Protein AF-A0A7W0VCZ0-F1 (afdb_monomer_lite)

Radius of gyration: 26.05 Å; chains: 1; bounding box: 57×49×72 Å

Structure (mmCIF, N/CA/C/O backbone):
data_AF-A0A7W0VCZ0-F1
#
_entry.id   AF-A0A7W0VCZ0-F1
#
loop_
_atom_site.group_PDB
_atom_site.id
_atom_site.type_symbol
_atom_site.label_atom_id
_atom_site.label_alt_id
_atom_site.label_comp_id
_atom_site.label_asym_id
_atom_site.label_entity_id
_atom_site.label_seq_id
_atom_site.pdbx_PDB_ins_code
_atom_site.Cartn_x
_atom_site.Cartn_y
_atom_site.Cartn_z
_atom_site.occupancy
_atom_site.B_iso_or_equiv
_atom_site.auth_seq_id
_atom_site.auth_comp_id
_atom_site.auth_asym_id
_atom_site.auth_atom_id
_atom_site.pdbx_PDB_model_num
ATOM 1 N N . MET A 1 1 ? 32.766 -11.875 -14.164 1.00 33.97 1 MET A N 1
ATOM 2 C CA . MET A 1 1 ? 32.339 -10.467 -14.269 1.00 33.97 1 MET A CA 1
ATOM 3 C C . MET A 1 1 ? 31.827 -10.267 -15.685 1.00 33.97 1 MET A C 1
ATOM 5 O O . MET A 1 1 ? 32.635 -10.123 -16.588 1.00 33.97 1 MET A O 1
ATOM 9 N N . SER A 1 2 ? 30.520 -10.418 -15.907 1.00 32.97 2 SER A N 1
ATOM 10 C CA . SER A 1 2 ? 29.923 -10.068 -17.200 1.00 32.97 2 SER A CA 1
ATOM 11 C C . SER A 1 2 ? 29.759 -8.557 -17.182 1.00 32.97 2 SER A C 1
ATOM 13 O O . SER A 1 2 ? 29.004 -8.060 -16.350 1.00 32.97 2 SER A O 1
ATOM 15 N N . SER A 1 3 ? 30.517 -7.832 -18.004 1.00 41.56 3 SER A N 1
ATOM 16 C CA . SER A 1 3 ? 30.314 -6.395 -18.190 1.00 41.56 3 SER A CA 1
ATOM 17 C C . SER A 1 3 ? 28.862 -6.176 -18.603 1.00 41.56 3 SER A C 1
ATOM 19 O O . SER A 1 3 ? 28.383 -6.859 -19.513 1.00 41.56 3 SER A O 1
ATOM 21 N N . ALA A 1 4 ? 28.158 -5.273 -17.918 1.00 55.84 4 ALA A N 1
ATOM 22 C CA . ALA A 1 4 ? 26.864 -4.803 -18.390 1.00 55.84 4 ALA A CA 1
ATOM 23 C C . ALA A 1 4 ? 27.007 -4.355 -19.859 1.00 55.84 4 ALA A C 1
ATOM 25 O O . ALA A 1 4 ? 28.085 -3.877 -20.239 1.00 55.84 4 ALA A O 1
ATOM 26 N N . PRO A 1 5 ? 25.989 -4.569 -20.711 1.00 61.94 5 PRO A N 1
ATOM 27 C CA . PRO A 1 5 ? 26.039 -4.071 -22.078 1.00 61.94 5 PRO A CA 1
ATOM 28 C C . PRO A 1 5 ? 26.345 -2.564 -22.067 1.00 61.94 5 PRO A C 1
ATOM 30 O O . PRO A 1 5 ? 25.886 -1.861 -21.164 1.00 61.94 5 PRO A O 1
ATOM 33 N N . PRO A 1 6 ? 27.146 -2.068 -23.027 1.00 77.06 6 PRO A N 1
ATOM 34 C CA . PRO A 1 6 ? 27.487 -0.654 -23.079 1.00 77.06 6 PRO A CA 1
ATOM 35 C C . PRO A 1 6 ? 26.214 0.184 -23.207 1.00 77.06 6 PRO A C 1
ATOM 37 O O . PRO A 1 6 ? 25.311 -0.166 -23.970 1.00 77.06 6 PRO A O 1
ATOM 40 N N . VAL A 1 7 ? 26.159 1.289 -22.463 1.00 85.31 7 VAL A N 1
ATOM 41 C CA . VAL A 1 7 ? 25.041 2.234 -22.512 1.00 85.31 7 VAL A CA 1
ATOM 42 C C . VAL A 1 7 ? 24.868 2.744 -23.953 1.00 85.31 7 VAL A C 1
ATOM 44 O O . VAL A 1 7 ? 25.859 3.160 -24.564 1.00 85.31 7 VAL A O 1
ATOM 47 N N . PRO A 1 8 ? 23.646 2.717 -24.520 1.00 90.19 8 PRO A N 1
ATOM 48 C CA . PRO A 1 8 ? 23.392 3.232 -25.859 1.00 90.19 8 PRO A CA 1
ATOM 49 C C . PRO A 1 8 ? 23.846 4.694 -26.027 1.00 90.19 8 PRO A C 1
ATOM 51 O O . PRO A 1 8 ? 23.664 5.507 -25.115 1.00 90.19 8 PRO A O 1
ATOM 54 N N . PRO A 1 9 ? 24.384 5.075 -27.204 1.00 93.50 9 PRO A N 1
ATOM 55 C CA . PRO A 1 9 ? 24.824 6.450 -27.460 1.00 93.50 9 PRO A CA 1
ATOM 56 C C . PRO A 1 9 ? 23.656 7.441 -27.473 1.00 93.50 9 PRO A C 1
ATOM 58 O O . PRO A 1 9 ? 23.850 8.636 -27.270 1.00 93.50 9 PRO A O 1
ATOM 61 N N . ARG A 1 10 ? 22.439 6.944 -27.720 1.00 96.75 10 ARG A N 1
ATOM 62 C CA . ARG A 1 10 ? 21.210 7.718 -27.612 1.00 96.75 10 ARG A CA 1
ATOM 63 C C . ARG A 1 10 ? 20.212 6.989 -26.744 1.00 96.75 10 ARG A C 1
ATOM 65 O O . ARG A 1 10 ? 19.988 5.797 -26.937 1.00 96.75 10 ARG A O 1
ATOM 72 N N . LEU A 1 11 ? 19.578 7.734 -25.855 1.00 97.50 11 LEU A N 1
ATOM 73 C CA . LEU A 1 11 ? 18.571 7.227 -24.938 1.00 97.50 11 LEU A CA 1
ATOM 74 C C . LEU A 1 11 ? 17.344 8.125 -24.956 1.00 97.50 11 LEU A C 1
ATOM 76 O O . LEU A 1 11 ? 17.429 9.330 -25.200 1.00 97.50 11 LEU A O 1
ATOM 80 N N . ARG A 1 12 ? 16.196 7.523 -24.672 1.00 97.19 12 ARG A N 1
ATOM 81 C CA . ARG A 1 12 ? 14.958 8.230 -24.357 1.00 97.19 12 ARG A CA 1
ATOM 82 C C . ARG A 1 12 ? 14.402 7.730 -23.035 1.00 97.19 12 ARG A C 1
ATOM 84 O O . ARG A 1 12 ? 14.657 6.588 -22.657 1.00 97.19 12 ARG A O 1
ATOM 91 N N . ARG A 1 13 ? 13.581 8.530 -22.370 1.00 96.81 13 ARG A N 1
ATOM 92 C CA . ARG A 1 13 ? 12.791 8.060 -21.243 1.00 96.81 13 ARG A CA 1
ATOM 93 C C . ARG A 1 13 ? 11.741 7.067 -21.726 1.00 96.81 13 ARG A C 1
ATOM 95 O O . ARG A 1 13 ? 11.175 7.198 -22.820 1.00 96.81 13 ARG A O 1
ATOM 102 N N . SER A 1 14 ? 11.475 6.064 -20.901 1.00 96.75 14 SER A N 1
ATOM 103 C CA . SER A 1 14 ? 10.362 5.146 -21.112 1.00 96.75 14 SER A CA 1
ATOM 104 C C . SER A 1 14 ? 9.048 5.926 -21.182 1.00 96.75 14 SER A C 1
ATOM 106 O O . SER A 1 14 ? 8.840 6.947 -20.513 1.00 96.75 14 SER A O 1
ATOM 108 N N . ARG A 1 15 ? 8.139 5.453 -22.037 1.00 95.00 15 ARG A N 1
ATOM 109 C CA . ARG A 1 15 ? 6.805 6.062 -22.187 1.00 95.00 15 ARG A CA 1
ATOM 110 C C . ARG A 1 15 ? 5.833 5.610 -21.093 1.00 95.00 15 ARG A C 1
ATOM 112 O O . ARG A 1 15 ? 4.692 6.059 -21.073 1.00 95.00 15 ARG A O 1
ATOM 119 N N . TYR A 1 16 ? 6.275 4.699 -20.229 1.00 96.69 16 TYR A N 1
ATOM 120 C CA . TYR A 1 16 ? 5.478 4.033 -19.204 1.00 96.69 16 TYR A CA 1
ATOM 121 C C . TYR A 1 16 ? 5.981 4.383 -17.805 1.00 96.69 16 TYR A C 1
ATOM 123 O O . TYR A 1 16 ? 6.080 3.516 -16.939 1.00 96.69 16 TYR A O 1
ATOM 131 N N . ILE A 1 17 ? 6.358 5.641 -17.613 1.00 95.56 17 ILE A N 1
ATOM 132 C CA . ILE A 1 17 ? 6.769 6.189 -16.328 1.00 95.56 17 ILE A CA 1
ATOM 133 C C . ILE A 1 17 ? 5.676 7.128 -15.839 1.00 95.56 17 ILE A C 1
ATOM 135 O O . ILE A 1 17 ? 5.224 8.002 -16.581 1.00 95.56 17 ILE A O 1
ATOM 139 N N . SER A 1 18 ? 5.312 6.968 -14.573 1.00 94.88 18 SER A N 1
ATOM 140 C CA . SER A 1 18 ? 4.413 7.860 -13.856 1.00 94.88 18 SER A CA 1
ATOM 141 C C . SER A 1 18 ? 5.095 8.407 -12.603 1.00 94.88 18 SER A C 1
ATOM 143 O O . SER A 1 18 ? 5.820 7.691 -11.909 1.00 94.88 18 SER A O 1
ATOM 145 N N . TRP A 1 19 ? 4.840 9.683 -12.317 1.00 93.88 19 TRP A N 1
ATOM 146 C CA . TRP A 1 19 ? 5.459 10.438 -11.230 1.00 93.88 19 TRP A CA 1
ATOM 147 C C . TRP A 1 19 ? 4.493 10.696 -10.081 1.00 93.88 19 TRP A C 1
ATOM 149 O O . TRP A 1 19 ? 3.327 11.054 -10.287 1.00 93.88 19 TRP A O 1
ATOM 159 N N . PHE A 1 20 ? 5.003 10.555 -8.864 1.00 91.31 20 PHE A N 1
ATOM 160 C CA . PHE A 1 20 ? 4.235 10.678 -7.634 1.00 91.31 20 PHE A CA 1
ATOM 161 C C . PHE A 1 20 ? 5.041 11.395 -6.562 1.00 91.31 20 PHE A C 1
ATOM 163 O O . PHE A 1 20 ? 6.268 11.423 -6.613 1.00 91.31 20 PHE A O 1
ATOM 170 N N . GLY A 1 21 ? 4.347 11.995 -5.602 1.00 85.75 21 GLY A N 1
ATOM 171 C CA . GLY A 1 21 ? 4.975 12.748 -4.525 1.00 85.75 21 GLY A CA 1
ATOM 172 C C . GLY A 1 21 ? 4.299 12.448 -3.204 1.00 85.75 21 GLY A C 1
ATOM 173 O O . GLY A 1 21 ? 3.071 12.438 -3.121 1.00 85.75 21 GLY A O 1
ATOM 174 N N . HIS A 1 22 ? 5.097 12.203 -2.176 1.00 77.94 22 HIS A N 1
ATOM 175 C CA . HIS A 1 22 ? 4.595 11.931 -0.840 1.00 77.94 22 HIS A CA 1
ATOM 176 C C . HIS A 1 22 ? 5.639 12.338 0.187 1.00 77.94 22 HIS A C 1
ATOM 178 O O . HIS A 1 22 ? 6.802 11.972 0.049 1.00 77.94 22 HIS A O 1
ATOM 184 N N . MET A 1 23 ? 5.206 13.110 1.188 1.00 69.44 23 MET A N 1
ATOM 185 C CA . MET A 1 23 ? 6.022 13.508 2.336 1.00 69.44 23 MET A CA 1
ATOM 186 C C . MET A 1 23 ? 7.444 13.965 1.935 1.00 69.44 23 MET A C 1
ATOM 188 O O . MET A 1 23 ? 8.445 13.388 2.304 1.00 69.44 23 MET A O 1
ATOM 192 N N . GLY A 1 24 ? 7.570 14.971 1.081 1.00 67.94 24 GLY A N 1
ATOM 193 C CA . GLY A 1 24 ? 8.846 15.565 0.679 1.00 67.94 24 GLY A CA 1
ATOM 194 C C . GLY A 1 24 ? 9.697 14.724 -0.280 1.00 67.94 24 GLY A C 1
ATOM 195 O O . GLY A 1 24 ? 10.680 15.247 -0.798 1.00 67.94 24 GLY A O 1
ATOM 196 N N . ALA A 1 25 ? 9.319 13.482 -0.582 1.00 74.88 25 ALA A N 1
ATOM 197 C CA . ALA A 1 25 ? 9.988 12.633 -1.563 1.00 74.88 25 ALA A CA 1
ATOM 198 C C . ALA A 1 25 ? 9.207 12.561 -2.884 1.00 74.88 25 ALA A C 1
ATOM 200 O O . ALA A 1 25 ? 7.991 12.793 -2.936 1.00 74.88 25 ALA A O 1
ATOM 201 N N . VAL A 1 26 ? 9.921 12.229 -3.964 1.00 87.75 26 VAL A N 1
ATOM 202 C CA . VAL A 1 26 ? 9.325 11.931 -5.269 1.00 87.75 26 VAL A CA 1
ATOM 203 C C . VAL A 1 26 ? 9.590 10.481 -5.648 1.00 87.75 26 VAL A C 1
ATOM 205 O O . VAL A 1 26 ? 10.651 9.920 -5.378 1.00 87.75 26 VAL A O 1
ATOM 208 N N . TYR A 1 27 ? 8.595 9.871 -6.276 1.00 92.19 27 TYR A N 1
ATOM 209 C CA . TYR A 1 27 ? 8.589 8.460 -6.615 1.00 92.19 27 TYR A CA 1
ATOM 210 C C . TYR A 1 27 ? 8.321 8.286 -8.104 1.00 92.19 27 TYR A C 1
ATOM 212 O O . TYR A 1 27 ? 7.368 8.847 -8.654 1.00 92.19 27 TYR A O 1
ATOM 220 N N . LEU A 1 28 ? 9.152 7.467 -8.739 1.00 94.94 28 LEU A N 1
ATOM 221 C CA . LEU A 1 28 ? 8.916 6.934 -10.071 1.00 94.94 28 LEU A CA 1
ATOM 222 C C . LEU A 1 28 ? 8.221 5.584 -9.945 1.00 94.94 28 LEU A C 1
ATOM 224 O O . LEU A 1 28 ? 8.696 4.699 -9.227 1.00 94.94 28 LEU A O 1
ATOM 228 N N . PHE A 1 29 ? 7.148 5.405 -10.709 1.00 96.06 29 PHE A N 1
ATOM 229 C CA . PHE A 1 29 ? 6.547 4.100 -10.941 1.00 96.06 29 PHE A CA 1
ATOM 230 C C . PHE A 1 29 ? 6.623 3.736 -12.420 1.00 96.06 29 PHE A C 1
ATOM 232 O O . PHE A 1 29 ? 6.195 4.511 -13.276 1.00 96.06 29 PHE A O 1
ATOM 239 N N . HIS A 1 30 ? 7.146 2.549 -12.724 1.00 97.31 30 HIS A N 1
ATOM 240 C CA . HIS A 1 30 ? 7.192 2.051 -14.094 1.00 97.31 30 HIS A CA 1
ATOM 241 C C . HIS A 1 30 ? 5.951 1.198 -14.399 1.00 97.31 30 HIS A C 1
ATOM 243 O O . HIS A 1 30 ? 5.866 0.041 -13.999 1.00 97.31 30 HIS A O 1
ATOM 249 N N . ASP A 1 31 ? 5.023 1.723 -15.196 1.00 97.06 31 ASP A N 1
ATOM 250 C CA . ASP A 1 31 ? 3.702 1.150 -15.501 1.00 97.06 31 ASP A CA 1
ATOM 251 C C . ASP A 1 31 ? 3.719 -0.150 -16.340 1.00 97.06 31 ASP A C 1
ATOM 253 O O . ASP A 1 31 ? 2.661 -0.717 -16.613 1.00 97.06 31 ASP A O 1
ATOM 257 N N . LEU A 1 32 ? 4.896 -0.647 -16.746 1.00 96.75 32 LEU A N 1
ATOM 258 C CA . LEU A 1 32 ? 5.047 -1.960 -17.394 1.00 96.75 32 LEU A CA 1
ATOM 259 C C . LEU A 1 32 ? 5.639 -3.023 -16.475 1.00 96.75 32 LEU A C 1
ATOM 261 O O . LEU A 1 32 ? 5.245 -4.183 -16.568 1.00 96.75 32 LEU A O 1
ATOM 265 N N . TYR A 1 33 ? 6.579 -2.641 -15.607 1.00 96.94 33 TYR A N 1
ATOM 266 C CA . TYR A 1 33 ? 7.310 -3.581 -14.754 1.00 96.94 33 TYR A CA 1
ATOM 267 C C . TYR A 1 33 ? 6.857 -3.545 -13.290 1.00 96.94 33 TYR A C 1
ATOM 269 O O . TYR A 1 33 ? 7.037 -4.514 -12.558 1.00 96.94 33 TYR A O 1
ATOM 277 N N . GLY A 1 34 ? 6.242 -2.450 -12.847 1.00 95.56 34 GLY A N 1
ATOM 278 C CA . GLY A 1 34 ? 5.860 -2.233 -11.455 1.00 95.56 34 GLY A CA 1
ATOM 279 C C . GLY A 1 34 ? 7.039 -1.845 -10.565 1.00 95.56 34 GLY A C 1
ATOM 280 O O . GLY A 1 34 ? 6.958 -2.004 -9.346 1.00 95.56 34 GLY A O 1
ATOM 281 N N . TYR A 1 35 ? 8.142 -1.375 -11.162 1.00 95.50 35 TYR A N 1
ATOM 282 C CA . TYR A 1 35 ? 9.261 -0.808 -10.417 1.00 95.50 35 TYR A CA 1
ATOM 283 C C . TYR A 1 35 ? 8.802 0.442 -9.684 1.00 95.50 35 TYR A C 1
ATOM 285 O O . TYR A 1 35 ? 8.147 1.298 -10.274 1.00 95.50 35 TYR A O 1
ATOM 293 N N . LEU A 1 36 ? 9.177 0.528 -8.413 1.00 93.25 36 LEU A N 1
ATOM 294 C CA . LEU A 1 36 ? 8.941 1.675 -7.553 1.00 93.25 36 LEU A CA 1
ATOM 295 C C . LEU A 1 36 ? 10.296 2.165 -7.061 1.00 93.25 36 LEU A C 1
ATOM 297 O O . LEU A 1 36 ? 11.018 1.407 -6.409 1.00 93.25 36 LEU A O 1
ATOM 301 N N . MET A 1 37 ? 10.636 3.404 -7.398 1.00 90.75 37 MET A N 1
ATOM 302 C CA . MET A 1 37 ? 11.923 4.006 -7.064 1.00 90.75 37 MET A CA 1
ATOM 303 C C . MET A 1 37 ? 11.679 5.355 -6.401 1.00 90.75 37 MET A C 1
ATOM 305 O O . MET A 1 37 ? 11.089 6.245 -7.010 1.00 90.75 37 MET A O 1
ATOM 309 N N . GLU A 1 38 ? 12.132 5.497 -5.160 1.00 88.62 38 GLU A N 1
ATOM 310 C CA . GLU A 1 38 ? 12.288 6.807 -4.534 1.00 88.62 38 GLU A CA 1
ATOM 311 C C . GLU A 1 38 ? 13.504 7.500 -5.145 1.00 88.62 38 GLU A C 1
ATOM 313 O O . GLU A 1 38 ? 14.542 6.867 -5.358 1.00 88.62 38 GLU A O 1
ATOM 318 N N . MET A 1 39 ? 13.381 8.787 -5.449 1.00 84.44 39 MET A N 1
ATOM 319 C CA . MET A 1 39 ? 14.494 9.586 -5.945 1.00 84.44 39 MET A CA 1
ATOM 320 C C . MET A 1 39 ? 14.341 11.052 -5.562 1.00 84.44 39 MET A C 1
ATOM 322 O O . MET A 1 39 ? 13.317 11.480 -5.032 1.00 84.44 39 MET A O 1
ATOM 326 N N . SER A 1 40 ? 15.379 11.832 -5.832 1.00 82.81 40 SER A N 1
ATOM 327 C CA . SER A 1 40 ? 15.370 13.275 -5.639 1.00 82.81 40 SER A CA 1
ATOM 328 C C . SER A 1 40 ? 14.816 14.013 -6.874 1.00 82.81 40 SER A C 1
ATOM 330 O O . SER A 1 40 ? 14.889 13.494 -7.994 1.00 82.81 40 SER A O 1
ATOM 332 N N . PRO A 1 41 ? 14.255 15.231 -6.708 1.00 84.38 41 PRO A N 1
ATOM 333 C CA . PRO A 1 41 ? 13.668 15.991 -7.818 1.00 84.38 41 PRO A CA 1
ATOM 334 C C . PRO A 1 41 ? 14.627 16.292 -8.982 1.00 84.38 41 PRO A C 1
ATOM 336 O O . PRO A 1 41 ? 14.201 16.319 -10.132 1.00 84.38 41 PRO A O 1
ATOM 339 N N . ASP A 1 42 ? 15.917 16.471 -8.706 1.00 86.00 42 ASP A N 1
ATOM 340 C CA . ASP A 1 42 ? 16.973 16.703 -9.701 1.00 86.00 42 ASP A CA 1
ATOM 341 C C . ASP A 1 42 ? 17.243 15.472 -10.589 1.00 86.00 42 ASP A C 1
ATOM 343 O O . ASP A 1 42 ? 17.467 15.614 -11.793 1.00 86.00 42 ASP A O 1
ATOM 347 N N . ILE A 1 43 ? 17.138 14.254 -10.044 1.00 89.81 43 ILE A N 1
ATOM 348 C CA . ILE A 1 43 ? 17.184 13.014 -10.838 1.00 89.81 43 ILE A CA 1
ATOM 349 C C . ILE A 1 43 ? 15.939 12.904 -11.727 1.00 89.81 43 ILE A C 1
ATOM 351 O O . ILE A 1 43 ? 16.047 12.504 -12.888 1.00 89.81 43 ILE A O 1
ATOM 355 N N . ALA A 1 44 ? 14.764 13.293 -11.221 1.00 92.06 44 ALA A N 1
ATOM 356 C CA . ALA A 1 44 ? 13.542 13.320 -12.024 1.00 92.06 44 ALA A CA 1
ATOM 357 C C . ALA A 1 44 ? 13.650 14.308 -13.200 1.00 92.06 44 ALA A C 1
ATOM 359 O O . ALA A 1 44 ? 13.282 13.970 -14.325 1.00 92.06 44 ALA A O 1
ATOM 360 N N . GLU A 1 45 ? 14.226 15.492 -12.973 1.00 91.88 45 GLU A N 1
ATOM 361 C CA . GLU A 1 45 ? 14.536 16.453 -14.039 1.00 91.88 45 GLU A CA 1
ATOM 362 C C . GLU A 1 45 ? 15.511 15.876 -15.072 1.00 91.88 45 GLU A C 1
ATOM 364 O O . GLU A 1 45 ? 15.294 16.045 -16.272 1.00 91.88 45 GLU A O 1
ATOM 369 N N . MET A 1 46 ? 16.549 15.156 -14.631 1.00 94.44 46 MET A N 1
ATOM 370 C CA . MET A 1 46 ? 17.470 14.473 -15.543 1.00 94.44 46 MET A CA 1
ATOM 371 C C . MET A 1 46 ? 16.753 13.438 -16.413 1.00 94.44 46 MET A C 1
ATOM 373 O O . MET A 1 46 ? 16.981 13.402 -17.620 1.00 94.44 46 MET A O 1
ATOM 377 N N . ILE A 1 47 ? 15.864 12.623 -15.840 1.00 95.81 47 ILE A N 1
ATOM 378 C CA . ILE A 1 47 ? 15.077 11.642 -16.603 1.00 95.81 47 ILE A CA 1
ATOM 379 C C . ILE A 1 47 ? 14.208 12.338 -17.659 1.00 95.81 47 ILE A C 1
ATOM 381 O O . ILE A 1 47 ? 14.145 11.872 -18.796 1.00 95.81 47 ILE A O 1
ATOM 385 N N . GLU A 1 48 ? 13.578 13.469 -17.330 1.00 94.56 48 GLU A N 1
ATOM 386 C CA . GLU A 1 48 ? 12.788 14.236 -18.303 1.00 94.56 48 GLU A CA 1
ATOM 387 C C . GLU A 1 48 ? 13.644 14.878 -19.407 1.00 94.56 48 GLU A C 1
ATOM 389 O O . GLU A 1 48 ? 13.170 15.033 -20.536 1.00 94.56 48 GLU A O 1
ATOM 394 N N . ALA A 1 49 ? 14.916 15.194 -19.136 1.00 95.19 49 ALA A N 1
ATOM 395 C CA . ALA A 1 49 ? 15.839 15.692 -20.158 1.00 95.19 49 ALA A CA 1
ATOM 396 C C . ALA A 1 49 ? 16.120 14.653 -21.257 1.00 95.19 49 ALA A C 1
ATOM 398 O O . ALA A 1 49 ? 16.326 15.025 -22.416 1.00 95.19 49 ALA A O 1
ATOM 399 N N . PHE A 1 50 ? 16.021 13.355 -20.945 1.00 95.62 50 PHE A N 1
ATOM 400 C CA . PHE A 1 50 ? 16.072 12.268 -21.926 1.00 95.62 50 PHE A CA 1
ATOM 401 C C . PHE A 1 50 ? 14.779 12.147 -22.751 1.00 95.62 50 PHE A C 1
ATOM 403 O O . PHE A 1 50 ? 14.302 11.047 -22.966 1.00 95.62 50 PHE A O 1
ATOM 410 N N . SER A 1 51 ? 14.202 13.251 -23.227 1.00 86.88 51 SER A N 1
ATOM 411 C CA . SER A 1 51 ? 12.904 13.331 -23.928 1.00 86.88 51 SER A CA 1
ATOM 412 C C . SER A 1 51 ? 12.620 12.227 -24.979 1.00 86.88 51 SER A C 1
ATOM 414 O O . SER A 1 51 ? 12.171 11.141 -24.621 1.00 86.88 51 SER A O 1
ATOM 416 N N . ASP A 1 52 ? 12.826 12.476 -26.278 1.00 83.69 52 ASP A N 1
ATOM 417 C CA . ASP A 1 52 ? 12.611 11.485 -27.350 1.00 83.69 52 ASP A CA 1
ATOM 418 C C . ASP A 1 52 ? 13.903 11.233 -28.135 1.00 83.69 52 ASP A C 1
ATOM 420 O O . ASP A 1 52 ? 14.076 11.624 -29.288 1.00 83.69 52 ASP A O 1
ATOM 424 N N . GLY A 1 53 ? 14.854 10.598 -27.451 1.00 86.25 53 GLY A N 1
ATOM 425 C CA . GLY A 1 53 ? 16.089 10.100 -28.041 1.00 86.25 53 GLY A CA 1
ATOM 426 C C . GLY A 1 53 ? 17.145 11.181 -28.150 1.00 86.25 53 GLY A C 1
ATOM 427 O O . GLY A 1 53 ? 17.398 11.667 -29.248 1.00 86.25 53 GLY A O 1
ATOM 428 N N . VAL A 1 54 ? 17.784 11.523 -27.034 1.00 94.56 54 VAL A N 1
ATOM 429 C CA . VAL A 1 54 ? 18.869 12.515 -26.937 1.00 94.56 54 VAL A CA 1
ATOM 430 C C . VAL A 1 54 ? 20.238 11.843 -26.941 1.00 94.56 54 VAL A C 1
ATOM 432 O O . VAL A 1 54 ? 20.329 10.626 -26.788 1.00 94.56 54 VAL A O 1
ATOM 435 N N . ASP A 1 55 ? 21.300 12.621 -27.141 1.00 96.56 55 ASP A N 1
ATOM 436 C CA . ASP A 1 55 ? 22.661 12.115 -26.974 1.00 96.56 55 ASP A CA 1
ATOM 437 C C . ASP A 1 55 ? 22.969 11.892 -25.486 1.00 96.56 55 ASP A C 1
ATOM 439 O O . ASP A 1 55 ? 22.787 12.781 -24.644 1.00 96.56 55 ASP A O 1
ATOM 443 N N . THR A 1 56 ? 23.398 10.675 -25.158 1.00 95.88 56 THR A N 1
ATOM 444 C CA . THR A 1 56 ? 23.659 10.274 -23.776 1.00 95.88 56 THR A CA 1
ATOM 445 C C . THR A 1 56 ? 24.847 11.031 -23.191 1.00 95.88 56 THR A C 1
ATOM 447 O O . THR A 1 56 ? 24.771 11.491 -22.053 1.00 95.88 56 THR A O 1
ATOM 450 N N . ALA A 1 57 ? 25.928 11.201 -23.958 1.00 95.44 57 ALA A N 1
ATOM 451 C CA . ALA A 1 57 ? 27.144 11.840 -23.467 1.00 95.44 57 ALA A CA 1
ATOM 452 C C . ALA A 1 57 ? 26.935 13.344 -23.243 1.00 95.44 57 ALA A C 1
ATOM 454 O O . ALA A 1 57 ? 27.364 13.871 -22.218 1.00 95.44 57 ALA A O 1
ATOM 455 N N . GLU A 1 58 ? 26.222 14.020 -24.150 1.00 95.56 58 GLU A N 1
ATOM 456 C CA . GLU A 1 58 ? 25.867 15.437 -23.985 1.00 95.56 58 GLU A CA 1
ATOM 457 C C . GLU A 1 58 ? 24.990 15.667 -22.746 1.00 95.56 58 GLU A C 1
ATOM 459 O O . GLU A 1 58 ? 25.207 16.620 -21.995 1.00 95.56 58 GLU A O 1
ATOM 464 N N . THR A 1 59 ? 24.028 14.774 -22.496 1.00 95.00 59 THR A N 1
ATOM 465 C CA . THR A 1 59 ? 23.131 14.878 -21.336 1.00 95.00 59 THR A CA 1
ATOM 466 C C . THR A 1 59 ? 23.885 14.628 -20.027 1.00 95.00 59 THR A C 1
ATOM 468 O O . THR A 1 59 ? 23.749 15.407 -19.084 1.00 95.00 59 THR A O 1
ATOM 471 N N . VAL A 1 60 ? 24.735 13.594 -19.974 1.00 94.75 60 VAL A N 1
ATOM 472 C CA . VAL A 1 60 ? 25.601 13.306 -18.814 1.00 94.75 60 VAL A CA 1
ATOM 473 C C . VAL A 1 60 ? 26.509 14.495 -18.502 1.00 94.75 60 VAL A C 1
ATOM 475 O O . VAL A 1 60 ? 26.609 14.903 -17.345 1.00 94.75 60 VAL A O 1
ATOM 478 N N . GLU A 1 61 ? 27.118 15.100 -19.524 1.00 95.69 61 GLU A N 1
ATOM 479 C CA . GLU A 1 61 ? 27.964 16.279 -19.340 1.00 95.69 61 GLU A CA 1
ATOM 480 C C . GLU A 1 61 ? 27.163 17.486 -18.833 1.00 95.69 61 GLU A C 1
ATOM 482 O O . GLU A 1 61 ? 27.607 18.182 -17.922 1.00 95.69 61 GLU A O 1
ATOM 487 N N . TYR A 1 62 ? 25.948 17.706 -19.346 1.00 94.12 62 TYR A N 1
ATOM 488 C CA . TYR A 1 62 ? 25.079 18.791 -18.885 1.00 94.12 62 TYR A CA 1
ATOM 489 C C . TYR A 1 62 ? 24.697 18.675 -17.400 1.00 94.12 62 TYR A C 1
ATOM 491 O O . TYR A 1 62 ? 24.520 19.707 -16.741 1.00 94.12 62 TYR A O 1
ATOM 499 N N . TYR A 1 63 ? 24.554 17.456 -16.870 1.00 93.88 63 TYR A N 1
ATOM 500 C CA . TYR A 1 63 ? 24.222 17.202 -15.460 1.00 93.88 63 TYR A CA 1
ATOM 501 C C . TYR A 1 63 ? 25.444 17.056 -14.545 1.00 93.88 63 TYR A C 1
ATOM 503 O O . TYR A 1 63 ? 25.283 16.934 -13.326 1.00 93.88 63 TYR A O 1
ATOM 511 N N . ARG A 1 64 ? 26.668 17.132 -15.082 1.00 92.19 64 ARG A N 1
ATOM 512 C CA . ARG A 1 64 ? 27.894 17.090 -14.278 1.00 92.19 64 ARG A CA 1
ATOM 513 C C . ARG A 1 64 ? 27.895 18.235 -13.256 1.00 92.19 64 ARG A C 1
ATOM 515 O O . ARG A 1 64 ? 27.761 19.403 -13.611 1.00 92.19 64 ARG A O 1
ATOM 522 N N . GLY A 1 65 ? 28.021 17.890 -11.973 1.00 86.75 65 GLY A N 1
ATOM 523 C CA . GLY A 1 65 ? 28.002 18.850 -10.861 1.00 86.75 65 GLY A CA 1
ATOM 524 C C . GLY A 1 65 ? 26.622 19.426 -10.508 1.00 86.75 65 GLY A C 1
ATOM 525 O O . GLY A 1 65 ? 26.547 20.311 -9.660 1.00 86.75 65 GLY A O 1
ATOM 526 N N . LYS A 1 66 ? 25.531 18.951 -11.131 1.00 86.25 66 LYS A N 1
ATOM 527 C CA . LYS A 1 66 ? 24.147 19.350 -10.792 1.00 86.25 66 LYS A CA 1
ATOM 528 C C . LYS A 1 66 ? 23.442 18.385 -9.840 1.00 86.25 66 LYS A C 1
ATOM 530 O O . LYS A 1 66 ? 22.438 18.764 -9.253 1.00 86.25 66 LYS A O 1
ATOM 535 N N . LEU A 1 67 ? 23.982 17.178 -9.672 1.00 84.50 67 LEU A N 1
ATOM 536 C CA . LEU A 1 67 ? 23.456 16.116 -8.805 1.00 84.50 67 LEU A CA 1
ATOM 537 C C . LEU A 1 67 ? 24.294 15.973 -7.518 1.00 84.50 67 LEU A C 1
ATOM 539 O O . LEU A 1 67 ? 24.562 14.869 -7.044 1.00 84.50 67 LEU A O 1
ATOM 543 N N . GLY A 1 68 ? 24.782 17.098 -6.982 1.00 79.75 68 GLY A N 1
ATOM 544 C CA . GLY A 1 68 ? 25.757 17.105 -5.887 1.00 79.75 68 GLY A CA 1
ATOM 545 C C . GLY A 1 68 ? 27.082 16.452 -6.297 1.00 79.75 68 GLY A C 1
ATOM 546 O O . GLY A 1 68 ? 27.599 16.729 -7.380 1.00 79.75 68 GLY A O 1
ATOM 547 N N . ASP A 1 69 ? 27.608 15.576 -5.438 1.00 79.75 69 ASP A N 1
ATOM 548 C CA . ASP A 1 69 ? 28.875 14.856 -5.656 1.00 79.75 69 ASP A CA 1
ATOM 549 C C . ASP A 1 69 ? 28.716 13.559 -6.475 1.00 79.75 69 ASP A C 1
ATOM 551 O O . ASP A 1 69 ? 29.695 12.854 -6.726 1.00 79.75 69 ASP A O 1
ATOM 555 N N . ALA A 1 70 ? 27.490 13.207 -6.872 1.00 81.44 70 ALA A N 1
ATOM 556 C CA . ALA A 1 70 ? 27.216 11.963 -7.578 1.00 81.44 70 ALA A CA 1
ATOM 557 C C . ALA A 1 70 ? 27.510 12.072 -9.086 1.00 81.44 70 ALA A C 1
ATOM 559 O O . ALA A 1 70 ? 27.269 13.104 -9.716 1.00 81.44 70 ALA A O 1
ATOM 560 N N . ASP A 1 71 ? 28.014 10.984 -9.674 1.00 88.31 71 ASP A N 1
ATOM 561 C CA . ASP A 1 71 ? 28.332 10.898 -11.102 1.00 88.31 71 ASP A CA 1
ATOM 562 C C . ASP A 1 71 ? 27.062 10.608 -11.932 1.00 88.31 71 ASP A C 1
ATOM 564 O O . ASP A 1 71 ? 26.480 9.525 -11.787 1.00 88.31 71 ASP A O 1
ATOM 568 N N . PRO A 1 72 ? 26.629 11.516 -12.834 1.00 91.62 72 PRO A N 1
ATOM 569 C CA . PRO A 1 72 ? 25.456 11.300 -13.685 1.00 91.62 72 PRO A CA 1
ATOM 570 C C . PRO A 1 72 ? 25.526 10.014 -14.518 1.00 91.62 72 PRO A C 1
ATOM 572 O O . PRO A 1 72 ? 24.492 9.396 -14.775 1.00 91.62 72 PRO A O 1
ATOM 575 N N . GLN A 1 73 ? 26.729 9.571 -14.900 1.00 92.62 73 GLN A N 1
ATOM 576 C CA . GLN A 1 73 ? 26.912 8.344 -15.677 1.00 92.62 73 GLN A CA 1
ATOM 577 C C . GLN A 1 73 ? 26.416 7.104 -14.916 1.00 92.62 73 GLN A C 1
ATOM 579 O O . GLN A 1 73 ? 25.751 6.245 -15.497 1.00 92.62 73 GLN A O 1
ATOM 584 N N . GLN A 1 74 ? 26.673 7.031 -13.607 1.00 90.19 74 GLN A N 1
ATOM 585 C CA . GLN A 1 74 ? 26.228 5.912 -12.771 1.00 90.19 74 GLN A CA 1
ATOM 586 C C . GLN A 1 74 ? 24.701 5.859 -12.675 1.00 90.19 74 GLN A C 1
ATOM 588 O O . GLN A 1 74 ? 24.112 4.778 -12.729 1.00 90.19 74 GLN A O 1
ATOM 593 N N . PHE A 1 75 ? 24.040 7.018 -12.589 1.00 90.94 75 PHE A N 1
ATOM 594 C CA . PHE A 1 75 ? 22.580 7.065 -12.622 1.00 90.94 75 PHE A CA 1
ATOM 595 C C . PHE A 1 75 ? 22.041 6.570 -13.959 1.00 90.94 75 PHE A C 1
ATOM 597 O O . PHE A 1 75 ? 21.141 5.737 -13.962 1.00 90.94 75 PHE A O 1
ATOM 604 N N . VAL A 1 76 ? 22.600 7.015 -15.088 1.00 94.44 76 VAL A N 1
ATOM 605 C CA . VAL A 1 76 ? 22.169 6.545 -16.415 1.00 94.44 76 VAL A CA 1
ATOM 606 C C . VAL A 1 76 ? 22.270 5.021 -16.523 1.00 94.44 76 VAL A C 1
ATOM 608 O O . VAL A 1 76 ? 21.320 4.383 -16.971 1.00 94.44 76 VAL A O 1
ATOM 611 N N . GLU A 1 77 ? 23.363 4.416 -16.056 1.00 91.56 77 GLU A N 1
ATOM 612 C CA . GLU A 1 77 ? 23.535 2.955 -16.053 1.00 91.56 77 GLU A CA 1
ATOM 613 C C . GLU A 1 77 ? 22.456 2.237 -15.231 1.00 91.56 77 GLU A C 1
ATOM 615 O O . GLU A 1 77 ? 21.862 1.258 -15.695 1.00 91.56 77 GLU A O 1
ATOM 620 N N . VAL A 1 78 ? 22.149 2.745 -14.034 1.00 91.44 78 VAL A N 1
ATOM 621 C CA . VAL A 1 78 ? 21.083 2.199 -13.182 1.00 91.44 78 VAL A CA 1
ATOM 622 C C . VAL A 1 78 ? 19.713 2.357 -13.841 1.00 91.44 78 VAL A C 1
ATOM 624 O O . VAL A 1 78 ? 18.918 1.414 -13.826 1.00 91.44 78 VAL A O 1
ATOM 627 N N . LEU A 1 79 ? 19.430 3.519 -14.433 1.00 95.06 79 LEU A N 1
ATOM 628 C CA . LEU A 1 79 ? 18.154 3.819 -15.082 1.00 95.06 79 LEU A CA 1
ATOM 629 C C . LEU A 1 79 ? 17.936 2.955 -16.331 1.00 95.06 79 LEU A C 1
ATOM 631 O O . LEU A 1 79 ? 16.822 2.477 -16.543 1.00 95.06 79 LEU A O 1
ATOM 635 N N . VAL A 1 80 ? 18.986 2.680 -17.109 1.00 95.12 80 VAL A N 1
ATOM 636 C CA . VAL A 1 80 ? 18.943 1.707 -18.215 1.00 95.12 80 VAL A CA 1
ATOM 637 C C . VAL A 1 80 ? 18.695 0.295 -17.686 1.00 95.12 80 VAL A C 1
ATOM 639 O O . VAL A 1 80 ? 17.829 -0.413 -18.195 1.00 95.12 80 VAL A O 1
ATOM 642 N N . GLY A 1 81 ? 19.380 -0.106 -16.610 1.00 91.38 81 GLY A N 1
ATOM 643 C CA . GLY A 1 81 ? 19.170 -1.410 -15.969 1.00 91.38 81 GLY A CA 1
ATOM 644 C C . GLY A 1 81 ? 17.739 -1.643 -15.460 1.00 91.38 81 GLY A C 1
ATOM 645 O O . GLY A 1 81 ? 17.316 -2.791 -15.333 1.00 91.38 81 GLY A O 1
ATOM 646 N N . HIS A 1 82 ? 16.985 -0.568 -15.212 1.00 93.12 82 HIS A N 1
ATOM 647 C CA . HIS A 1 82 ? 15.581 -0.596 -14.789 1.00 93.12 82 HIS A CA 1
ATOM 648 C C . HIS A 1 82 ? 14.601 -0.173 -15.897 1.00 93.12 82 HIS A C 1
ATOM 650 O O . HIS A 1 82 ? 13.445 0.123 -15.599 1.00 93.12 82 HIS A O 1
ATOM 656 N N . ALA A 1 83 ? 15.038 -0.136 -17.161 1.00 95.00 83 ALA A N 1
ATOM 657 C CA . ALA A 1 83 ? 14.227 0.269 -18.315 1.00 95.00 83 ALA A CA 1
ATOM 658 C C . ALA A 1 83 ? 13.556 1.656 -18.172 1.00 95.00 83 ALA A C 1
ATOM 660 O O . ALA A 1 83 ? 12.577 1.961 -18.847 1.00 95.00 83 ALA A O 1
ATOM 661 N N . VAL A 1 84 ? 14.084 2.519 -17.299 1.00 96.56 84 VAL A N 1
ATOM 662 C CA . VAL A 1 84 ? 13.632 3.910 -17.151 1.00 96.56 84 VAL A CA 1
ATOM 663 C C . VAL A 1 84 ? 14.135 4.742 -18.327 1.00 96.56 84 VAL A C 1
ATOM 665 O O . VAL A 1 84 ? 13.400 5.566 -18.871 1.00 96.56 84 VAL A O 1
ATOM 668 N N . LEU A 1 85 ? 15.374 4.485 -18.749 1.00 97.12 85 LEU A N 1
ATOM 669 C CA . LEU A 1 85 ? 15.936 4.976 -20.000 1.00 97.12 85 LEU A CA 1
ATOM 670 C C . LEU A 1 85 ? 16.104 3.796 -20.957 1.00 97.12 85 LEU A C 1
ATOM 672 O O . LEU A 1 85 ? 16.619 2.751 -20.568 1.00 97.12 85 LEU A O 1
ATOM 676 N N . VAL A 1 86 ? 15.670 3.966 -22.200 1.00 96.12 86 VAL A N 1
ATOM 677 C CA . VAL A 1 86 ? 15.625 2.907 -23.218 1.00 96.12 86 VAL A CA 1
ATOM 678 C C . VAL A 1 86 ? 16.214 3.397 -24.535 1.00 96.12 86 VAL A C 1
ATOM 680 O O . VAL A 1 86 ? 16.254 4.606 -24.799 1.00 96.12 86 VAL A O 1
ATOM 683 N N . ASP A 1 87 ? 16.659 2.468 -25.384 1.00 94.81 87 ASP A N 1
ATOM 684 C CA . ASP A 1 87 ? 17.049 2.823 -26.752 1.00 94.81 87 ASP A CA 1
ATOM 685 C C . ASP A 1 87 ? 15.804 3.354 -27.496 1.00 94.81 87 ASP A C 1
ATOM 687 O O . ASP A 1 87 ? 14.724 2.756 -27.411 1.00 94.81 87 ASP A O 1
ATOM 691 N N . PRO A 1 88 ? 15.895 4.468 -28.246 1.00 94.62 88 PRO A N 1
ATOM 692 C CA . PRO A 1 88 ? 14.768 4.991 -29.012 1.00 94.62 88 PRO A CA 1
ATOM 693 C C . PRO A 1 88 ? 14.090 3.973 -29.940 1.00 94.62 88 PRO A C 1
ATOM 695 O O . PRO A 1 88 ? 12.893 4.097 -30.201 1.00 94.62 88 PRO A O 1
ATOM 698 N N . LYS A 1 89 ? 14.829 2.964 -30.414 1.00 92.00 89 LYS A N 1
ATOM 699 C CA . LYS A 1 89 ? 14.348 1.897 -31.304 1.00 92.00 89 LYS A CA 1
ATOM 700 C C . LYS A 1 89 ? 13.793 0.679 -30.565 1.00 92.00 89 LYS A C 1
ATOM 702 O O . LYS A 1 89 ? 13.312 -0.243 -31.220 1.00 92.00 89 LYS A O 1
ATOM 707 N N . GLU A 1 90 ? 13.892 0.642 -29.241 1.00 92.25 90 GLU A N 1
ATOM 708 C CA . GLU A 1 90 ? 13.462 -0.494 -28.435 1.00 92.25 90 GLU A CA 1
ATOM 709 C C . GLU A 1 90 ? 11.935 -0.625 -28.401 1.00 92.25 90 GLU A C 1
ATOM 711 O O . GLU A 1 90 ? 11.208 0.349 -28.165 1.00 92.25 90 GLU A O 1
ATOM 716 N N . ASP A 1 91 ? 11.457 -1.857 -28.601 1.00 94.75 91 ASP A N 1
ATOM 717 C CA . ASP A 1 91 ? 10.088 -2.245 -28.277 1.00 94.75 91 ASP A CA 1
ATOM 718 C C . ASP A 1 91 ? 10.011 -2.631 -26.795 1.00 94.75 91 ASP A C 1
ATOM 720 O O . ASP A 1 91 ? 10.305 -3.761 -26.401 1.00 94.75 91 ASP A O 1
ATOM 724 N N . GLU A 1 92 ? 9.593 -1.670 -25.973 1.00 94.62 92 GLU A N 1
ATOM 725 C CA . GLU A 1 92 ? 9.467 -1.820 -24.519 1.00 94.62 92 GLU A CA 1
ATOM 726 C C . GLU A 1 92 ? 8.506 -2.958 -24.111 1.00 94.62 92 GLU A C 1
ATOM 728 O O . GLU A 1 92 ? 8.602 -3.473 -22.997 1.00 94.62 92 GLU A O 1
ATOM 733 N N . ILE A 1 93 ? 7.584 -3.374 -24.992 1.00 96.12 93 ILE A N 1
ATOM 734 C CA . ILE A 1 93 ? 6.666 -4.491 -24.728 1.00 96.12 93 ILE A CA 1
ATOM 735 C C . ILE A 1 93 ? 7.365 -5.836 -24.916 1.00 96.12 93 ILE A C 1
ATOM 737 O O . ILE A 1 93 ? 7.072 -6.781 -24.178 1.00 96.12 93 ILE A O 1
ATOM 741 N N . GLU A 1 94 ? 8.304 -5.940 -25.858 1.00 94.94 94 GLU A N 1
ATOM 742 C CA . GLU A 1 94 ? 9.004 -7.203 -26.099 1.00 94.94 94 GLU A CA 1
ATOM 743 C C . GLU A 1 94 ? 9.913 -7.583 -24.916 1.00 94.94 94 GLU A C 1
ATOM 745 O O . GLU A 1 94 ? 10.070 -8.764 -24.600 1.00 94.94 94 GLU A O 1
ATOM 750 N N . GLY A 1 95 ? 10.424 -6.593 -24.176 1.00 92.12 95 GLY A N 1
ATOM 751 C CA . GLY A 1 95 ? 11.205 -6.820 -22.955 1.00 92.12 95 GLY A CA 1
ATOM 752 C C . GLY A 1 95 ? 10.442 -7.572 -21.855 1.00 92.12 95 GLY A C 1
ATOM 753 O O . GLY A 1 95 ? 11.041 -8.340 -21.096 1.00 92.12 95 GLY A O 1
ATOM 754 N N . LEU A 1 96 ? 9.111 -7.437 -21.798 1.00 95.50 96 LEU A N 1
ATOM 755 C CA . LEU A 1 96 ? 8.284 -8.018 -20.731 1.00 95.50 96 LEU A CA 1
ATOM 756 C C . LEU A 1 96 ? 8.335 -9.543 -20.709 1.00 95.50 96 LEU A C 1
ATOM 758 O O . LEU A 1 96 ? 8.229 -10.158 -19.651 1.00 95.50 96 LEU A O 1
ATOM 762 N N . TRP A 1 97 ? 8.521 -10.181 -21.860 1.00 96.81 97 TRP A N 1
ATOM 763 C CA . TRP A 1 97 ? 8.390 -11.631 -21.977 1.00 96.81 97 TRP A CA 1
ATOM 764 C C . TRP A 1 97 ? 9.435 -12.418 -21.182 1.00 96.81 97 TRP A C 1
ATOM 766 O O . TRP A 1 97 ? 9.188 -13.567 -20.808 1.00 96.81 97 TRP A O 1
ATOM 776 N N . ALA A 1 98 ? 10.568 -11.790 -20.865 1.00 95.62 98 ALA A N 1
ATOM 777 C CA . ALA A 1 98 ? 11.608 -12.367 -20.022 1.00 95.62 98 ALA A CA 1
ATOM 778 C C . ALA A 1 98 ? 11.242 -12.409 -18.523 1.00 95.62 98 ALA A C 1
ATOM 780 O O . ALA A 1 98 ? 11.937 -13.079 -17.754 1.00 95.62 98 ALA A O 1
ATOM 781 N N . PHE A 1 99 ? 10.175 -11.722 -18.109 1.00 97.69 99 PHE A N 1
ATOM 782 C CA . PHE A 1 99 ? 9.825 -11.516 -16.709 1.00 97.69 99 PHE A CA 1
ATOM 783 C C . PHE A 1 99 ? 8.762 -12.484 -16.197 1.00 97.69 99 PHE A C 1
ATOM 785 O O . PHE A 1 99 ? 7.951 -13.029 -16.945 1.00 97.69 99 PHE A O 1
ATOM 792 N N . VAL A 1 100 ? 8.765 -12.657 -14.880 1.00 98.25 100 VAL A N 1
ATOM 793 C CA . VAL A 1 100 ? 7.790 -13.408 -14.097 1.00 98.25 100 VAL A CA 1
ATOM 794 C C . VAL A 1 100 ? 6.752 -12.437 -13.519 1.00 98.25 100 VAL A C 1
ATOM 796 O O . VAL A 1 100 ? 7.139 -11.511 -12.801 1.00 98.25 100 VAL A O 1
ATOM 799 N N . PRO A 1 101 ? 5.451 -12.630 -13.790 1.00 98.00 101 PRO A N 1
ATOM 800 C CA . PRO A 1 101 ? 4.379 -11.849 -13.195 1.00 98.00 101 PRO A CA 1
ATOM 801 C C . PRO A 1 101 ? 4.100 -12.322 -11.761 1.00 98.00 101 PRO A C 1
ATOM 803 O O . PRO A 1 101 ? 3.827 -13.495 -11.516 1.00 98.00 101 PRO A O 1
ATOM 806 N N . ILE A 1 102 ? 4.163 -11.398 -10.808 1.00 97.00 102 ILE A N 1
ATOM 807 C CA . ILE A 1 102 ? 3.970 -11.620 -9.373 1.00 97.00 102 ILE A CA 1
ATOM 808 C C . ILE A 1 102 ? 2.765 -10.799 -8.922 1.00 97.00 102 ILE A C 1
ATOM 810 O O . ILE A 1 102 ? 2.715 -9.590 -9.151 1.00 97.00 102 ILE A O 1
ATOM 814 N N . HIS A 1 103 ? 1.795 -11.439 -8.266 1.00 95.75 103 HIS A N 1
ATOM 815 C CA . HIS A 1 103 ? 0.651 -10.732 -7.688 1.00 95.75 103 HIS A CA 1
ATOM 816 C C . HIS A 1 103 ? 1.110 -9.751 -6.605 1.00 95.75 103 HIS A C 1
ATOM 818 O O . HIS A 1 103 ? 1.888 -10.097 -5.713 1.00 95.75 103 HIS A O 1
ATOM 824 N N . GLY A 1 104 ? 0.604 -8.521 -6.668 1.00 90.81 104 GLY A N 1
ATOM 825 C CA . GLY A 1 104 ? 0.799 -7.536 -5.610 1.00 90.81 104 GLY A CA 1
ATOM 826 C C . GLY A 1 104 ? 0.151 -7.997 -4.300 1.00 90.81 104 GLY A C 1
ATOM 827 O O . GLY A 1 104 ? -0.864 -8.699 -4.302 1.00 90.81 104 GLY A O 1
ATOM 828 N N . LYS A 1 105 ? 0.728 -7.598 -3.163 1.00 83.94 105 LYS A N 1
ATOM 829 C CA . LYS A 1 105 ? 0.229 -8.005 -1.838 1.00 83.94 105 LYS A CA 1
ATOM 830 C C . LYS A 1 105 ? -1.051 -7.279 -1.420 1.00 83.94 105 LYS A C 1
ATOM 832 O O . LYS A 1 105 ? -1.895 -7.873 -0.761 1.00 83.94 105 LYS A O 1
ATOM 837 N N . TRP A 1 106 ? -1.198 -6.017 -1.808 1.00 80.50 106 TRP A N 1
ATOM 838 C CA . TRP A 1 106 ? -2.226 -5.116 -1.279 1.00 80.50 106 TRP A CA 1
ATOM 839 C C . TRP A 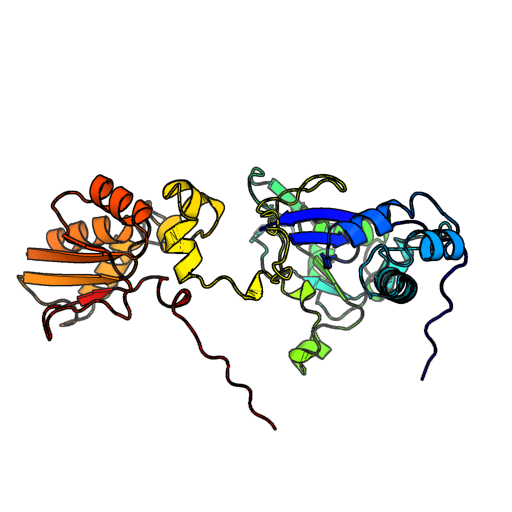1 106 ? -3.378 -4.908 -2.264 1.00 80.50 106 TRP A C 1
ATOM 841 O O . TRP A 1 106 ? -3.732 -3.784 -2.599 1.00 80.50 106 TRP A O 1
ATOM 851 N N . ASN A 1 107 ? -3.953 -6.010 -2.749 1.00 86.12 107 ASN A N 1
ATOM 852 C CA . ASN A 1 107 ? -5.058 -5.974 -3.703 1.00 86.12 107 ASN A CA 1
ATOM 853 C C . ASN A 1 107 ? -6.370 -6.388 -3.056 1.00 86.12 107 ASN A C 1
ATOM 855 O O . ASN A 1 107 ? -6.449 -7.433 -2.412 1.00 86.12 107 ASN A O 1
ATOM 859 N N . VAL A 1 108 ? -7.423 -5.620 -3.324 1.00 89.38 108 VAL A N 1
ATOM 860 C CA . VAL A 1 108 ? -8.792 -5.987 -2.964 1.00 89.38 108 VAL A CA 1
ATOM 861 C C . VAL A 1 108 ? -9.486 -6.500 -4.213 1.00 89.38 108 VAL A C 1
ATOM 863 O O . VAL A 1 108 ? -9.674 -5.766 -5.181 1.00 89.38 108 VAL A O 1
ATOM 866 N N . TRP A 1 109 ? -9.876 -7.768 -4.210 1.00 94.19 109 TRP A N 1
ATOM 867 C CA . TRP A 1 109 ? -10.579 -8.371 -5.334 1.00 94.19 109 TRP A CA 1
ATOM 868 C C . TRP A 1 109 ? -11.592 -9.413 -4.878 1.00 94.19 109 TRP A C 1
ATOM 870 O O . TRP A 1 109 ? -11.586 -9.893 -3.746 1.00 94.19 109 TRP A O 1
ATOM 880 N N . ARG A 1 110 ? -12.497 -9.760 -5.788 1.00 95.75 110 ARG A N 1
ATOM 881 C CA . ARG A 1 110 ? -13.555 -10.740 -5.572 1.00 95.75 110 ARG A CA 1
ATOM 882 C C . ARG A 1 110 ? -13.728 -11.547 -6.838 1.00 95.75 110 ARG A C 1
ATOM 884 O O . ARG A 1 110 ? -13.886 -10.987 -7.921 1.00 95.75 110 ARG A O 1
ATOM 891 N N . ARG A 1 111 ? -13.778 -12.864 -6.667 1.00 96.88 111 ARG A N 1
ATOM 892 C CA . ARG A 1 111 ? -14.199 -13.787 -7.715 1.00 96.88 111 ARG A CA 1
ATOM 893 C C . ARG A 1 111 ? -15.702 -14.018 -7.659 1.00 96.88 111 ARG A C 1
ATOM 895 O O . ARG A 1 111 ? -16.271 -14.186 -6.577 1.00 96.88 111 ARG A O 1
ATOM 902 N N . ARG A 1 112 ? -16.332 -14.041 -8.828 1.00 95.94 112 ARG A N 1
ATOM 903 C CA . ARG A 1 112 ? -17.669 -14.600 -9.047 1.00 95.94 112 ARG A CA 1
ATOM 904 C C . ARG A 1 112 ? -17.579 -15.480 -10.286 1.00 95.94 112 ARG A C 1
ATOM 906 O O . ARG A 1 112 ? -17.320 -14.966 -11.369 1.00 95.94 112 ARG A O 1
ATOM 913 N N . ASP A 1 113 ? -17.730 -16.784 -10.085 1.00 95.44 113 ASP A N 1
ATOM 914 C CA . ASP A 1 113 ? -17.561 -17.802 -11.122 1.00 95.44 113 ASP A CA 1
ATOM 915 C C . ASP A 1 113 ? -16.187 -17.700 -11.809 1.00 95.44 113 ASP A C 1
ATOM 917 O O . ASP A 1 113 ? -15.152 -17.824 -11.148 1.00 95.44 113 ASP A O 1
ATOM 921 N N . ASP A 1 114 ? -16.165 -17.452 -13.116 1.00 97.00 114 ASP A N 1
ATOM 922 C CA . ASP A 1 114 ? -14.962 -17.320 -13.933 1.00 97.00 114 ASP A CA 1
ATOM 923 C C . ASP A 1 114 ? -14.481 -15.870 -14.091 1.00 97.00 114 ASP A C 1
ATOM 925 O O . ASP A 1 114 ? -13.608 -15.614 -14.912 1.00 97.00 114 ASP A O 1
ATOM 929 N N . ARG A 1 115 ? -15.011 -14.917 -13.313 1.00 97.69 115 ARG A N 1
ATOM 930 C CA . ARG A 1 115 ? -14.664 -13.491 -13.417 1.00 97.69 115 ARG A CA 1
ATOM 931 C C . ARG A 1 115 ? -14.071 -12.936 -12.135 1.00 97.69 115 ARG A C 1
ATOM 933 O O . ARG A 1 115 ? -14.486 -13.297 -11.028 1.00 97.69 115 ARG A O 1
ATOM 940 N N . LEU A 1 116 ? -13.160 -11.979 -12.294 1.00 97.75 116 LEU A N 1
ATOM 941 C CA . LEU A 1 116 ? -12.591 -11.194 -11.203 1.00 97.75 116 LEU A CA 1
ATOM 942 C C . LEU A 1 116 ? -12.993 -9.725 -11.306 1.00 97.75 116 LEU A C 1
ATOM 944 O O . LEU A 1 116 ? -13.022 -9.128 -12.382 1.00 97.75 116 LEU A O 1
ATOM 948 N N . THR A 1 117 ? -13.267 -9.129 -10.153 1.00 97.75 117 THR A N 1
ATOM 949 C CA . THR A 1 117 ? -13.366 -7.679 -9.987 1.00 97.75 117 THR A CA 1
ATOM 950 C C . THR A 1 117 ? -12.311 -7.251 -8.985 1.00 97.75 117 THR A C 1
ATOM 952 O O . THR A 1 117 ? -12.245 -7.827 -7.902 1.00 97.75 117 THR A O 1
ATOM 955 N N . PHE A 1 118 ? -11.499 -6.264 -9.346 1.00 95.81 118 PHE A N 1
ATOM 956 C CA . PHE A 1 118 ? -10.561 -5.581 -8.462 1.00 95.81 118 PHE A CA 1
ATOM 957 C C . PHE A 1 118 ? -11.149 -4.233 -8.063 1.00 95.81 118 PHE A C 1
ATOM 959 O O . PHE A 1 118 ? -11.798 -3.582 -8.882 1.00 95.81 118 PHE A O 1
ATOM 966 N N . TRP A 1 119 ? -10.890 -3.814 -6.830 1.00 93.25 119 TRP A N 1
ATOM 967 C CA . TRP A 1 119 ? -11.172 -2.473 -6.340 1.00 93.25 119 TRP A CA 1
ATOM 968 C C . TRP A 1 119 ? -9.854 -1.769 -6.073 1.00 93.25 119 TRP A C 1
ATOM 970 O O . TRP A 1 119 ? -8.994 -2.313 -5.382 1.00 93.25 119 TRP A O 1
ATOM 980 N N . THR A 1 120 ? -9.706 -0.565 -6.612 1.00 88.50 120 THR A N 1
ATOM 981 C CA . THR A 1 120 ? -8.523 0.267 -6.392 1.00 88.50 120 THR A CA 1
ATOM 982 C C . THR A 1 120 ? -8.947 1.618 -5.845 1.00 88.50 120 THR A C 1
ATOM 984 O O . THR A 1 120 ? -9.946 2.193 -6.276 1.00 88.50 120 THR A O 1
ATOM 987 N N . ALA A 1 121 ? -8.207 2.109 -4.859 1.00 78.94 121 ALA A N 1
ATOM 988 C CA . ALA A 1 121 ? -8.379 3.430 -4.274 1.00 78.94 121 ALA A CA 1
ATOM 989 C C . ALA A 1 121 ? -6.983 3.940 -3.917 1.00 78.94 121 ALA A C 1
ATOM 991 O O . ALA A 1 121 ? -6.278 3.311 -3.130 1.00 78.94 121 ALA A O 1
ATOM 992 N N . TRP A 1 122 ? -6.561 5.030 -4.552 1.00 77.19 122 TRP A N 1
ATOM 993 C CA . TRP A 1 122 ? -5.213 5.579 -4.402 1.00 77.19 122 TRP A CA 1
ATOM 994 C C . TRP A 1 122 ? -5.312 7.049 -4.013 1.00 77.19 122 TRP A C 1
ATOM 996 O O . TRP A 1 122 ? -5.748 7.868 -4.828 1.00 77.19 122 TRP A O 1
ATOM 1006 N N . GLY A 1 123 ? -4.927 7.376 -2.780 1.00 69.69 123 GLY A N 1
ATOM 1007 C CA . GLY A 1 123 ? -5.072 8.719 -2.219 1.00 69.69 123 GLY A CA 1
ATOM 1008 C C . GLY A 1 123 ? -6.526 9.194 -2.278 1.00 69.69 123 GLY A C 1
ATOM 1009 O O . GLY A 1 123 ? -7.443 8.458 -1.929 1.00 69.69 123 GLY A O 1
ATOM 1010 N N . GLU A 1 124 ? -6.743 10.403 -2.793 1.00 69.62 124 GLU A N 1
ATOM 1011 C CA . GLU A 1 124 ? -8.074 11.023 -2.914 1.00 69.62 124 GLU A CA 1
ATOM 1012 C C . GLU A 1 124 ? -8.902 10.518 -4.110 1.00 69.62 124 GLU A C 1
ATOM 1014 O O . GLU A 1 124 ? -10.006 11.003 -4.369 1.00 69.62 124 GLU A O 1
ATOM 1019 N N . ARG A 1 125 ? -8.384 9.570 -4.902 1.00 76.50 125 ARG A N 1
ATOM 1020 C CA . ARG A 1 125 ? -9.108 9.088 -6.084 1.00 76.50 125 ARG A CA 1
ATOM 1021 C C . ARG A 1 125 ? -10.334 8.274 -5.666 1.00 76.50 125 ARG A C 1
ATOM 1023 O O . ARG A 1 125 ? -10.233 7.451 -4.755 1.00 76.50 125 ARG A O 1
ATOM 1030 N N . PRO A 1 126 ? -11.471 8.419 -6.374 1.00 83.25 126 PRO A N 1
ATOM 1031 C CA . PRO A 1 126 ? -12.637 7.593 -6.106 1.00 83.25 126 PRO A CA 1
ATOM 1032 C C . PRO A 1 126 ? -12.297 6.119 -6.323 1.00 83.25 126 PRO A C 1
ATOM 1034 O O . PRO A 1 126 ? -11.493 5.784 -7.197 1.00 83.25 126 PRO A O 1
ATOM 1037 N N . VAL A 1 127 ? -12.957 5.245 -5.561 1.00 87.94 127 VAL A N 1
ATOM 1038 C CA . VAL A 1 127 ? -12.828 3.795 -5.728 1.00 87.94 127 VAL A CA 1
ATOM 1039 C C . VAL A 1 127 ? -13.161 3.419 -7.172 1.00 87.94 127 VAL A C 1
ATOM 1041 O O . VAL A 1 127 ? -14.260 3.698 -7.658 1.00 87.94 127 VAL A O 1
ATOM 1044 N N . GLN A 1 128 ? -12.229 2.759 -7.851 1.00 90.56 128 GLN A N 1
ATOM 1045 C CA . GLN A 1 128 ? -12.413 2.247 -9.204 1.00 90.56 128 GLN A CA 1
ATOM 1046 C C . GLN A 1 128 ? -12.601 0.735 -9.184 1.00 90.56 128 GLN A C 1
ATOM 1048 O O . GLN A 1 128 ? -12.104 0.040 -8.299 1.00 90.56 128 GLN A O 1
ATOM 1053 N N . GLN A 1 129 ? -13.326 0.226 -10.180 1.00 95.12 129 GLN A N 1
ATOM 1054 C CA . GLN A 1 129 ? -13.510 -1.204 -10.395 1.00 95.12 129 GLN A CA 1
ATOM 1055 C C . GLN A 1 129 ? -12.829 -1.618 -11.693 1.00 95.12 129 GLN A C 1
ATOM 1057 O O . GLN A 1 129 ? -13.138 -1.081 -12.757 1.00 95.12 129 GLN A O 1
ATOM 1062 N N . ILE A 1 130 ? -11.934 -2.601 -11.610 1.00 95.75 130 ILE A N 1
ATOM 1063 C CA . ILE A 1 130 ? -11.324 -3.230 -12.781 1.00 95.75 130 ILE A CA 1
ATOM 1064 C C . ILE A 1 130 ? -11.903 -4.629 -12.935 1.00 95.75 130 ILE A C 1
ATOM 1066 O O . ILE A 1 130 ? -11.815 -5.460 -12.032 1.00 95.75 130 ILE A O 1
ATOM 1070 N N . PHE A 1 131 ? -12.494 -4.890 -14.096 1.00 97.12 131 PHE A N 1
ATOM 1071 C CA . PHE A 1 131 ? -13.096 -6.177 -14.416 1.00 97.12 131 PHE A CA 1
ATOM 1072 C C . PHE A 1 131 ? -12.157 -7.000 -15.287 1.00 97.12 131 PHE A C 1
ATOM 1074 O O . PHE A 1 131 ? -11.636 -6.493 -16.286 1.00 97.12 131 PHE A O 1
ATOM 1081 N N . LEU A 1 132 ? -11.993 -8.268 -14.915 1.00 98.06 132 LEU A N 1
ATOM 1082 C CA . LEU A 1 132 ? -11.420 -9.295 -15.770 1.00 98.06 132 LEU A CA 1
ATOM 1083 C C . LEU A 1 132 ? -12.528 -10.226 -16.255 1.00 98.06 132 LEU A C 1
ATOM 1085 O O . LEU A 1 132 ? -13.318 -10.746 -15.460 1.00 98.06 132 LEU A O 1
ATOM 1089 N N . ASP A 1 133 ? -12.583 -10.429 -17.568 1.00 97.50 133 ASP A N 1
ATOM 1090 C CA . ASP A 1 133 ? -13.452 -11.440 -18.168 1.00 97.50 133 ASP A CA 1
ATOM 1091 C C . ASP A 1 133 ? -12.945 -12.871 -17.885 1.00 97.50 133 ASP A C 1
ATOM 1093 O O . ASP A 1 133 ? -11.968 -13.079 -17.160 1.00 97.50 133 ASP A O 1
ATOM 1097 N N . ALA A 1 134 ? -13.630 -13.870 -18.441 1.00 97.81 134 ALA A N 1
ATOM 1098 C CA . ALA A 1 134 ? -13.307 -15.279 -18.234 1.00 97.81 134 ALA A CA 1
ATOM 1099 C C . ALA A 1 134 ? -11.903 -15.670 -18.721 1.00 97.81 134 ALA A C 1
ATOM 1101 O O . ALA A 1 134 ? -11.235 -16.504 -18.109 1.00 97.81 134 ALA A O 1
ATOM 1102 N N . GLU A 1 135 ? -11.437 -15.090 -19.826 1.00 97.25 135 GLU A N 1
ATOM 1103 C CA . GLU A 1 135 ? -10.116 -15.386 -20.383 1.00 97.25 135 GLU A CA 1
ATOM 1104 C C . GLU A 1 135 ? -9.022 -14.630 -19.633 1.00 97.25 135 GLU A C 1
ATOM 1106 O O . GLU A 1 135 ? -7.993 -15.212 -19.292 1.00 97.25 135 GLU A O 1
ATOM 1111 N N . GLU A 1 136 ? -9.262 -13.360 -19.303 1.00 98.06 136 GLU A N 1
ATOM 1112 C CA . GLU A 1 136 ? -8.351 -12.558 -18.483 1.00 98.06 136 GLU A CA 1
ATOM 1113 C C . GLU A 1 136 ? -8.180 -13.153 -17.082 1.00 98.06 136 GLU A C 1
ATOM 1115 O O . GLU A 1 136 ? -7.075 -13.158 -16.547 1.00 98.06 136 GLU A O 1
ATOM 1120 N N . THR A 1 137 ? -9.247 -13.714 -16.510 1.00 98.12 137 THR A N 1
ATOM 1121 C CA . THR A 1 137 ? -9.199 -14.408 -15.216 1.00 98.12 137 THR A CA 1
ATOM 1122 C C . THR A 1 137 ? -8.365 -15.688 -15.296 1.00 98.12 137 THR A C 1
ATOM 1124 O O . THR A 1 137 ? -7.569 -15.948 -14.398 1.00 98.12 137 THR A O 1
ATOM 1127 N N . LYS A 1 138 ? -8.457 -16.455 -16.393 1.00 98.00 138 LYS A N 1
ATOM 1128 C CA . LYS A 1 138 ? -7.575 -17.617 -16.617 1.00 98.00 138 LYS A CA 1
ATOM 1129 C C . LYS A 1 138 ? -6.107 -17.211 -16.743 1.00 98.00 138 LYS A C 1
ATOM 1131 O O . LYS A 1 138 ? -5.241 -17.918 -16.242 1.00 98.00 138 LYS A O 1
ATOM 1136 N N . ILE A 1 139 ? -5.829 -16.086 -17.403 1.00 98.38 139 ILE A N 1
ATOM 1137 C CA . ILE A 1 139 ? -4.472 -15.533 -17.508 1.00 98.38 139 ILE A CA 1
ATOM 1138 C C . ILE A 1 139 ? -3.966 -15.094 -16.127 1.00 98.38 139 ILE A C 1
ATOM 1140 O O . ILE A 1 139 ? -2.851 -15.446 -15.754 1.00 98.38 139 ILE A O 1
ATOM 1144 N N . TRP A 1 140 ? -4.791 -14.390 -15.345 1.00 97.38 140 TRP A N 1
ATOM 1145 C CA . TRP A 1 140 ? -4.476 -14.030 -13.960 1.00 97.38 140 TRP A CA 1
ATOM 1146 C C . TRP A 1 140 ? -4.140 -15.257 -13.104 1.00 97.38 140 TRP A C 1
ATOM 1148 O O . TRP A 1 140 ? -3.160 -15.232 -12.362 1.00 97.38 140 TRP A O 1
ATOM 1158 N N . ASP A 1 141 ? -4.912 -16.338 -13.239 1.00 96.69 141 ASP A N 1
ATOM 1159 C CA . ASP A 1 141 ? -4.682 -17.599 -12.524 1.00 96.69 141 ASP A CA 1
ATOM 1160 C C . ASP A 1 141 ? -3.381 -18.290 -12.952 1.00 96.69 141 ASP A C 1
ATOM 1162 O O . ASP A 1 141 ? -2.747 -18.977 -12.153 1.00 96.69 141 ASP A O 1
ATOM 1166 N N . ALA A 1 142 ? -2.957 -18.089 -14.202 1.00 97.88 142 ALA A N 1
ATOM 1167 C CA . ALA A 1 142 ? -1.688 -18.593 -14.712 1.00 97.88 142 ALA A CA 1
ATOM 1168 C C . ALA A 1 142 ? -0.472 -17.775 -14.235 1.00 97.88 142 ALA A C 1
ATOM 1170 O O . ALA A 1 142 ? 0.656 -18.264 -14.331 1.00 97.88 142 ALA A O 1
ATOM 1171 N N . PHE A 1 143 ? -0.675 -16.562 -13.706 1.00 97.56 143 PHE A N 1
ATOM 1172 C CA . PHE A 1 143 ? 0.374 -15.750 -13.080 1.00 97.56 143 PHE A CA 1
ATOM 1173 C C . PHE A 1 143 ? 0.701 -16.274 -11.678 1.00 97.56 143 PHE A C 1
ATOM 1175 O O . PHE A 1 143 ? 0.394 -15.665 -10.659 1.00 97.56 143 PHE A O 1
ATOM 1182 N N . ASP A 1 144 ? 1.349 -17.434 -11.635 1.00 95.44 144 ASP A N 1
ATOM 1183 C CA . ASP A 1 144 ? 1.668 -18.177 -10.413 1.00 95.44 144 ASP A CA 1
ATOM 1184 C C . ASP A 1 144 ? 2.923 -17.676 -9.673 1.00 95.44 144 ASP A C 1
ATOM 1186 O O . ASP A 1 144 ? 3.396 -18.317 -8.729 1.00 95.44 144 ASP A O 1
ATOM 1190 N N . GLY A 1 145 ? 3.503 -16.557 -10.118 1.00 96.44 145 GLY A N 1
ATOM 1191 C CA . GLY A 1 145 ? 4.743 -16.017 -9.573 1.00 96.44 145 GLY A CA 1
ATOM 1192 C C . GLY A 1 145 ? 5.985 -16.849 -9.888 1.00 96.44 145 GLY A C 1
ATOM 1193 O O . GLY A 1 145 ? 7.039 -16.557 -9.331 1.00 96.44 145 GLY A O 1
ATOM 1194 N N . ASN A 1 146 ? 5.907 -17.874 -10.742 1.00 95.94 146 ASN A N 1
ATOM 1195 C CA . ASN A 1 146 ? 7.043 -18.734 -11.075 1.00 95.94 146 ASN A CA 1
ATOM 1196 C C . ASN A 1 146 ? 7.338 -18.808 -12.571 1.00 95.94 146 ASN A C 1
ATOM 1198 O O . ASN A 1 146 ? 8.510 -18.791 -12.948 1.00 95.94 146 ASN A O 1
ATOM 1202 N N . LYS A 1 147 ? 6.305 -18.874 -13.410 1.00 96.88 147 LYS A N 1
ATOM 1203 C CA . LYS A 1 147 ? 6.464 -18.918 -14.868 1.00 96.88 147 LYS A CA 1
ATOM 1204 C C . LYS A 1 147 ? 6.772 -17.544 -15.429 1.00 96.88 147 LYS A C 1
ATOM 1206 O O . LYS A 1 147 ? 6.148 -16.556 -15.052 1.00 96.88 147 LYS A O 1
ATOM 1211 N N . ARG A 1 148 ? 7.687 -17.476 -16.388 1.00 97.62 148 ARG A N 1
ATOM 1212 C CA . ARG A 1 148 ? 7.889 -16.271 -17.192 1.00 97.62 148 ARG A CA 1
ATOM 1213 C C . ARG A 1 148 ? 6.734 -16.087 -18.165 1.00 97.62 148 ARG A C 1
ATOM 1215 O O . ARG A 1 148 ? 6.134 -17.056 -18.629 1.00 97.62 148 ARG A O 1
ATOM 1222 N N . LEU A 1 149 ? 6.471 -14.842 -18.548 1.00 97.69 149 LEU A N 1
ATOM 1223 C CA . LEU A 1 149 ? 5.439 -14.515 -19.530 1.00 97.69 149 LEU A CA 1
ATOM 1224 C C . LEU A 1 149 ? 5.655 -15.258 -20.860 1.00 97.69 149 LEU A C 1
ATOM 1226 O O . LEU A 1 149 ? 4.681 -15.690 -21.474 1.00 97.69 149 LEU A O 1
ATOM 1230 N N . ILE A 1 150 ? 6.908 -15.466 -21.293 1.00 97.25 150 ILE A N 1
ATOM 1231 C CA . ILE A 1 150 ? 7.212 -16.223 -22.520 1.00 97.25 150 ILE A CA 1
ATOM 1232 C C . ILE A 1 150 ? 6.677 -17.663 -22.488 1.00 97.25 150 ILE A C 1
ATOM 1234 O O . ILE A 1 150 ? 6.254 -18.176 -23.519 1.00 97.25 150 ILE A O 1
ATOM 1238 N N . GLU A 1 151 ? 6.630 -18.295 -21.315 1.00 96.75 151 GLU A N 1
ATOM 1239 C CA . GLU A 1 151 ? 6.135 -19.667 -21.148 1.00 96.75 151 GLU A CA 1
ATOM 1240 C C . GLU A 1 151 ? 4.607 -19.739 -21.286 1.00 96.75 151 GLU A C 1
ATOM 1242 O O . GLU A 1 151 ? 4.053 -20.773 -21.656 1.00 96.75 151 GLU A O 1
ATOM 1247 N N . LEU A 1 152 ? 3.911 -18.626 -21.035 1.00 95.81 152 LEU A N 1
ATOM 1248 C CA . LEU A 1 152 ? 2.453 -18.538 -21.122 1.00 95.81 152 LEU A CA 1
ATOM 1249 C C . LEU A 1 152 ? 1.950 -18.325 -22.559 1.00 95.81 152 LEU A C 1
ATOM 1251 O O . LEU A 1 152 ? 0.785 -18.616 -22.837 1.00 95.81 152 LEU A O 1
ATOM 1255 N N . ARG A 1 153 ? 2.823 -17.894 -23.485 1.00 92.94 153 ARG A N 1
ATOM 1256 C CA . ARG A 1 153 ? 2.493 -17.623 -24.902 1.00 92.94 153 ARG A CA 1
ATOM 1257 C C . ARG A 1 153 ? 1.902 -18.824 -25.650 1.00 92.94 153 ARG A C 1
ATOM 1259 O O . ARG A 1 153 ? 1.236 -18.661 -26.664 1.00 92.94 153 ARG A O 1
ATOM 1266 N N . HIS A 1 154 ? 2.167 -20.044 -25.185 1.00 89.12 154 HIS A N 1
ATOM 1267 C CA . HIS A 1 154 ? 1.668 -21.267 -25.821 1.00 89.12 154 HIS A CA 1
ATOM 1268 C C . HIS A 1 154 ? 0.265 -21.673 -25.355 1.00 89.12 154 HIS A C 1
ATOM 1270 O O . HIS A 1 154 ? -0.344 -22.561 -25.951 1.00 89.12 154 HIS A O 1
ATOM 1276 N N . HIS A 1 155 ? -0.241 -21.049 -24.291 1.00 93.25 155 HIS A N 1
ATOM 1277 C CA . HIS A 1 155 ? -1.483 -21.446 -23.626 1.00 93.25 155 HIS A CA 1
ATOM 1278 C C . HIS A 1 155 ? -2.568 -20.370 -23.670 1.00 93.25 155 HIS A C 1
ATOM 1280 O O . HIS A 1 155 ? -3.742 -20.681 -23.472 1.00 93.25 155 HIS A O 1
ATOM 1286 N N . HIS A 1 156 ? -2.189 -19.122 -23.939 1.00 95.88 156 HIS A N 1
ATOM 1287 C CA . HIS A 1 156 ? -3.095 -17.982 -23.975 1.00 95.88 156 HIS A CA 1
ATOM 1288 C C . HIS A 1 156 ? -2.757 -17.066 -25.151 1.00 95.88 156 HIS A C 1
ATOM 1290 O O . HIS A 1 156 ? -1.634 -17.070 -25.651 1.00 95.88 156 HIS A O 1
ATOM 1296 N N . ASP A 1 157 ? -3.728 -16.258 -25.573 1.00 96.94 157 ASP A N 1
ATOM 1297 C CA . ASP A 1 157 ? -3.507 -15.242 -26.597 1.00 96.94 157 ASP A CA 1
ATOM 1298 C C . ASP A 1 157 ? -2.489 -14.188 -26.125 1.00 96.94 157 ASP A C 1
ATOM 1300 O O . ASP A 1 157 ? -2.639 -13.586 -25.058 1.00 96.94 157 ASP A O 1
ATOM 1304 N N . ASN A 1 158 ? -1.455 -13.942 -26.934 1.00 96.94 158 ASN A N 1
ATOM 1305 C CA . ASN A 1 158 ? -0.356 -13.045 -26.568 1.00 96.94 158 ASN A CA 1
ATOM 1306 C C . ASN A 1 158 ? -0.823 -11.601 -26.354 1.00 96.94 158 ASN A C 1
ATOM 1308 O O . ASN A 1 158 ? -0.356 -10.939 -25.425 1.00 96.94 158 ASN A O 1
ATOM 1312 N N . ALA A 1 159 ? -1.742 -11.105 -27.189 1.00 97.06 159 ALA A N 1
ATOM 1313 C CA . ALA A 1 159 ? -2.254 -9.745 -27.055 1.00 97.06 159 ALA A CA 1
ATOM 1314 C C . ALA A 1 159 ? -3.068 -9.599 -25.762 1.00 97.06 159 ALA A C 1
ATOM 1316 O O . ALA A 1 159 ? -2.967 -8.578 -25.076 1.00 97.06 159 ALA A O 1
ATOM 1317 N N . LYS A 1 160 ? -3.807 -10.643 -25.377 1.00 97.62 160 LYS A N 1
ATOM 1318 C CA . LYS A 1 160 ? -4.548 -10.709 -24.118 1.00 97.62 160 LYS A CA 1
ATOM 1319 C C . LYS A 1 160 ? -3.620 -10.771 -22.905 1.00 97.62 160 LYS A C 1
ATOM 1321 O O . LYS A 1 160 ? -3.854 -10.021 -21.962 1.00 97.62 160 LYS A O 1
ATOM 1326 N N . ILE A 1 161 ? -2.536 -11.560 -22.940 1.00 98.19 161 ILE A N 1
ATOM 1327 C CA . ILE A 1 161 ? -1.515 -11.563 -21.871 1.00 98.19 161 ILE A CA 1
ATOM 1328 C C . ILE A 1 161 ? -0.978 -10.143 -21.662 1.00 98.19 161 ILE A C 1
ATOM 1330 O O . ILE A 1 161 ? -1.029 -9.625 -20.548 1.00 98.19 161 ILE A O 1
ATOM 1334 N N . ILE A 1 162 ? -0.515 -9.490 -22.733 1.00 97.88 162 ILE A N 1
ATOM 1335 C CA . ILE A 1 162 ? 0.036 -8.131 -22.653 1.00 97.88 162 ILE A CA 1
ATOM 1336 C C . ILE A 1 162 ? -1.016 -7.126 -22.176 1.00 97.88 162 ILE A C 1
ATOM 1338 O O . ILE A 1 162 ? -0.703 -6.256 -21.364 1.00 97.88 162 ILE A O 1
ATOM 1342 N N . SER A 1 163 ? -2.266 -7.247 -22.629 1.00 97.69 163 SER A N 1
ATOM 1343 C CA . SER A 1 163 ? -3.364 -6.394 -22.168 1.00 97.69 163 SER A CA 1
ATOM 1344 C C . SER A 1 163 ? -3.597 -6.529 -20.661 1.00 97.69 163 SER A C 1
ATOM 1346 O O . SER A 1 163 ? -3.681 -5.513 -19.971 1.00 97.69 163 SER A O 1
ATOM 1348 N N . VAL A 1 164 ? -3.632 -7.758 -20.131 1.00 98.12 164 VAL A N 1
ATOM 1349 C CA . VAL A 1 164 ? -3.801 -8.014 -18.693 1.00 98.12 164 VAL A CA 1
ATOM 1350 C C . VAL A 1 164 ? -2.597 -7.507 -17.901 1.00 98.12 164 VAL A C 1
ATOM 1352 O O . VAL A 1 164 ? -2.790 -6.806 -16.912 1.00 98.12 164 VAL A O 1
ATOM 1355 N N . VAL A 1 165 ? -1.366 -7.788 -18.341 1.00 98.12 165 VAL A N 1
ATOM 1356 C CA . VAL A 1 165 ? -0.146 -7.299 -17.674 1.00 98.12 165 VAL A CA 1
ATOM 1357 C C . VAL A 1 165 ? -0.152 -5.776 -17.602 1.00 98.12 165 VAL A C 1
ATOM 1359 O O . VAL A 1 165 ? -0.069 -5.220 -16.514 1.00 98.12 165 VAL A O 1
ATOM 1362 N N . ARG A 1 166 ? -0.343 -5.083 -18.730 1.00 97.50 166 ARG A N 1
ATOM 1363 C CA . ARG A 1 166 ? -0.372 -3.613 -18.759 1.00 97.50 166 ARG A CA 1
ATOM 1364 C C . ARG A 1 166 ? -1.485 -3.038 -17.894 1.00 97.50 166 ARG A C 1
ATOM 1366 O O . ARG A 1 166 ? -1.268 -2.039 -17.225 1.00 97.50 166 ARG A O 1
ATOM 1373 N N . LYS A 1 167 ? -2.665 -3.662 -17.899 1.00 96.75 167 LYS A N 1
ATOM 1374 C CA . LYS A 1 167 ? -3.808 -3.244 -17.078 1.00 96.75 167 LYS A CA 1
ATOM 1375 C C . LYS A 1 167 ? -3.493 -3.368 -15.585 1.00 96.75 167 LYS A C 1
ATOM 1377 O O . LYS A 1 167 ? -3.806 -2.458 -14.829 1.00 96.75 167 LYS A O 1
ATOM 1382 N N . LEU A 1 168 ? -2.904 -4.487 -15.165 1.00 96.94 168 LEU A N 1
ATOM 1383 C CA . LEU A 1 168 ? -2.740 -4.820 -13.749 1.00 96.94 168 LEU A CA 1
ATOM 1384 C C . LEU A 1 168 ? -1.429 -4.320 -13.139 1.00 96.94 168 LEU A C 1
ATOM 1386 O O . LEU A 1 168 ? -1.384 -4.130 -11.929 1.00 96.94 168 LEU A O 1
ATOM 1390 N N . VAL A 1 169 ? -0.382 -4.093 -13.935 1.00 96.88 169 VAL A N 1
ATOM 1391 C CA . VAL A 1 169 ? 0.872 -3.497 -13.446 1.00 96.88 169 VAL A CA 1
ATOM 1392 C C . VAL A 1 169 ? 0.749 -1.990 -13.249 1.00 96.88 169 VAL A C 1
ATOM 1394 O O . VAL A 1 169 ? 1.359 -1.464 -12.323 1.00 96.88 169 VAL A O 1
ATOM 1397 N N . HIS A 1 170 ? -0.041 -1.312 -14.086 1.00 95.25 170 HIS A N 1
ATOM 1398 C CA . HIS A 1 170 ? -0.189 0.145 -14.093 1.00 95.25 170 HIS A CA 1
ATOM 1399 C C . HIS A 1 170 ? -0.352 0.733 -12.686 1.00 95.25 170 HIS A C 1
ATOM 1401 O O . HIS A 1 170 ? -1.043 0.158 -11.848 1.00 95.25 170 HIS A O 1
ATOM 1407 N N . SER A 1 171 ? 0.217 1.908 -12.440 1.00 93.12 171 SER A N 1
ATOM 1408 C CA . SER A 1 171 ? 0.183 2.621 -11.155 1.00 93.12 171 SER A CA 1
ATOM 1409 C C . SER A 1 171 ? -1.229 2.898 -10.626 1.00 93.12 171 SER A C 1
ATOM 1411 O O . SER A 1 171 ? -1.422 3.029 -9.419 1.00 93.12 171 SER A O 1
ATOM 1413 N N . ASP A 1 172 ? -2.231 2.911 -11.506 1.00 90.75 172 ASP A N 1
ATOM 1414 C CA . ASP A 1 172 ? -3.655 3.009 -11.145 1.00 90.75 172 ASP A CA 1
ATOM 1415 C C . ASP A 1 172 ? -4.249 1.691 -10.605 1.00 90.75 172 ASP A C 1
ATOM 1417 O O . ASP A 1 172 ? -5.378 1.683 -10.108 1.00 90.75 172 ASP A O 1
ATOM 1421 N N . VAL A 1 173 ? -3.516 0.575 -10.679 1.00 92.81 173 VAL A N 1
ATOM 1422 C CA . VAL A 1 173 ? -3.982 -0.763 -10.277 1.00 92.81 173 VAL A CA 1
ATOM 1423 C C . VAL A 1 173 ? -2.997 -1.522 -9.394 1.00 92.81 173 VAL A C 1
ATOM 1425 O O . VAL A 1 173 ? -3.429 -2.083 -8.396 1.00 92.81 173 VAL A O 1
ATOM 1428 N N . GLN A 1 174 ? -1.706 -1.559 -9.738 1.00 93.38 174 GLN A N 1
ATOM 1429 C CA . GLN A 1 174 ? -0.614 -2.185 -8.967 1.00 93.38 174 GLN A CA 1
ATOM 1430 C C . GLN A 1 174 ? -0.894 -3.628 -8.495 1.00 93.38 174 GLN A C 1
ATOM 1432 O O . GLN A 1 174 ? -0.292 -4.119 -7.534 1.00 93.38 174 GLN A O 1
ATOM 1437 N N . ALA A 1 175 ? -1.786 -4.334 -9.195 1.00 94.81 175 ALA A N 1
ATOM 1438 C CA . ALA A 1 175 ? -2.184 -5.692 -8.866 1.00 94.81 175 ALA A CA 1
ATOM 1439 C C . ALA A 1 175 ? -1.170 -6.745 -9.303 1.00 94.81 175 ALA A C 1
ATOM 1441 O O . ALA A 1 175 ? -1.184 -7.872 -8.803 1.00 94.81 175 ALA A O 1
ATOM 1442 N N . LEU A 1 176 ? -0.262 -6.363 -10.194 1.00 96.19 176 LEU A N 1
ATOM 1443 C CA . LEU A 1 176 ? 0.804 -7.204 -10.698 1.00 96.19 176 LEU A CA 1
ATOM 1444 C C . LEU A 1 176 ? 2.130 -6.445 -10.700 1.00 96.19 176 LEU A C 1
ATOM 1446 O O . LEU A 1 176 ? 2.162 -5.231 -10.879 1.00 96.19 176 LEU A O 1
ATOM 1450 N N . LYS A 1 177 ? 3.233 -7.167 -10.528 1.00 96.88 177 LYS A N 1
ATOM 1451 C CA . LYS A 1 177 ? 4.599 -6.664 -10.699 1.00 96.88 177 LYS A CA 1
ATOM 1452 C C . LYS A 1 177 ? 5.431 -7.690 -11.424 1.00 96.88 177 LYS A C 1
ATOM 1454 O O . LYS A 1 177 ? 5.180 -8.886 -11.305 1.00 96.88 177 LYS A O 1
ATOM 1459 N N . LEU A 1 178 ? 6.419 -7.233 -12.168 1.00 97.75 178 LEU A N 1
ATOM 1460 C CA . LEU A 1 178 ? 7.285 -8.095 -12.947 1.00 97.75 178 LEU A CA 1
ATOM 1461 C C . LEU A 1 178 ? 8.626 -8.244 -12.244 1.00 97.75 178 LEU A C 1
ATOM 1463 O O . LEU A 1 178 ? 9.223 -7.262 -11.820 1.00 97.75 178 LEU A O 1
ATOM 1467 N N . SER A 1 179 ? 9.110 -9.479 -12.145 1.00 96.50 179 SER A N 1
ATOM 1468 C CA . SER A 1 179 ? 10.449 -9.776 -11.642 1.00 96.50 179 SER A CA 1
ATOM 1469 C C . SER A 1 179 ? 11.262 -10.582 -12.643 1.00 96.50 179 SER A C 1
ATOM 1471 O O . SER A 1 179 ? 10.739 -11.425 -13.367 1.00 96.50 179 SER A O 1
ATOM 1473 N N . VAL A 1 180 ? 12.573 -10.365 -12.644 1.00 94.31 180 VAL A N 1
ATOM 1474 C CA . VAL A 1 180 ? 13.529 -11.179 -13.406 1.00 94.31 180 VAL A CA 1
ATOM 1475 C C . VAL A 1 180 ? 13.678 -12.601 -12.843 1.00 94.31 180 VAL A C 1
ATOM 1477 O O . VAL A 1 180 ? 14.098 -13.509 -13.567 1.00 94.31 180 VAL A O 1
ATOM 1480 N N . MET A 1 181 ? 13.316 -12.819 -11.570 1.00 95.31 181 MET A N 1
ATOM 1481 C CA . MET A 1 181 ? 13.389 -14.125 -10.905 1.00 95.31 181 MET A CA 1
ATOM 1482 C C . MET A 1 181 ? 12.012 -14.617 -10.429 1.00 95.31 181 MET A C 1
ATOM 1484 O O . MET A 1 181 ? 11.203 -13.818 -9.955 1.00 95.31 181 MET A O 1
ATOM 1488 N N . PRO A 1 182 ? 11.778 -15.943 -10.448 1.00 95.38 182 PRO A N 1
ATOM 1489 C CA . PRO A 1 182 ? 10.627 -16.572 -9.803 1.00 95.38 182 PRO A CA 1
ATOM 1490 C C . PRO A 1 182 ? 10.516 -16.257 -8.306 1.00 95.38 182 PRO A C 1
ATOM 1492 O O . PRO A 1 182 ? 11.519 -16.240 -7.587 1.00 95.38 182 PRO A O 1
ATOM 1495 N N . TRP A 1 183 ? 9.289 -16.139 -7.800 1.00 93.62 183 TRP A N 1
ATOM 1496 C CA . TRP A 1 183 ? 8.990 -15.931 -6.382 1.00 93.62 183 TRP A CA 1
ATOM 1497 C C . TRP A 1 183 ? 9.567 -17.030 -5.484 1.00 93.62 183 TRP A C 1
ATOM 1499 O O . TRP A 1 183 ? 10.058 -16.742 -4.392 1.00 93.62 183 TRP A O 1
ATOM 1509 N N . ALA A 1 184 ? 9.605 -18.282 -5.956 1.00 93.69 184 ALA A N 1
ATOM 1510 C CA . ALA A 1 184 ? 10.213 -19.390 -5.218 1.00 93.69 184 ALA A CA 1
ATOM 1511 C C . ALA A 1 184 ? 11.700 -19.164 -4.867 1.00 93.69 184 ALA A C 1
ATOM 1513 O O . ALA A 1 184 ? 12.193 -19.731 -3.889 1.00 93.69 184 ALA A O 1
ATOM 1514 N N . VAL A 1 185 ? 12.420 -18.333 -5.634 1.00 93.00 185 VAL A N 1
ATOM 1515 C CA . VAL A 1 185 ? 13.810 -17.953 -5.332 1.00 93.00 185 VAL A CA 1
ATOM 1516 C C . VAL A 1 185 ? 13.855 -17.030 -4.114 1.00 93.00 185 VAL A C 1
ATOM 1518 O O . VAL A 1 185 ? 14.652 -17.254 -3.201 1.00 93.00 185 VAL A O 1
ATOM 1521 N N . TYR A 1 186 ? 12.962 -16.042 -4.062 1.00 92.06 186 TYR A N 1
ATOM 1522 C CA . TYR A 1 186 ? 12.862 -15.092 -2.954 1.00 92.06 186 TYR A CA 1
ATOM 1523 C C . TYR A 1 186 ? 12.298 -15.718 -1.684 1.00 92.06 186 TYR A C 1
ATOM 1525 O O . TYR A 1 186 ? 12.789 -15.426 -0.600 1.00 92.06 186 TYR A O 1
ATOM 1533 N N . ALA A 1 187 ? 11.339 -16.639 -1.792 1.00 87.19 187 ALA A N 1
ATOM 1534 C CA . ALA A 1 187 ? 10.781 -17.336 -0.633 1.00 87.19 187 ALA A CA 1
ATOM 1535 C C . ALA A 1 187 ? 11.862 -18.060 0.197 1.00 87.19 187 ALA A C 1
ATOM 1537 O O . ALA A 1 187 ? 11.758 -18.141 1.417 1.00 87.19 187 ALA A O 1
ATOM 1538 N N . LYS A 1 188 ? 12.930 -18.546 -0.453 1.00 86.00 188 LYS A N 1
ATOM 1539 C CA . LYS A 1 188 ? 14.084 -19.179 0.211 1.00 86.00 188 LYS A CA 1
ATOM 1540 C C . LYS A 1 188 ? 15.127 -18.181 0.716 1.00 86.00 188 LYS A C 1
ATOM 1542 O O . LYS A 1 188 ? 15.964 -18.548 1.535 1.00 86.00 188 LYS A O 1
ATOM 1547 N N . ARG A 1 189 ? 15.132 -16.956 0.186 1.00 88.56 189 ARG A N 1
ATOM 1548 C CA . ARG A 1 189 ? 16.085 -15.886 0.518 1.00 88.56 189 ARG A CA 1
ATOM 1549 C C . ARG A 1 189 ? 15.363 -14.534 0.529 1.00 88.56 189 ARG A C 1
ATOM 1551 O O . ARG A 1 189 ? 15.563 -13.747 -0.398 1.00 88.56 189 ARG A O 1
ATOM 1558 N N . PRO A 1 190 ? 14.533 -14.244 1.547 1.00 84.00 190 PRO A N 1
ATOM 1559 C CA . PRO A 1 190 ? 13.687 -13.049 1.542 1.00 84.00 190 PRO A CA 1
ATOM 1560 C C . PRO A 1 190 ? 14.472 -11.739 1.399 1.00 84.00 190 PRO A C 1
ATOM 1562 O O . PRO A 1 190 ? 14.008 -10.829 0.726 1.00 84.00 190 PRO A O 1
ATOM 1565 N N . ALA A 1 191 ? 15.697 -11.678 1.937 1.00 85.25 191 ALA A N 1
ATOM 1566 C CA . ALA A 1 191 ? 16.590 -10.521 1.819 1.00 85.25 191 ALA A CA 1
ATOM 1567 C C . ALA A 1 191 ? 17.030 -10.195 0.375 1.00 85.25 191 ALA A C 1
ATOM 1569 O O . ALA A 1 191 ? 17.487 -9.091 0.112 1.00 85.25 191 ALA A O 1
ATOM 1570 N N . MET A 1 192 ? 16.899 -11.139 -0.566 1.00 88.06 192 MET A N 1
ATOM 1571 C CA . MET A 1 192 ? 17.200 -10.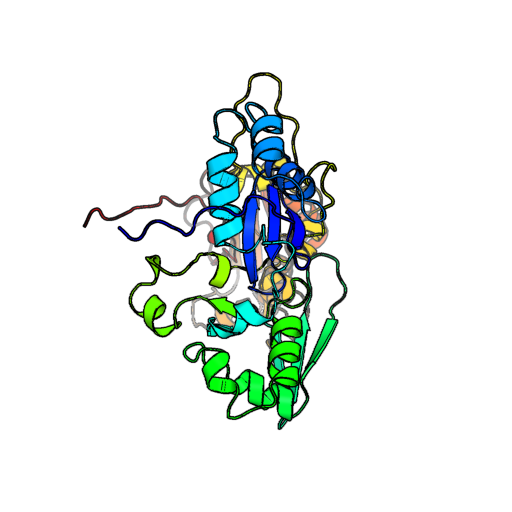923 -1.988 1.00 88.06 192 MET A CA 1
ATOM 1572 C C . MET A 1 192 ? 16.001 -10.377 -2.775 1.00 88.06 192 MET A C 1
ATOM 1574 O O . MET A 1 192 ? 16.150 -10.062 -3.956 1.00 88.06 192 MET A O 1
ATOM 1578 N N . ALA A 1 193 ? 14.804 -10.341 -2.179 1.00 89.50 193 ALA A N 1
ATOM 1579 C CA . ALA A 1 193 ? 13.612 -9.842 -2.849 1.00 89.50 193 ALA A CA 1
ATOM 1580 C C . ALA A 1 193 ? 13.719 -8.322 -3.035 1.00 89.50 193 ALA A C 1
ATOM 1582 O O . ALA A 1 193 ? 13.891 -7.613 -2.042 1.00 89.50 193 ALA A O 1
ATOM 1583 N N . PRO A 1 194 ? 13.581 -7.797 -4.265 1.00 91.19 194 PRO A N 1
ATOM 1584 C CA . PRO A 1 194 ? 13.503 -6.359 -4.463 1.00 91.19 194 PRO A CA 1
ATOM 1585 C C . PRO A 1 194 ? 12.360 -5.755 -3.643 1.00 91.19 194 PRO A C 1
ATOM 1587 O O . PRO A 1 194 ? 11.227 -6.245 -3.705 1.00 91.19 194 PRO A O 1
ATOM 1590 N N . ALA A 1 195 ? 12.644 -4.678 -2.905 1.00 89.19 195 ALA A N 1
ATOM 1591 C CA . ALA A 1 195 ? 11.675 -4.037 -2.014 1.00 89.19 195 ALA A CA 1
ATOM 1592 C C . ALA A 1 195 ? 10.380 -3.652 -2.747 1.00 89.19 195 ALA A C 1
ATOM 1594 O O . ALA A 1 195 ? 9.284 -3.887 -2.232 1.00 89.19 195 ALA A O 1
ATOM 1595 N N . TYR A 1 196 ? 10.499 -3.183 -4.000 1.00 91.81 196 TYR A N 1
ATOM 1596 C CA . TYR A 1 196 ? 9.350 -2.787 -4.811 1.00 91.81 196 TYR A CA 1
ATOM 1597 C C . TYR A 1 196 ? 8.321 -3.905 -4.983 1.00 91.81 196 TYR A C 1
ATOM 1599 O O . TYR A 1 196 ? 7.160 -3.579 -5.173 1.00 91.81 196 TYR A O 1
ATOM 1607 N N . LEU A 1 197 ? 8.669 -5.198 -4.890 1.00 92.62 197 LEU A N 1
ATOM 1608 C CA . LEU A 1 197 ? 7.688 -6.284 -5.017 1.00 92.62 197 LEU A CA 1
ATOM 1609 C C . LEU A 1 197 ? 6.653 -6.262 -3.882 1.00 92.62 197 LEU A C 1
ATOM 1611 O O . LEU A 1 197 ? 5.480 -6.556 -4.110 1.00 92.62 197 LEU A O 1
ATOM 1615 N N . GLY A 1 198 ? 7.068 -5.876 -2.674 1.00 87.75 198 GLY A N 1
ATOM 1616 C CA . GLY A 1 198 ? 6.211 -5.830 -1.487 1.00 87.75 198 GLY A CA 1
ATOM 1617 C C . GLY A 1 198 ? 5.481 -4.505 -1.262 1.00 87.75 198 GLY A C 1
ATOM 1618 O O . GLY A 1 198 ? 4.484 -4.500 -0.544 1.00 87.75 198 GLY A O 1
ATOM 1619 N N . SER A 1 199 ? 5.958 -3.411 -1.856 1.00 85.38 199 SER A N 1
ATOM 1620 C CA . SER A 1 199 ? 5.430 -2.062 -1.610 1.00 85.38 199 SER A CA 1
ATOM 1621 C C . SER A 1 199 ? 4.111 -1.791 -2.335 1.00 85.38 199 SER A C 1
ATOM 1623 O O . SER A 1 199 ? 3.777 -2.460 -3.298 1.00 85.38 199 SER A O 1
ATOM 1625 N N . THR A 1 200 ? 3.357 -0.778 -1.953 1.00 83.56 200 THR A N 1
ATOM 1626 C CA . THR A 1 200 ? 2.308 -0.197 -2.807 1.00 83.56 200 THR A CA 1
ATOM 1627 C C . THR A 1 200 ? 2.330 1.293 -2.613 1.00 83.56 200 THR A C 1
ATOM 1629 O O . THR A 1 200 ? 2.683 1.765 -1.536 1.00 83.56 200 THR A O 1
ATOM 1632 N N . MET A 1 201 ? 1.976 2.022 -3.659 1.00 83.00 201 MET A N 1
ATOM 1633 C CA . MET A 1 201 ? 2.161 3.460 -3.687 1.00 83.00 201 MET A CA 1
ATOM 1634 C C . MET A 1 201 ? 0.816 4.155 -3.932 1.00 83.00 201 MET A C 1
ATOM 1636 O O . MET A 1 201 ? 0.476 4.430 -5.084 1.00 83.00 201 MET A O 1
ATOM 1640 N N . PRO A 1 202 ? 0.037 4.440 -2.873 1.00 77.12 202 PRO A N 1
ATOM 1641 C CA . PRO A 1 202 ? -1.235 5.159 -2.952 1.00 77.12 202 PRO A CA 1
ATOM 1642 C C . PRO A 1 202 ? -1.054 6.681 -3.077 1.00 77.12 202 PRO A C 1
ATOM 1644 O O . PRO A 1 202 ? -1.902 7.446 -2.626 1.00 77.12 202 PRO A O 1
ATOM 1647 N N . TYR A 1 203 ? 0.067 7.146 -3.627 1.00 84.19 203 TYR A N 1
ATOM 1648 C CA . TYR A 1 203 ? 0.460 8.548 -3.530 1.00 84.19 203 TYR A CA 1
ATOM 1649 C C . TYR A 1 203 ? -0.227 9.430 -4.589 1.00 84.19 203 TYR A C 1
ATOM 1651 O O . TYR A 1 203 ? -0.617 8.946 -5.660 1.00 84.19 203 TYR A O 1
ATOM 1659 N N . PRO A 1 204 ? -0.380 10.740 -4.325 1.00 83.12 204 PRO A N 1
ATOM 1660 C CA . PRO A 1 204 ? -0.808 11.709 -5.329 1.00 83.12 204 PRO A CA 1
ATOM 1661 C C . PRO A 1 204 ? 0.163 11.789 -6.511 1.00 83.12 204 PRO A C 1
ATOM 1663 O O . PRO A 1 204 ? 1.377 11.633 -6.351 1.00 83.12 204 PRO A O 1
ATOM 1666 N N . LYS A 1 205 ? -0.369 12.075 -7.709 1.00 89.06 205 LYS A N 1
ATOM 1667 C CA . LYS A 1 205 ? 0.479 12.369 -8.873 1.00 89.06 205 LYS A CA 1
ATOM 1668 C C . LYS A 1 205 ? 1.291 13.631 -8.603 1.00 89.06 205 LYS A C 1
ATOM 1670 O O . LYS A 1 205 ? 0.768 14.600 -8.057 1.00 89.06 205 LYS A O 1
ATOM 1675 N N . TRP A 1 206 ? 2.539 13.621 -9.040 1.00 90.12 206 TRP A N 1
ATOM 1676 C CA . TRP A 1 206 ? 3.435 14.765 -8.964 1.00 90.12 206 TRP A CA 1
ATOM 1677 C C . TRP A 1 206 ? 3.913 15.140 -10.361 1.00 90.12 206 TRP A C 1
ATOM 1679 O O . TRP A 1 206 ? 4.025 14.289 -11.242 1.00 90.12 206 TRP A O 1
ATOM 1689 N N . GLN A 1 207 ? 4.165 16.427 -10.570 1.00 91.06 207 GLN A N 1
ATOM 1690 C CA . GLN A 1 207 ? 4.679 16.943 -11.828 1.00 91.06 207 GLN A CA 1
ATOM 1691 C C . GLN A 1 207 ? 6.124 17.392 -11.635 1.00 91.06 207 GLN A C 1
ATOM 1693 O O . GLN A 1 207 ? 6.410 18.207 -10.756 1.00 91.06 207 GLN A O 1
ATOM 1698 N N . VAL A 1 208 ? 7.017 16.896 -12.491 1.00 89.50 208 VAL A N 1
ATOM 1699 C CA . VAL A 1 208 ? 8.432 17.284 -12.483 1.00 89.50 208 VAL A CA 1
ATOM 1700 C C . VAL A 1 208 ? 8.575 18.803 -12.605 1.00 89.50 208 VAL A C 1
ATOM 1702 O O . VAL A 1 208 ? 7.861 19.443 -13.379 1.00 89.50 208 VAL A O 1
ATOM 1705 N N . GLY A 1 209 ? 9.464 19.380 -11.795 1.00 85.00 209 GLY A N 1
ATOM 1706 C CA . GLY A 1 209 ? 9.668 20.828 -11.682 1.00 85.00 209 GLY A CA 1
ATOM 1707 C C . GLY A 1 209 ? 8.717 21.543 -10.711 1.00 85.00 209 GLY A C 1
ATOM 1708 O O . GLY A 1 209 ? 8.855 22.747 -10.499 1.00 85.00 209 GLY A O 1
ATOM 1709 N N . THR A 1 210 ? 7.764 20.838 -10.090 1.00 85.75 210 THR A N 1
ATOM 1710 C CA . THR A 1 210 ? 6.938 21.387 -8.996 1.00 85.75 210 THR A CA 1
ATOM 1711 C C . THR A 1 210 ? 7.495 20.984 -7.629 1.00 85.75 210 THR A C 1
ATOM 1713 O O . THR A 1 210 ? 8.186 19.974 -7.506 1.00 85.75 210 THR A O 1
ATOM 1716 N N . LYS A 1 211 ? 7.206 21.748 -6.566 1.00 78.38 211 LYS A N 1
ATOM 1717 C CA . LYS A 1 211 ? 7.642 21.370 -5.208 1.00 78.38 211 LYS A CA 1
ATOM 1718 C C . LYS A 1 211 ? 6.988 20.046 -4.795 1.00 78.38 211 LYS A C 1
ATOM 1720 O O . LYS A 1 211 ? 5.782 19.878 -4.975 1.00 78.38 211 LYS A O 1
ATOM 1725 N N . ALA A 1 212 ? 7.770 19.119 -4.242 1.00 69.75 212 ALA A N 1
ATOM 1726 C CA . ALA A 1 212 ? 7.234 17.857 -3.739 1.00 69.75 212 ALA A CA 1
ATOM 1727 C C . ALA A 1 212 ? 6.268 18.111 -2.554 1.00 69.75 212 ALA A C 1
ATOM 1729 O O . ALA A 1 212 ? 6.538 18.993 -1.730 1.00 69.75 212 ALA A O 1
ATOM 1730 N N . PRO A 1 213 ? 5.143 17.380 -2.433 1.00 65.00 213 PRO A N 1
ATOM 1731 C CA . PRO A 1 213 ? 4.187 17.570 -1.337 1.00 65.00 213 PRO A CA 1
ATOM 1732 C C . PRO A 1 213 ? 4.840 17.285 0.015 1.00 65.00 213 PRO A C 1
ATOM 1734 O O . PRO A 1 213 ? 5.354 16.194 0.188 1.00 65.00 213 PRO A O 1
ATOM 1737 N N . GLY A 1 214 ? 4.823 18.216 0.974 1.00 58.97 214 GLY A N 1
ATOM 1738 C CA . GLY A 1 214 ? 5.499 18.053 2.276 1.00 58.97 214 GLY A CA 1
ATOM 1739 C C . GLY A 1 214 ? 6.976 18.473 2.292 1.00 58.97 214 GLY A C 1
ATOM 1740 O O . GLY A 1 214 ? 7.623 18.395 3.332 1.00 58.97 214 GLY A O 1
ATOM 1741 N N . TRP A 1 215 ? 7.508 18.967 1.169 1.00 52.59 215 TRP A N 1
ATOM 1742 C CA . TRP A 1 215 ? 8.851 19.543 1.104 1.00 52.59 215 TRP A CA 1
ATOM 1743 C C . TRP A 1 215 ? 8.965 20.778 2.008 1.00 52.59 215 TRP A C 1
ATOM 1745 O O . TRP A 1 215 ? 8.324 21.803 1.754 1.00 52.59 215 TRP A O 1
ATOM 1755 N N . ARG A 1 216 ? 9.818 20.708 3.035 1.00 52.31 216 ARG A N 1
ATOM 1756 C CA . ARG A 1 216 ? 10.270 21.884 3.789 1.00 52.31 216 ARG A CA 1
ATOM 1757 C C . ARG A 1 216 ? 11.523 22.435 3.114 1.00 52.31 216 ARG A C 1
ATOM 1759 O O . ARG A 1 216 ? 12.432 21.684 2.773 1.00 52.31 216 ARG A O 1
ATOM 1766 N N . GLU A 1 217 ? 11.564 23.746 2.881 1.00 46.28 217 GLU A N 1
ATOM 1767 C CA . GLU A 1 217 ? 12.810 24.390 2.462 1.00 46.28 217 GLU A CA 1
ATOM 1768 C C . GLU A 1 217 ? 13.835 24.189 3.577 1.00 46.28 217 GLU A C 1
ATOM 1770 O O . GLU A 1 217 ? 13.597 24.597 4.712 1.00 46.28 217 GLU A O 1
ATOM 1775 N N . ALA A 1 218 ? 14.949 23.522 3.266 1.00 44.69 218 ALA A N 1
ATOM 1776 C CA . ALA A 1 218 ? 16.074 23.463 4.184 1.00 44.69 218 ALA A CA 1
ATOM 1777 C C . ALA A 1 218 ? 16.521 24.902 4.464 1.00 44.69 218 ALA A C 1
ATOM 1779 O O . ALA A 1 218 ? 16.853 25.649 3.536 1.00 44.69 218 ALA A O 1
ATOM 1780 N N . SER A 1 219 ? 16.509 25.293 5.735 1.00 39.34 219 SER A N 1
ATOM 1781 C CA . SER A 1 219 ? 17.142 26.530 6.179 1.00 39.34 219 SER A CA 1
ATOM 1782 C C . SER A 1 219 ? 18.601 26.500 5.722 1.00 39.34 219 SER A C 1
ATOM 1784 O O . SER A 1 219 ? 19.269 25.470 5.840 1.00 39.34 219 SER A O 1
ATOM 1786 N N . ALA A 1 220 ? 19.103 27.601 5.158 1.00 32.91 220 ALA A N 1
ATOM 1787 C CA . ALA A 1 220 ? 20.463 27.660 4.629 1.00 32.91 220 ALA A CA 1
ATOM 1788 C C . ALA A 1 220 ? 21.487 27.210 5.692 1.00 32.91 220 ALA A C 1
ATOM 1790 O O . ALA A 1 220 ? 21.710 27.917 6.673 1.00 32.91 220 ALA A O 1
ATOM 1791 N N . GLY A 1 221 ? 22.103 26.042 5.483 1.00 37.72 221 GLY A N 1
ATOM 1792 C CA . GLY A 1 221 ? 23.131 25.479 6.366 1.00 37.72 221 GLY A CA 1
ATOM 1793 C C . GLY A 1 221 ? 22.776 24.158 7.055 1.00 37.72 221 GLY A C 1
ATOM 1794 O O . GLY A 1 221 ? 23.667 23.569 7.663 1.00 37.72 221 GLY A O 1
ATOM 1795 N N . GLU A 1 222 ? 21.543 23.660 6.944 1.00 36.62 222 GLU A N 1
ATOM 1796 C CA . GLU A 1 222 ? 21.185 22.334 7.466 1.00 36.62 222 GLU A CA 1
ATOM 1797 C C . GLU A 1 222 ? 21.350 21.251 6.383 1.00 36.62 222 GLU A C 1
ATOM 1799 O O . GLU A 1 222 ? 20.920 21.451 5.240 1.00 36.62 222 GLU A O 1
ATOM 1804 N N . PRO A 1 223 ? 21.995 20.107 6.689 1.00 35.75 223 PRO A N 1
ATOM 1805 C CA . PRO A 1 223 ? 22.052 18.988 5.758 1.00 35.75 223 PRO A CA 1
ATOM 1806 C C . PRO A 1 223 ? 20.630 18.521 5.424 1.00 35.75 223 PRO A C 1
ATOM 1808 O O . PRO A 1 223 ? 19.751 18.517 6.282 1.00 35.75 223 PRO A O 1
ATOM 1811 N N . ARG A 1 224 ? 20.404 18.127 4.162 1.00 44.09 224 ARG A N 1
ATOM 1812 C CA . ARG A 1 224 ? 19.159 17.483 3.718 1.00 44.09 224 ARG A CA 1
ATOM 1813 C C . ARG A 1 224 ? 18.984 16.183 4.509 1.00 44.09 224 ARG A C 1
ATOM 1815 O O . ARG A 1 224 ? 19.517 15.155 4.101 1.00 44.09 224 ARG A O 1
ATOM 1822 N N . ALA A 1 225 ? 18.294 16.234 5.642 1.00 34.81 225 ALA A N 1
ATOM 1823 C CA . ALA A 1 225 ? 17.943 15.040 6.393 1.00 34.81 225 ALA A CA 1
ATOM 1824 C C . ALA A 1 225 ? 17.020 14.185 5.518 1.00 34.81 225 ALA A C 1
ATOM 1826 O O . ALA A 1 225 ? 15.993 14.667 5.030 1.00 34.81 225 ALA A O 1
ATOM 1827 N N . SER A 1 226 ? 17.391 12.927 5.276 1.00 38.97 226 SER A N 1
ATOM 1828 C CA . SER A 1 226 ? 16.429 11.957 4.766 1.00 38.97 226 SER A CA 1
ATOM 1829 C C . SER A 1 226 ? 15.364 11.771 5.842 1.00 38.97 226 SER A C 1
ATOM 1831 O O . SER A 1 226 ? 15.683 11.589 7.013 1.00 38.97 226 SER A O 1
ATOM 1833 N N . MET A 1 227 ? 14.089 11.802 5.464 1.00 42.88 227 MET A N 1
ATOM 1834 C CA . MET A 1 227 ? 12.964 11.712 6.405 1.00 42.88 227 MET A CA 1
ATOM 1835 C C . MET A 1 227 ? 12.917 10.450 7.280 1.00 42.88 227 MET A C 1
ATOM 1837 O O . MET A 1 227 ? 12.083 10.374 8.178 1.00 42.88 227 MET A O 1
ATOM 1841 N N . SER A 1 228 ? 13.815 9.485 7.082 1.00 42.16 228 SER A N 1
ATOM 1842 C CA . SER A 1 228 ? 14.063 8.399 8.035 1.00 42.16 228 SER A CA 1
ATOM 1843 C C . SER A 1 228 ? 14.380 8.873 9.466 1.00 42.16 228 SER A C 1
ATOM 1845 O O . SER A 1 228 ? 14.548 8.034 10.345 1.00 42.16 228 SER A O 1
ATOM 1847 N N . GLU A 1 229 ? 14.503 10.183 9.699 1.00 44.88 229 GLU A N 1
ATOM 1848 C CA . GLU A 1 229 ? 14.857 10.791 10.982 1.00 44.88 229 GLU A CA 1
ATOM 1849 C C . GLU A 1 229 ? 13.698 11.479 11.733 1.00 44.88 229 GLU A C 1
ATOM 1851 O O . GLU A 1 229 ? 13.903 11.837 12.890 1.00 44.88 229 GLU A O 1
ATOM 1856 N N . ILE A 1 230 ? 12.491 11.648 11.161 1.00 52.91 230 ILE A N 1
ATOM 1857 C CA . ILE A 1 230 ? 11.360 12.226 11.923 1.00 52.91 230 ILE A CA 1
ATOM 1858 C C . ILE A 1 230 ? 10.696 11.122 12.745 1.00 52.91 230 ILE A C 1
ATOM 1860 O O . ILE A 1 230 ? 10.127 10.176 12.198 1.00 52.91 230 ILE A O 1
ATOM 1864 N N . SER A 1 231 ? 10.758 11.233 14.070 1.00 61.62 231 SER A N 1
ATOM 1865 C CA . SER A 1 231 ? 10.113 10.257 14.950 1.00 61.62 231 SER A CA 1
ATOM 1866 C C . SER A 1 231 ? 8.577 10.393 14.904 1.00 61.62 231 SER A C 1
ATOM 1868 O O . SER A 1 231 ? 8.072 11.518 14.833 1.00 61.62 231 SER A O 1
ATOM 1870 N N . PRO A 1 232 ? 7.798 9.295 15.023 1.00 64.81 232 PRO A N 1
ATOM 1871 C CA . PRO A 1 232 ? 6.334 9.373 15.116 1.00 64.81 232 PRO A CA 1
ATOM 1872 C C . PRO A 1 232 ? 5.860 10.350 16.203 1.00 64.81 232 PRO A C 1
ATOM 1874 O O . PRO A 1 232 ? 4.924 11.121 16.008 1.00 64.81 232 PRO A O 1
ATOM 1877 N N . ALA A 1 233 ? 6.569 10.400 17.334 1.00 65.75 233 ALA A N 1
ATOM 1878 C CA . ALA A 1 233 ? 6.269 11.324 18.422 1.00 65.75 233 ALA A CA 1
ATOM 1879 C C . ALA A 1 233 ? 6.376 12.807 18.017 1.00 65.75 233 ALA A C 1
ATOM 1881 O O . ALA A 1 233 ? 5.594 13.623 18.502 1.00 65.75 233 ALA A O 1
ATOM 1882 N N . GLU A 1 234 ? 7.332 13.182 17.163 1.00 68.81 234 GLU A N 1
ATOM 1883 C CA . GLU A 1 234 ? 7.453 14.555 16.652 1.00 68.81 234 GLU A CA 1
ATOM 1884 C C . GLU A 1 234 ? 6.348 14.878 15.649 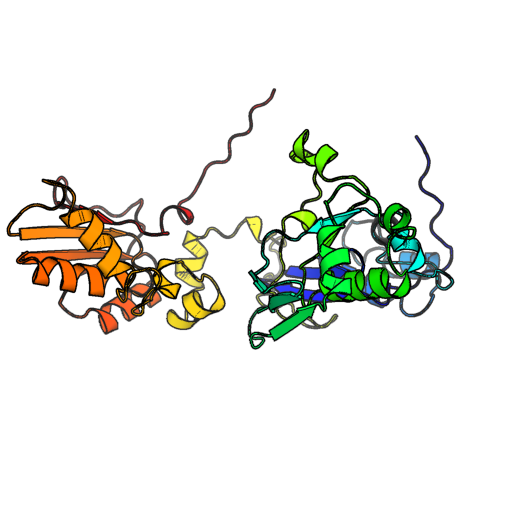1.00 68.81 234 GLU A C 1
ATOM 1886 O O . GLU A 1 234 ? 5.757 15.957 15.725 1.00 68.81 234 GLU A O 1
ATOM 1891 N N . TYR A 1 235 ? 6.013 13.921 14.783 1.00 68.94 235 TYR A N 1
ATOM 1892 C CA . TYR A 1 235 ? 4.912 14.044 13.834 1.00 68.94 235 TYR A CA 1
ATOM 1893 C C . TYR A 1 235 ? 3.573 14.307 14.546 1.00 68.94 235 TYR A C 1
ATOM 1895 O O . TYR A 1 235 ? 2.922 15.322 14.290 1.00 68.94 235 TYR A O 1
ATOM 1903 N N . TYR A 1 236 ? 3.199 13.488 15.533 1.00 70.00 236 TYR A N 1
ATOM 1904 C CA . TYR A 1 236 ? 1.950 13.683 16.283 1.00 70.00 236 TYR A CA 1
ATOM 1905 C C . TYR A 1 236 ? 1.921 14.977 17.109 1.00 70.00 236 TYR A C 1
ATOM 1907 O O . TYR A 1 236 ? 0.855 15.561 17.315 1.00 70.00 236 TYR A O 1
ATOM 1915 N N . LYS A 1 237 ? 3.076 15.457 17.588 1.00 72.44 237 LYS A N 1
ATOM 1916 C CA . LYS A 1 237 ? 3.155 16.710 18.356 1.00 72.44 237 LYS A CA 1
ATOM 1917 C C . LYS A 1 237 ? 2.977 17.956 17.493 1.00 72.44 237 LYS A C 1
ATOM 1919 O O . LYS A 1 237 ? 2.458 18.953 17.999 1.00 72.44 237 LYS A O 1
ATOM 1924 N N . HIS A 1 238 ? 3.446 17.933 16.247 1.00 68.88 238 HIS A N 1
ATOM 1925 C CA . HIS A 1 238 ? 3.626 19.155 15.459 1.00 68.88 238 HIS A CA 1
ATOM 1926 C C . HIS A 1 238 ? 2.868 19.179 14.134 1.00 68.88 238 HIS A C 1
ATOM 1928 O O . HIS A 1 238 ? 2.475 20.261 13.699 1.00 68.88 238 HIS A O 1
ATOM 1934 N N . ASP A 1 239 ? 2.633 18.022 13.520 1.00 67.62 239 ASP A N 1
ATOM 1935 C CA . ASP A 1 239 ? 2.172 17.944 12.134 1.00 67.62 239 ASP A CA 1
ATOM 1936 C C . ASP A 1 239 ? 0.698 17.507 12.011 1.00 67.62 239 ASP A C 1
ATOM 1938 O O . ASP A 1 239 ? 0.041 17.833 11.018 1.00 67.62 239 ASP A O 1
ATOM 1942 N N . VAL A 1 240 ? 0.121 16.883 13.048 1.00 68.75 240 VAL A N 1
ATOM 1943 C CA . VAL A 1 240 ? -1.324 16.591 13.111 1.00 68.75 240 VAL A CA 1
ATOM 1944 C C . VAL A 1 240 ? -2.103 17.861 13.467 1.00 68.75 240 VAL A C 1
ATOM 1946 O O . VAL A 1 240 ? -2.235 18.242 14.632 1.00 68.75 240 VAL A O 1
ATOM 1949 N N . SER A 1 241 ? -2.629 18.529 12.440 1.00 73.94 241 SER A N 1
ATOM 1950 C CA . SER A 1 241 ? -3.407 19.773 12.567 1.00 73.94 241 SER A CA 1
ATOM 1951 C C . SER A 1 241 ? -4.915 19.589 12.356 1.00 73.94 241 SER A C 1
ATOM 1953 O O . SER A 1 241 ? -5.702 20.315 12.967 1.00 73.94 241 SER A O 1
ATOM 1955 N N . ASP A 1 242 ? -5.319 18.596 11.557 1.00 75.75 242 ASP A N 1
ATOM 1956 C CA . ASP A 1 242 ? -6.707 18.167 11.359 1.00 75.75 242 ASP A CA 1
ATOM 1957 C C . ASP A 1 242 ? -6.837 16.687 11.735 1.00 75.75 242 ASP A C 1
ATOM 1959 O O . ASP A 1 242 ? -6.270 15.802 11.093 1.00 75.75 242 ASP A O 1
ATOM 1963 N N . ALA A 1 243 ? -7.568 16.436 12.818 1.00 73.19 243 ALA A N 1
ATOM 1964 C CA . ALA A 1 243 ? -7.704 15.116 13.405 1.00 73.19 243 ALA A CA 1
ATOM 1965 C C . ALA A 1 243 ? -8.515 14.154 12.526 1.00 73.19 243 ALA A C 1
ATOM 1967 O O . ALA A 1 243 ? -8.174 12.977 12.451 1.00 73.19 243 ALA A O 1
ATOM 1968 N N . ASP A 1 244 ? -9.593 14.613 11.884 1.00 73.12 244 ASP A N 1
ATOM 1969 C CA . ASP A 1 244 ? -10.434 13.717 11.083 1.00 73.12 244 ASP A CA 1
ATOM 1970 C C . ASP A 1 244 ? -9.715 13.370 9.766 1.00 73.12 244 ASP A C 1
ATOM 1972 O O . ASP A 1 244 ? -9.642 12.196 9.396 1.00 73.12 244 ASP A O 1
ATOM 1976 N N . ALA A 1 245 ? -9.063 14.354 9.130 1.00 65.31 245 ALA A N 1
ATOM 1977 C CA . ALA A 1 245 ? -8.262 14.126 7.925 1.00 65.31 245 ALA A CA 1
ATOM 1978 C C . ALA A 1 245 ? -7.089 13.153 8.158 1.00 65.31 245 ALA A C 1
ATOM 1980 O O . ALA A 1 245 ? -6.774 12.356 7.269 1.00 65.31 245 ALA A O 1
ATOM 1981 N N . GLN A 1 246 ? -6.475 13.179 9.349 1.00 73.88 246 GLN A N 1
ATOM 1982 C CA . GLN A 1 246 ? -5.417 12.243 9.736 1.00 73.88 246 GLN A CA 1
ATOM 1983 C C . GLN A 1 246 ? -5.867 10.787 9.567 1.00 73.88 246 GLN A C 1
ATOM 1985 O O . GLN A 1 246 ? -5.228 10.013 8.859 1.00 73.88 246 GLN A O 1
ATOM 1990 N N . PHE A 1 247 ? -7.001 10.413 10.158 1.00 72.56 247 PHE A N 1
ATOM 1991 C CA . PHE A 1 247 ? -7.456 9.020 10.148 1.00 72.56 247 PHE A CA 1
ATOM 1992 C C . PHE A 1 247 ? -8.237 8.640 8.882 1.00 72.56 247 PHE A C 1
ATOM 1994 O O . PHE A 1 247 ? -8.218 7.476 8.473 1.00 72.56 247 PHE A O 1
ATOM 2001 N N . ASP A 1 248 ? -8.911 9.591 8.229 1.00 66.44 248 ASP A N 1
ATOM 2002 C CA . ASP A 1 248 ? -9.620 9.319 6.973 1.00 66.44 248 ASP A CA 1
ATOM 2003 C C . ASP A 1 248 ? -8.664 9.141 5.777 1.00 66.44 248 ASP A C 1
ATOM 2005 O O . ASP A 1 248 ? -9.012 8.427 4.832 1.00 66.44 248 ASP A O 1
ATOM 2009 N N . HIS A 1 249 ? -7.465 9.744 5.804 1.00 61.41 249 HIS A N 1
ATOM 2010 C CA . HIS A 1 249 ? -6.591 9.801 4.622 1.00 61.41 249 HIS A CA 1
ATOM 2011 C C . HIS A 1 249 ? -5.109 9.469 4.840 1.00 61.41 249 HIS A C 1
ATOM 2013 O O . HIS A 1 249 ? -4.440 9.152 3.855 1.00 61.41 249 HIS A O 1
ATOM 2019 N N . GLN A 1 250 ? -4.579 9.540 6.066 1.00 57.50 250 GLN A N 1
ATOM 2020 C CA . GLN A 1 250 ? -3.143 9.339 6.326 1.00 57.50 250 GLN A CA 1
ATOM 2021 C C . GLN A 1 250 ? -2.868 8.041 7.097 1.00 57.50 250 GLN A C 1
ATOM 2023 O O . GLN A 1 250 ? -2.067 7.222 6.653 1.00 57.50 250 GLN A O 1
ATOM 2028 N N . GLU A 1 251 ? -3.590 7.800 8.189 1.00 63.34 251 GLU A N 1
ATOM 2029 C CA . GLU A 1 251 ? -3.407 6.653 9.087 1.00 63.34 251 GLU A CA 1
ATOM 2030 C C . GLU A 1 251 ? -4.742 5.954 9.349 1.00 63.34 251 GLU A C 1
ATOM 2032 O O . GLU A 1 251 ? -5.286 5.943 10.454 1.00 63.34 251 GLU A O 1
ATOM 2037 N N . THR A 1 252 ? -5.323 5.371 8.302 1.00 68.56 252 THR A N 1
ATOM 2038 C CA . THR A 1 252 ? -6.575 4.625 8.449 1.00 68.56 252 THR A CA 1
ATOM 2039 C C . THR A 1 252 ? -6.352 3.358 9.273 1.00 68.56 252 THR A C 1
ATOM 2041 O O . THR A 1 252 ? -5.804 2.367 8.793 1.00 68.56 252 THR A O 1
ATOM 2044 N N . THR A 1 253 ? -6.816 3.384 10.519 1.00 83.44 253 THR A N 1
ATOM 2045 C CA . THR A 1 253 ? -6.782 2.251 11.447 1.00 83.44 253 THR A CA 1
ATOM 2046 C C . THR A 1 253 ? -7.993 1.332 11.264 1.00 83.44 253 THR A C 1
ATOM 2048 O O . THR A 1 253 ? -9.053 1.748 10.776 1.00 83.44 253 THR A O 1
ATOM 2051 N N . LEU A 1 254 ? -7.881 0.064 11.678 1.00 86.44 254 LEU A N 1
ATOM 2052 C CA . LEU A 1 254 ? -9.017 -0.869 11.658 1.00 86.44 254 LEU A CA 1
ATOM 2053 C C . LEU A 1 254 ? -10.142 -0.388 12.577 1.00 86.44 254 LEU A C 1
ATOM 2055 O O . LEU A 1 254 ? -11.321 -0.496 12.228 1.00 86.44 254 LEU A O 1
ATOM 2059 N N . SER A 1 255 ? -9.778 0.159 13.737 1.00 91.06 255 SER A N 1
ATOM 2060 C CA . SER A 1 255 ? -10.729 0.751 14.678 1.00 91.06 255 SER A CA 1
ATOM 2061 C C . SER A 1 255 ? -11.486 1.939 14.081 1.00 91.06 255 SER A C 1
ATOM 2063 O O . SER A 1 255 ? -12.696 2.041 14.288 1.00 91.06 255 SER A O 1
ATOM 2065 N N . HIS A 1 256 ? -10.823 2.797 13.296 1.00 89.69 256 HIS A N 1
ATOM 2066 C CA . HIS A 1 256 ? -11.480 3.903 12.596 1.00 89.69 256 HIS A CA 1
ATOM 2067 C C . HIS A 1 256 ? -12.366 3.414 11.451 1.00 89.69 256 HIS A C 1
ATOM 2069 O O . HIS A 1 256 ? -13.504 3.868 11.327 1.00 89.69 256 HIS A O 1
ATOM 2075 N N . LEU A 1 257 ? -11.907 2.448 10.650 1.00 88.69 257 LEU A N 1
ATOM 2076 C CA . LEU A 1 257 ? -12.708 1.845 9.576 1.00 88.69 257 LEU A CA 1
ATOM 2077 C C . LEU A 1 257 ? -14.014 1.226 10.104 1.00 88.69 257 LEU A C 1
ATOM 2079 O O . LEU A 1 257 ? -15.059 1.323 9.465 1.00 88.69 257 LEU A O 1
ATOM 2083 N N . LEU A 1 258 ? -13.958 0.598 11.279 1.00 93.69 258 LEU A N 1
ATOM 2084 C CA . LEU A 1 258 ? -15.082 -0.088 11.919 1.00 93.69 258 LEU A CA 1
ATOM 2085 C C . LEU A 1 258 ? -15.703 0.738 13.062 1.00 93.69 258 LEU A C 1
ATOM 2087 O O . LEU A 1 258 ? -16.323 0.178 13.971 1.00 93.69 258 LEU A O 1
ATOM 2091 N N . ARG A 1 259 ? -15.557 2.070 13.023 1.00 93.94 259 ARG A N 1
ATOM 2092 C CA . ARG A 1 259 ? -16.172 2.994 13.996 1.00 93.94 259 ARG A CA 1
ATOM 2093 C C . ARG A 1 259 ? -17.697 3.016 13.917 1.00 93.94 259 ARG A C 1
ATOM 2095 O O . ARG A 1 259 ? -18.363 3.336 14.895 1.00 93.94 259 ARG A O 1
ATOM 2102 N N . GLU A 1 260 ? -18.247 2.672 12.758 1.00 94.12 260 GLU A N 1
ATOM 2103 C CA . GLU A 1 260 ? -19.683 2.537 12.538 1.00 94.12 260 GLU A CA 1
ATOM 2104 C C . GLU A 1 260 ? -20.116 1.063 12.609 1.00 94.12 260 GLU A C 1
ATOM 2106 O O . GLU A 1 260 ? -19.309 0.167 12.344 1.00 94.12 260 GLU A O 1
ATOM 2111 N N . PRO A 1 261 ? -21.387 0.779 12.959 1.00 95.88 261 PRO A N 1
ATOM 2112 C CA . PRO A 1 261 ? -21.932 -0.572 12.954 1.00 95.88 261 PRO A CA 1
ATOM 2113 C C . PRO A 1 261 ? -21.664 -1.317 11.645 1.00 95.88 261 PRO A C 1
ATOM 2115 O O . PRO A 1 261 ? -22.139 -0.915 10.584 1.00 95.88 261 PRO A O 1
ATOM 2118 N N . HIS A 1 262 ? -20.945 -2.438 11.720 1.00 94.19 262 HIS A N 1
ATOM 2119 C CA . HIS A 1 262 ? -20.502 -3.151 10.524 1.00 94.19 262 HIS A CA 1
ATOM 2120 C C . HIS A 1 262 ? -20.951 -4.625 10.518 1.00 94.19 262 HIS A C 1
ATOM 2122 O O . HIS A 1 262 ? -20.870 -5.300 11.551 1.00 94.19 262 HIS A O 1
ATOM 2128 N N . PRO A 1 263 ? -21.379 -5.192 9.367 1.00 94.06 263 PRO A N 1
ATOM 2129 C CA . PRO A 1 263 ? -21.783 -6.598 9.275 1.00 94.06 263 PRO A CA 1
ATOM 2130 C C . PRO A 1 263 ? -20.706 -7.593 9.725 1.00 94.06 263 PRO A C 1
ATOM 2132 O O . PRO A 1 263 ? -21.036 -8.604 10.336 1.00 94.06 263 PRO A O 1
ATOM 2135 N N . ALA A 1 264 ? -19.422 -7.289 9.497 1.00 91.81 264 ALA A N 1
ATOM 2136 C CA . ALA A 1 264 ? -18.312 -8.139 9.952 1.00 91.81 264 ALA A CA 1
ATOM 2137 C C . ALA A 1 264 ? -18.234 -8.276 11.485 1.00 91.81 264 ALA A C 1
ATOM 2139 O O . ALA A 1 264 ? -17.645 -9.228 11.986 1.00 91.81 264 ALA A O 1
ATOM 2140 N N . LEU A 1 265 ? -18.848 -7.348 12.223 1.00 95.94 265 LEU A N 1
ATOM 2141 C CA . LEU A 1 265 ? -18.942 -7.350 13.682 1.00 95.94 265 LEU A CA 1
ATOM 2142 C C . LEU A 1 265 ? -20.380 -7.618 14.158 1.00 95.94 265 LEU A C 1
ATOM 2144 O O . LEU A 1 265 ? -20.752 -7.247 15.270 1.00 95.94 265 LEU A O 1
ATOM 2148 N N . ASN A 1 266 ? -21.206 -8.256 13.319 1.00 95.81 266 ASN A N 1
ATOM 2149 C CA . ASN A 1 266 ? -22.622 -8.529 13.582 1.00 95.81 266 ASN A CA 1
ATOM 2150 C C . ASN A 1 266 ? -23.435 -7.259 13.901 1.00 95.81 266 ASN A C 1
ATOM 2152 O O . ASN A 1 266 ? -24.250 -7.250 14.823 1.00 95.81 266 ASN A O 1
ATOM 2156 N N . GLY A 1 267 ? -23.197 -6.180 13.147 1.00 96.69 267 GLY A N 1
ATOM 2157 C CA . GLY A 1 267 ? -23.908 -4.908 13.308 1.00 96.69 267 GLY A CA 1
ATOM 2158 C C . GLY A 1 267 ? -23.456 -4.091 14.519 1.00 96.69 267 GLY A C 1
ATOM 2159 O O . GLY A 1 267 ? -24.206 -3.242 14.990 1.00 96.69 267 GLY A O 1
ATOM 2160 N N . LYS A 1 268 ? -22.253 -4.353 15.038 1.00 97.56 268 LYS A N 1
ATOM 2161 C CA . LYS A 1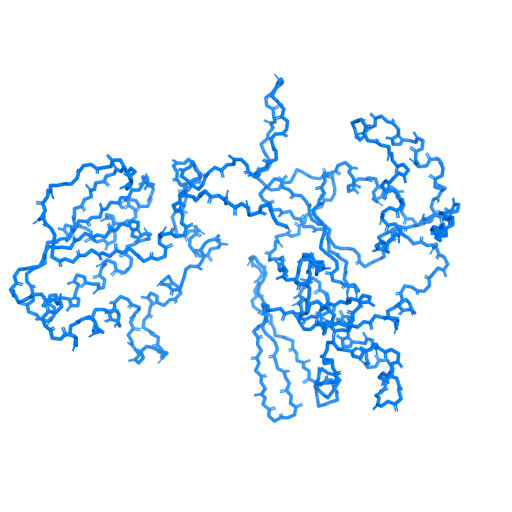 268 ? -21.623 -3.590 16.122 1.00 97.56 268 LYS A CA 1
ATOM 2162 C C . LYS A 1 268 ? -20.496 -2.721 15.581 1.00 97.56 268 LYS A C 1
ATOM 2164 O O . LYS A 1 268 ? -19.964 -2.996 14.504 1.00 97.56 268 LYS A O 1
ATOM 2169 N N . THR A 1 269 ? -20.129 -1.696 16.338 1.00 97.88 269 THR A N 1
ATOM 2170 C CA . THR A 1 269 ? -18.869 -0.972 16.128 1.00 97.88 269 THR A CA 1
ATOM 2171 C C . THR A 1 269 ? -17.692 -1.791 16.664 1.00 97.88 269 THR A C 1
ATOM 2173 O O . THR A 1 269 ? -17.876 -2.739 17.440 1.00 97.88 269 THR A O 1
ATOM 2176 N N . TYR A 1 270 ? -16.467 -1.414 16.296 1.00 97.19 270 TYR A N 1
ATOM 2177 C CA . TYR A 1 270 ? -15.247 -2.021 16.827 1.00 97.19 270 TYR A CA 1
ATOM 2178 C C . TYR A 1 270 ? -15.182 -1.955 18.357 1.00 97.19 270 TYR A C 1
ATOM 2180 O O . TYR A 1 270 ? -14.983 -2.982 19.005 1.00 97.19 270 TYR A O 1
ATOM 2188 N N . GLY A 1 271 ? -15.429 -0.778 18.949 1.00 97.12 271 GLY A N 1
ATOM 2189 C CA . GLY A 1 271 ? -15.394 -0.594 20.404 1.00 97.12 271 GLY A CA 1
ATOM 2190 C C . GLY A 1 271 ? -16.424 -1.457 21.143 1.00 97.12 271 GLY A C 1
ATOM 2191 O O . GLY A 1 271 ? -16.115 -2.058 22.173 1.00 97.12 271 GLY A O 1
ATOM 2192 N N . GLN A 1 272 ? -17.629 -1.608 20.583 1.00 98.12 272 GLN A N 1
ATOM 2193 C CA . GLN A 1 272 ? -18.654 -2.500 21.136 1.00 98.12 272 GLN A CA 1
ATOM 2194 C C . GLN A 1 272 ? -18.238 -3.974 21.069 1.00 98.12 272 GLN A C 1
ATOM 2196 O O . GLN A 1 272 ? -18.391 -4.701 22.052 1.00 98.12 272 GLN A O 1
ATOM 2201 N N . ALA A 1 273 ? -17.718 -4.421 19.922 1.00 98.00 273 ALA A N 1
ATOM 2202 C CA . ALA A 1 273 ? -17.270 -5.798 19.738 1.00 98.00 273 ALA A CA 1
ATOM 2203 C C . ALA A 1 273 ? -16.083 -6.142 20.655 1.00 98.00 273 ALA A C 1
ATOM 2205 O O . ALA A 1 273 ? -16.062 -7.226 21.242 1.00 98.00 273 ALA A O 1
ATOM 2206 N N . LEU A 1 274 ? -15.145 -5.204 20.827 1.00 97.00 274 LEU A N 1
ATOM 2207 C CA . LEU A 1 274 ? -14.020 -5.323 21.751 1.00 97.00 274 LEU A CA 1
ATOM 2208 C C . LEU A 1 274 ? -14.508 -5.559 23.185 1.00 97.00 274 LEU A C 1
ATOM 2210 O O . LEU A 1 274 ? -14.131 -6.551 23.805 1.00 97.00 274 LEU A O 1
ATOM 2214 N N . ILE A 1 275 ? -15.380 -4.691 23.707 1.00 97.38 275 ILE A N 1
ATOM 2215 C CA . ILE A 1 275 ? -15.855 -4.814 25.092 1.00 97.38 275 ILE A CA 1
ATOM 2216 C C . ILE A 1 275 ? -16.726 -6.043 25.305 1.00 97.38 275 ILE A C 1
ATOM 2218 O O . ILE A 1 275 ? -16.617 -6.671 26.353 1.00 97.38 275 ILE A O 1
ATOM 2222 N N . ASP A 1 276 ? -17.524 -6.449 24.323 1.00 97.50 276 ASP A N 1
ATOM 2223 C CA . ASP A 1 276 ? -18.254 -7.715 24.407 1.00 97.50 276 ASP A CA 1
ATOM 2224 C C . ASP A 1 276 ? -17.320 -8.911 24.566 1.00 97.50 276 ASP A C 1
ATOM 2226 O O . ASP A 1 276 ? -17.566 -9.783 25.399 1.00 97.50 276 ASP A O 1
ATOM 2230 N N . ALA A 1 277 ? -16.228 -8.937 23.801 1.00 96.94 277 ALA A N 1
ATOM 2231 C CA . ALA A 1 277 ? -15.233 -9.993 23.908 1.00 96.94 277 ALA A CA 1
ATOM 2232 C C . ALA A 1 277 ? -14.516 -9.981 25.268 1.00 96.94 277 ALA A C 1
ATOM 2234 O O . ALA A 1 277 ? -14.166 -11.046 25.775 1.00 96.94 277 ALA A O 1
ATOM 2235 N N . LEU A 1 278 ? -14.303 -8.805 25.871 1.00 96.62 278 LEU 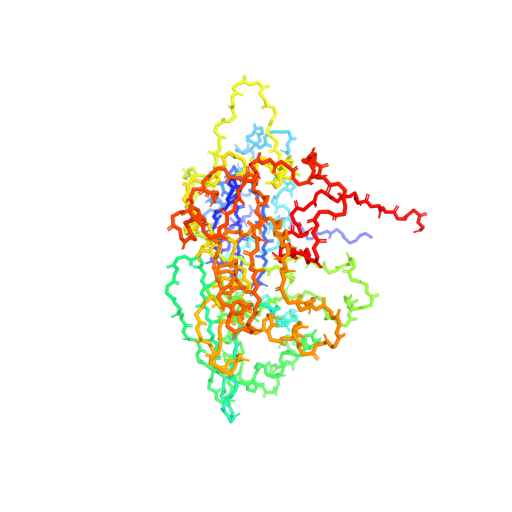A N 1
ATOM 2236 C CA . LEU A 1 278 ? -13.706 -8.685 27.205 1.00 96.62 278 LEU A CA 1
ATOM 2237 C C . LEU A 1 278 ? -14.684 -9.072 28.322 1.00 96.62 278 LEU A C 1
ATOM 2239 O O . LEU A 1 278 ? -14.301 -9.810 29.222 1.00 96.62 278 LEU A O 1
ATOM 2243 N N . LEU A 1 279 ? -15.945 -8.636 28.253 1.00 96.62 279 LEU A N 1
ATOM 2244 C CA . LEU A 1 279 ? -16.989 -8.985 29.225 1.00 96.62 279 LEU A CA 1
ATOM 2245 C C . LEU A 1 279 ? -17.325 -10.481 29.211 1.00 96.62 279 LEU A C 1
ATOM 2247 O O . LEU A 1 279 ? -17.676 -11.037 30.247 1.00 96.62 279 LEU A O 1
ATOM 2251 N N . ALA A 1 280 ? -17.206 -11.140 28.055 1.00 96.44 280 ALA A N 1
ATOM 2252 C CA . ALA A 1 280 ? -17.401 -12.583 27.937 1.00 96.44 280 ALA A CA 1
ATOM 2253 C C . ALA A 1 280 ? -16.302 -13.406 28.636 1.00 96.44 280 ALA A C 1
ATOM 2255 O O . ALA A 1 280 ? -16.490 -14.600 28.871 1.00 96.44 280 ALA A O 1
ATOM 2256 N N . LYS A 1 281 ? -15.154 -12.796 28.962 1.00 95.56 281 LYS A N 1
ATOM 2257 C CA . LYS A 1 281 ? -14.088 -13.444 29.729 1.00 95.56 281 LYS A CA 1
ATOM 2258 C C . LYS A 1 281 ? -14.364 -13.260 31.216 1.00 95.56 281 LYS A C 1
ATOM 2260 O O . LYS A 1 281 ? -14.247 -12.158 31.751 1.00 95.56 281 LYS A O 1
ATOM 2265 N N . GLU A 1 282 ? -14.716 -14.357 31.878 1.00 91.88 282 GLU A N 1
ATOM 2266 C CA . GLU A 1 282 ? -15.012 -14.369 33.309 1.00 91.88 282 GLU A CA 1
ATOM 2267 C C . GLU A 1 282 ? -13.873 -13.734 34.122 1.00 91.88 282 GLU A C 1
ATOM 2269 O O . GLU A 1 282 ? -12.697 -14.045 33.928 1.00 91.88 282 GLU A O 1
ATOM 2274 N N . GLY A 1 283 ? -14.230 -12.798 35.002 1.00 89.94 283 GLY A N 1
ATOM 2275 C CA . GLY A 1 283 ? -13.287 -12.098 35.876 1.00 89.94 283 GLY A CA 1
ATOM 2276 C C . GLY A 1 283 ? -12.364 -11.085 35.189 1.00 89.94 283 GLY A C 1
ATOM 2277 O O . GLY A 1 283 ? -11.604 -10.423 35.890 1.00 89.94 283 GLY A O 1
ATOM 2278 N N . PHE A 1 284 ? -12.418 -10.922 33.861 1.00 94.31 284 PHE A N 1
ATOM 2279 C CA . PHE A 1 284 ? -11.521 -9.997 33.160 1.00 94.31 284 PHE A CA 1
ATOM 2280 C C . PHE A 1 284 ? -11.910 -8.530 33.370 1.00 94.31 284 PHE A C 1
ATOM 2282 O O . PHE A 1 284 ? -11.053 -7.688 33.614 1.00 94.31 284 PHE A O 1
ATOM 2289 N N . VAL A 1 285 ? -13.208 -8.221 33.291 1.00 95.69 285 VAL A N 1
ATOM 2290 C CA . VAL A 1 285 ? -13.743 -6.890 33.610 1.00 95.69 285 VAL A CA 1
ATOM 2291 C C . VAL A 1 285 ? -14.499 -6.976 34.939 1.00 95.69 285 VAL A C 1
ATOM 2293 O O . VAL A 1 285 ? -15.536 -7.653 34.989 1.00 95.69 285 VAL A O 1
ATOM 2296 N N . PRO A 1 286 ? -14.036 -6.297 36.005 1.00 93.88 286 PRO A N 1
ATOM 2297 C CA . PRO A 1 286 ? -14.647 -6.416 37.323 1.00 93.88 286 PRO A CA 1
ATOM 2298 C C . PRO A 1 286 ? -16.090 -5.909 37.335 1.00 93.88 286 PRO A C 1
ATOM 2300 O O . PRO A 1 286 ? -16.490 -5.091 36.503 1.00 93.88 286 PRO A O 1
ATOM 2303 N N . GLU A 1 287 ? -16.881 -6.418 38.279 1.00 93.56 287 GLU A N 1
ATOM 2304 C CA . GLU A 1 287 ? -18.222 -5.905 38.562 1.00 93.56 287 GLU A CA 1
ATOM 2305 C C . GLU A 1 287 ? -18.187 -4.554 39.282 1.00 93.56 287 GLU A C 1
ATOM 2307 O O . GLU A 1 287 ? -17.210 -4.200 39.937 1.00 93.56 287 GLU A O 1
ATOM 2312 N N . GLY A 1 288 ? -19.275 -3.787 39.169 1.00 95.56 288 GLY A N 1
ATOM 2313 C CA . GLY A 1 288 ? -19.376 -2.472 39.795 1.00 95.56 288 GLY A CA 1
ATOM 2314 C C . GLY A 1 288 ? -18.523 -1.420 39.089 1.00 95.56 288 GLY A C 1
ATOM 2315 O O . GLY A 1 288 ? -18.720 -1.160 37.900 1.00 95.56 288 GLY A O 1
ATOM 2316 N N . ARG A 1 289 ? -17.623 -0.770 39.834 1.00 97.00 289 ARG A N 1
ATOM 2317 C CA . ARG A 1 289 ? -16.801 0.333 39.325 1.00 97.00 289 ARG A CA 1
ATOM 2318 C C . ARG A 1 289 ? -15.588 -0.177 38.550 1.00 97.00 289 ARG A C 1
ATOM 2320 O O . ARG A 1 289 ? -14.849 -1.012 39.056 1.00 97.00 289 ARG A O 1
ATOM 2327 N N . VAL A 1 290 ? -15.361 0.386 37.366 1.00 97.88 290 VAL A N 1
ATOM 2328 C CA . VAL A 1 290 ? -14.248 0.064 36.468 1.00 97.88 290 VAL A CA 1
ATOM 2329 C C . VAL A 1 290 ? -13.497 1.344 36.115 1.00 97.88 290 VAL A C 1
ATOM 2331 O O . VAL A 1 290 ? -14.072 2.281 35.554 1.00 97.88 290 VAL A O 1
ATOM 2334 N N . ARG A 1 291 ? -12.204 1.377 36.431 1.00 97.75 291 ARG A N 1
ATOM 2335 C CA . ARG A 1 291 ? -11.271 2.455 36.087 1.00 97.75 291 ARG A CA 1
ATOM 2336 C C . ARG A 1 291 ? -10.495 2.041 34.846 1.00 97.75 291 ARG A C 1
ATOM 2338 O O . ARG A 1 291 ? -9.711 1.095 34.898 1.00 97.75 291 ARG A O 1
ATOM 2345 N N . VAL A 1 292 ? -10.732 2.719 33.733 1.00 98.06 292 VAL A N 1
ATOM 2346 C CA . VAL A 1 292 ? -10.118 2.410 32.442 1.00 98.06 292 VAL A CA 1
ATOM 2347 C C . VAL A 1 292 ? -9.080 3.470 32.103 1.00 98.06 292 VAL A C 1
ATOM 2349 O O . VAL A 1 292 ? -9.375 4.661 32.184 1.00 98.06 292 VAL A O 1
ATOM 2352 N N . LEU A 1 293 ? -7.894 3.030 31.696 1.00 97.31 293 LEU A N 1
ATOM 2353 C CA . LEU A 1 293 ? -6.895 3.862 31.034 1.00 97.31 293 LEU A CA 1
ATOM 2354 C C . LEU A 1 293 ? -6.847 3.484 29.556 1.00 97.31 293 LEU A C 1
ATOM 2356 O O . LEU A 1 293 ? -6.614 2.323 29.242 1.00 97.31 293 LEU A O 1
ATOM 2360 N N . GLU A 1 294 ? -7.017 4.440 28.655 1.00 97.50 294 GLU A N 1
ATOM 2361 C CA . GLU A 1 294 ? -6.704 4.268 27.237 1.00 97.50 294 GLU A CA 1
ATOM 2362 C C . GLU A 1 294 ? -5.495 5.121 26.866 1.00 97.50 294 GLU A C 1
ATOM 2364 O O . GLU A 1 294 ? -5.397 6.285 27.258 1.00 97.50 294 GLU A O 1
ATOM 2369 N N . ILE A 1 295 ? -4.557 4.531 26.131 1.00 96.12 295 ILE A N 1
ATOM 2370 C CA . ILE A 1 295 ? -3.332 5.199 25.704 1.00 96.12 295 ILE A CA 1
ATOM 2371 C C . ILE A 1 295 ? -3.371 5.367 24.185 1.00 96.12 295 ILE A C 1
ATOM 2373 O O . ILE A 1 295 ? -3.379 4.365 23.468 1.00 96.12 295 ILE A O 1
ATOM 2377 N N . GLY A 1 296 ? -3.393 6.620 23.720 1.00 94.06 296 GLY A N 1
ATOM 2378 C CA . GLY A 1 296 ? -3.553 6.969 22.307 1.00 94.06 296 GLY A CA 1
ATOM 2379 C C . GLY A 1 296 ? -4.934 6.582 21.777 1.00 94.06 296 GLY A C 1
ATOM 2380 O O . GLY A 1 296 ? -5.072 5.612 21.040 1.00 94.06 296 GLY A O 1
ATOM 2381 N N . ALA A 1 297 ? -5.973 7.332 22.153 1.00 95.06 297 ALA A N 1
ATOM 2382 C CA . ALA A 1 297 ? -7.362 7.004 21.798 1.00 95.06 297 ALA A CA 1
ATOM 2383 C C . ALA A 1 297 ? -7.755 7.416 20.361 1.00 95.06 297 ALA A C 1
ATOM 2385 O O . ALA A 1 297 ? -8.925 7.300 19.976 1.00 95.06 297 ALA A O 1
ATOM 2386 N N . GLY A 1 298 ? -6.812 7.943 19.569 1.00 93.44 298 GLY A N 1
ATOM 2387 C CA . GLY A 1 298 ? -7.058 8.461 18.223 1.00 93.44 298 GLY A CA 1
ATOM 2388 C C . GLY A 1 298 ? -8.143 9.539 18.235 1.00 93.44 298 GLY A C 1
ATOM 2389 O O . GLY A 1 298 ? -8.068 10.509 18.985 1.00 93.44 298 GLY A O 1
ATOM 2390 N N . LEU 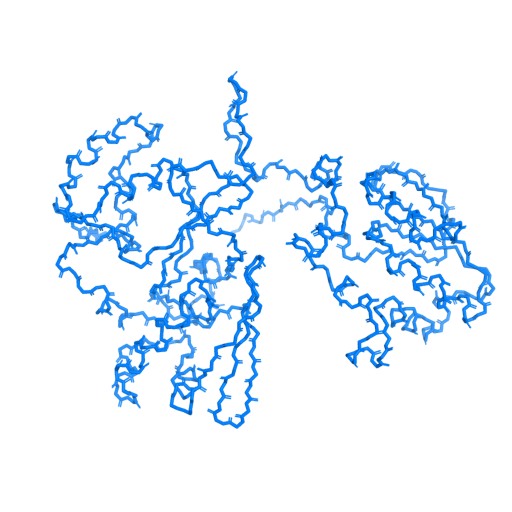A 1 299 ? -9.214 9.354 17.464 1.00 93.62 299 LEU A N 1
ATOM 2391 C CA . LEU A 1 299 ? -10.376 10.254 17.493 1.00 93.62 299 LEU A CA 1
ATOM 2392 C C . LEU A 1 299 ? -11.326 10.018 18.684 1.00 93.62 299 LEU A C 1
ATOM 2394 O O . LEU A 1 299 ? -12.243 10.804 18.906 1.00 93.62 299 LEU A O 1
ATOM 2398 N N . GLY A 1 300 ? -11.156 8.953 19.469 1.00 95.88 300 GLY A N 1
ATOM 2399 C CA . GLY A 1 300 ? -12.004 8.662 20.631 1.00 95.88 300 GLY A CA 1
ATOM 2400 C C . GLY A 1 300 ? -13.330 7.958 20.309 1.00 95.88 300 GLY A C 1
ATOM 2401 O O . GLY A 1 300 ? -14.204 7.871 21.173 1.00 95.88 300 GLY A O 1
ATOM 2402 N N . TYR A 1 301 ? -13.509 7.437 19.087 1.00 96.38 301 TYR A N 1
ATOM 2403 C CA . TYR A 1 301 ? -14.669 6.594 18.749 1.00 96.38 301 TYR A CA 1
ATOM 2404 C C . TYR A 1 301 ? -14.699 5.313 19.590 1.00 96.38 301 TYR A C 1
ATOM 2406 O O . TYR A 1 301 ? -15.738 4.972 20.154 1.00 96.38 301 TYR A O 1
ATOM 2414 N N . VAL A 1 302 ? -13.545 4.650 19.733 1.00 96.88 302 VAL A N 1
ATOM 2415 C CA . VAL A 1 302 ? -13.410 3.447 20.566 1.00 96.88 302 VAL A CA 1
ATOM 2416 C C . VAL A 1 302 ? -13.735 3.772 22.022 1.00 96.88 302 VAL A C 1
ATOM 2418 O O . VAL A 1 302 ? -14.628 3.139 22.579 1.00 96.88 302 VAL A O 1
ATOM 2421 N N . ALA A 1 303 ? -13.111 4.803 22.602 1.00 98.06 303 ALA A N 1
ATOM 2422 C CA . ALA A 1 303 ? -13.384 5.270 23.963 1.00 98.06 303 ALA A CA 1
ATOM 2423 C C . ALA A 1 303 ? -14.884 5.475 24.233 1.00 98.06 303 ALA A C 1
ATOM 2425 O O . ALA A 1 303 ? -15.439 4.932 25.192 1.00 98.06 303 ALA A O 1
ATOM 2426 N N . LYS A 1 304 ? -15.567 6.223 23.352 1.00 98.12 304 LYS A N 1
ATOM 2427 C CA . LYS A 1 304 ? -17.004 6.507 23.457 1.00 98.12 304 LYS A CA 1
ATOM 2428 C C . LYS A 1 304 ? -17.831 5.221 23.523 1.00 98.12 304 LYS A C 1
ATOM 2430 O O . LYS A 1 304 ? -18.688 5.077 24.399 1.00 98.12 304 LYS A O 1
ATOM 2435 N N . ASP A 1 305 ? -17.569 4.288 22.614 1.00 98.00 305 ASP A N 1
ATOM 2436 C CA . ASP A 1 305 ? -18.302 3.026 22.545 1.00 98.00 305 ASP A CA 1
ATOM 2437 C C . ASP A 1 305 ? -17.976 2.097 23.714 1.00 98.00 305 ASP A C 1
ATOM 2439 O O . ASP A 1 305 ? -18.873 1.433 24.238 1.00 98.00 305 ASP A O 1
ATOM 2443 N N . VAL A 1 306 ? -16.721 2.084 24.169 1.00 97.94 306 VAL A N 1
ATOM 2444 C CA . VAL A 1 306 ? -16.284 1.329 25.347 1.00 97.94 306 VAL A CA 1
ATOM 2445 C C . VAL A 1 306 ? -17.035 1.802 26.590 1.00 97.94 306 VAL A C 1
ATOM 2447 O O . VAL A 1 306 ? -17.626 0.984 27.298 1.00 97.94 306 VAL A O 1
ATOM 2450 N N . ILE A 1 307 ? -17.058 3.116 26.839 1.00 98.44 307 ILE A N 1
ATOM 2451 C CA . ILE A 1 307 ? -17.756 3.715 27.984 1.00 98.44 307 ILE A CA 1
ATOM 2452 C C . ILE A 1 307 ? -19.239 3.343 27.946 1.00 98.44 307 ILE A C 1
ATOM 2454 O O . ILE A 1 307 ? -19.786 2.853 28.939 1.00 98.44 307 ILE A O 1
ATOM 2458 N N . ALA A 1 308 ? -19.891 3.539 26.796 1.00 98.19 308 ALA A N 1
ATOM 2459 C CA . ALA A 1 308 ? -21.302 3.222 26.626 1.00 98.19 308 ALA A CA 1
ATOM 2460 C C . ALA A 1 308 ? -21.581 1.728 26.852 1.00 98.19 308 ALA A C 1
ATOM 2462 O O . ALA A 1 308 ? -22.546 1.375 27.535 1.00 98.19 308 ALA A O 1
ATOM 2463 N N . ARG A 1 309 ? -20.726 0.842 26.324 1.00 97.94 309 ARG A N 1
ATOM 2464 C CA . ARG A 1 309 ? -20.932 -0.606 26.409 1.00 97.94 309 ARG A CA 1
ATOM 2465 C C . ARG A 1 309 ? -20.704 -1.156 27.813 1.00 97.94 309 ARG A C 1
ATOM 2467 O O . ARG A 1 309 ? -21.507 -1.966 28.271 1.00 97.94 309 ARG A O 1
ATOM 2474 N N . LEU A 1 310 ? -19.679 -0.684 28.521 1.00 98.25 310 LEU A N 1
ATOM 2475 C CA . LEU A 1 310 ? -19.442 -1.042 29.922 1.00 98.25 310 LEU A CA 1
ATOM 2476 C C . LEU A 1 310 ? -20.596 -0.575 30.823 1.00 98.25 310 LEU A C 1
ATOM 2478 O O . LEU A 1 310 ? -21.085 -1.348 31.646 1.00 98.25 310 LEU A O 1
ATOM 2482 N N . ARG A 1 311 ? -21.099 0.651 30.624 1.00 98.19 311 ARG A N 1
ATOM 2483 C CA . ARG A 1 311 ? -22.277 1.158 31.353 1.00 98.19 311 ARG A CA 1
ATOM 2484 C C . ARG A 1 311 ? -23.533 0.337 31.062 1.00 98.19 311 ARG A C 1
ATOM 2486 O O . ARG A 1 311 ? -24.269 0.008 31.987 1.00 98.19 311 ARG A O 1
ATOM 2493 N N . ALA A 1 312 ? -23.754 -0.050 29.804 1.00 97.81 312 ALA A N 1
ATOM 2494 C CA . ALA A 1 312 ? -24.864 -0.928 29.425 1.00 97.81 312 ALA A CA 1
ATOM 2495 C C . ALA A 1 312 ? -24.772 -2.323 30.076 1.00 97.81 312 ALA A C 1
ATOM 2497 O O . ALA A 1 312 ? -25.798 -2.948 30.329 1.00 97.81 312 ALA A O 1
ATOM 2498 N N . ALA A 1 313 ? -23.561 -2.784 30.404 1.00 97.06 313 ALA A N 1
ATOM 2499 C CA . ALA A 1 313 ? -23.310 -3.995 31.187 1.00 97.06 313 ALA A CA 1
ATOM 2500 C C . ALA A 1 313 ? -23.393 -3.775 32.716 1.00 97.06 313 ALA A C 1
ATOM 2502 O O . ALA A 1 313 ? -22.978 -4.633 33.497 1.00 97.06 313 ALA A O 1
ATOM 2503 N N . GLY A 1 314 ? -23.909 -2.625 33.161 1.00 97.50 314 GLY A N 1
ATOM 2504 C CA . GLY A 1 314 ? -24.117 -2.306 34.573 1.00 97.50 314 GLY A CA 1
ATOM 2505 C C . GLY A 1 314 ? -22.857 -1.866 35.320 1.00 97.50 314 GLY A C 1
ATOM 2506 O O . GLY A 1 314 ? -22.820 -1.974 36.544 1.00 97.50 314 GLY A O 1
ATOM 2507 N N . ARG A 1 315 ? -21.813 -1.405 34.617 1.00 97.69 315 ARG A N 1
ATOM 2508 C CA . ARG A 1 315 ? -20.589 -0.885 35.245 1.00 97.69 315 ARG A CA 1
ATOM 2509 C C . ARG A 1 315 ? -20.668 0.618 35.508 1.00 97.69 315 ARG A C 1
ATOM 2511 O O . ARG A 1 315 ? -21.160 1.380 34.677 1.00 97.69 315 ARG A O 1
ATOM 2518 N N . GLU A 1 316 ? -20.105 1.055 36.629 1.00 97.94 316 GLU A N 1
ATOM 2519 C CA . GLU A 1 316 ? -19.773 2.463 36.862 1.00 97.94 316 GLU A CA 1
ATOM 2520 C C . GLU A 1 316 ? -18.393 2.733 36.249 1.00 97.94 316 GLU A C 1
ATOM 2522 O O . GLU A 1 316 ? -17.400 2.154 36.678 1.00 97.94 316 GLU A O 1
ATOM 2527 N N . VAL A 1 317 ? -18.311 3.580 35.225 1.00 98.25 317 VAL A N 1
ATOM 2528 C CA . VAL A 1 317 ? -17.078 3.749 34.438 1.00 98.25 317 VAL A CA 1
ATOM 2529 C C . VAL A 1 317 ? -16.383 5.060 34.785 1.00 98.25 317 VAL A C 1
ATOM 2531 O O . VAL A 1 317 ? -16.988 6.126 34.666 1.00 98.25 317 VAL A O 1
ATOM 2534 N N . GLN A 1 318 ? -15.103 4.972 35.144 1.00 97.62 318 GLN A N 1
ATOM 2535 C CA . GLN A 1 318 ? -14.165 6.094 35.197 1.00 97.62 318 GLN A CA 1
ATOM 2536 C C . GLN A 1 318 ? -13.151 5.913 34.068 1.00 97.62 318 GLN A C 1
ATOM 2538 O O . GLN A 1 318 ? -12.445 4.909 34.051 1.00 97.62 318 GLN A O 1
ATOM 2543 N N . TYR A 1 319 ? -13.106 6.844 33.117 1.00 98.31 319 TYR A N 1
ATOM 2544 C CA . TYR A 1 319 ? -12.290 6.709 31.911 1.00 98.31 319 TYR A CA 1
ATOM 2545 C C . TYR A 1 319 ? -11.212 7.788 31.849 1.00 98.31 319 TYR A C 1
ATOM 2547 O O . TYR A 1 319 ? -11.512 8.979 31.966 1.00 98.31 319 TYR A O 1
ATOM 2555 N N . THR A 1 320 ? -9.969 7.378 31.640 1.00 97.56 320 THR A N 1
ATOM 2556 C CA . THR A 1 320 ? -8.816 8.267 31.510 1.00 97.56 320 THR A CA 1
ATOM 2557 C C . THR A 1 320 ? -8.130 8.007 30.181 1.00 97.56 320 THR A C 1
ATOM 2559 O O . THR A 1 320 ? -7.837 6.862 29.859 1.00 97.56 320 THR A O 1
ATOM 2562 N N . ILE A 1 321 ? -7.860 9.065 29.423 1.00 97.94 321 ILE A N 1
ATOM 2563 C CA . ILE A 1 321 ? -7.137 9.012 28.155 1.00 97.94 321 ILE A CA 1
ATOM 2564 C C . ILE A 1 321 ? -5.786 9.697 28.334 1.00 97.94 321 ILE A C 1
ATOM 2566 O O . ILE A 1 321 ? -5.723 10.842 28.785 1.00 97.94 321 ILE A O 1
ATOM 2570 N N . VAL A 1 322 ? -4.714 9.008 27.957 1.00 97.00 322 VAL A N 1
ATOM 2571 C CA . VAL A 1 322 ? -3.397 9.616 27.744 1.00 97.00 322 VAL A CA 1
ATOM 2572 C C . VAL A 1 322 ? -3.250 9.896 26.256 1.00 97.00 322 VAL A C 1
ATOM 2574 O O . VAL A 1 322 ? -3.325 8.972 25.446 1.00 97.00 322 VAL A O 1
ATOM 2577 N N . GLU A 1 323 ? -3.054 11.165 25.905 1.00 95.69 323 GLU A N 1
ATOM 2578 C CA . GLU A 1 323 ? -2.961 11.617 24.515 1.00 95.69 323 GLU A CA 1
ATOM 2579 C C . GLU A 1 323 ? -1.757 12.540 24.328 1.00 95.69 323 GLU A C 1
ATOM 2581 O O . GLU A 1 323 ? -1.568 13.496 25.081 1.00 95.69 323 GLU A O 1
ATOM 2586 N N . LEU A 1 324 ? -0.946 12.260 23.310 1.00 93.44 324 LEU A N 1
ATOM 2587 C CA . LEU A 1 324 ? 0.240 13.044 22.994 1.00 93.44 324 LEU A CA 1
ATOM 2588 C C . LEU A 1 324 ? -0.117 14.300 22.194 1.00 93.44 324 LEU A C 1
ATOM 2590 O O . LEU A 1 324 ? 0.441 15.368 22.448 1.00 93.44 324 LEU A O 1
ATOM 2594 N N . ALA A 1 325 ? -1.033 14.167 21.231 1.00 89.88 325 ALA A N 1
ATOM 2595 C CA . ALA A 1 325 ? -1.361 15.199 20.258 1.00 89.88 325 ALA A CA 1
ATOM 2596 C C . ALA A 1 325 ? -2.486 16.123 20.769 1.00 89.88 325 ALA A C 1
ATOM 2598 O O . ALA A 1 325 ? -3.629 15.680 20.932 1.00 89.88 325 ALA A O 1
ATOM 2599 N N . PRO A 1 326 ? -2.241 17.437 20.959 1.00 88.44 326 PRO A N 1
ATOM 2600 C CA . PRO A 1 326 ? -3.270 18.361 21.442 1.00 88.44 326 PRO A CA 1
ATOM 2601 C C . PRO A 1 326 ? -4.513 18.442 20.541 1.00 88.44 326 PRO A C 1
ATOM 2603 O O . PRO A 1 326 ? -5.628 18.598 21.044 1.00 88.44 326 PRO A O 1
ATOM 2606 N N . ALA A 1 327 ? -4.342 18.317 19.219 1.00 88.38 327 ALA A N 1
ATOM 2607 C CA . ALA A 1 327 ? -5.451 18.314 18.263 1.00 88.38 327 ALA A CA 1
ATOM 2608 C C . ALA A 1 327 ? -6.372 17.095 18.455 1.00 88.38 327 ALA A C 1
ATOM 2610 O O . ALA A 1 327 ? -7.595 17.249 18.488 1.00 88.38 327 ALA A O 1
ATOM 2611 N N . LEU A 1 328 ? -5.793 15.906 18.669 1.00 92.56 328 LEU A N 1
ATOM 2612 C CA . LEU A 1 328 ? -6.552 14.688 18.963 1.00 92.56 328 LEU A CA 1
ATOM 2613 C C . LEU A 1 328 ? -7.242 14.783 20.325 1.00 92.56 328 LEU A C 1
ATOM 2615 O O . LEU A 1 328 ? -8.434 14.495 20.420 1.00 92.56 328 LEU A O 1
ATOM 2619 N N . ALA A 1 329 ? -6.549 15.283 21.354 1.00 93.88 329 ALA A N 1
ATOM 2620 C CA . ALA A 1 329 ? -7.135 15.485 22.680 1.00 93.88 329 ALA A CA 1
ATOM 2621 C C . ALA A 1 329 ? -8.375 16.393 22.620 1.00 93.88 329 ALA A C 1
ATOM 2623 O O . ALA A 1 329 ? -9.399 16.099 23.238 1.00 93.88 329 ALA A O 1
ATOM 2624 N N . LYS A 1 330 ? -8.321 17.468 21.825 1.00 93.06 330 LYS A N 1
ATOM 2625 C CA . LYS A 1 330 ? -9.470 18.353 21.598 1.00 93.06 330 LYS A CA 1
ATOM 2626 C C . LYS A 1 330 ? -10.626 17.624 20.899 1.00 93.06 330 LYS A C 1
ATOM 2628 O O . LYS A 1 330 ? -11.758 17.699 21.372 1.00 93.06 330 LYS A O 1
ATOM 2633 N N . ALA A 1 331 ? -10.354 16.884 19.823 1.00 93.56 331 ALA A N 1
ATOM 2634 C CA . ALA A 1 331 ? -11.380 16.121 19.106 1.00 93.56 331 ALA A CA 1
ATOM 2635 C C . ALA A 1 331 ? -12.046 15.057 20.003 1.00 93.56 331 ALA A C 1
ATOM 2637 O O . ALA A 1 331 ? -13.264 14.869 19.973 1.00 93.56 331 ALA A O 1
ATOM 2638 N N . GLN A 1 332 ? -11.265 14.389 20.854 1.00 96.62 332 GLN A N 1
ATOM 2639 C CA . GLN A 1 332 ? -11.764 13.445 21.855 1.00 96.62 332 GLN A CA 1
ATOM 2640 C C . GLN A 1 332 ? -12.668 14.141 22.883 1.00 96.62 332 GLN A C 1
ATOM 2642 O O . GLN A 1 332 ? -13.737 13.623 23.202 1.00 96.62 332 GLN A O 1
ATOM 2647 N N . GLN A 1 333 ? -12.279 15.319 23.382 1.00 96.06 333 GLN A N 1
ATOM 2648 C CA . GLN A 1 333 ? -13.083 16.105 24.328 1.00 96.06 333 GLN A CA 1
ATOM 2649 C C . GLN A 1 333 ? -14.425 16.527 23.732 1.00 96.06 333 GLN A C 1
ATOM 2651 O O . GLN A 1 333 ? -15.450 16.410 24.399 1.00 96.06 333 GLN A O 1
ATOM 2656 N N . GLU A 1 334 ? -14.445 16.969 22.476 1.00 95.81 334 GLU A N 1
ATOM 2657 C CA . GLU A 1 334 ? -15.684 17.318 21.773 1.00 95.81 334 GLU A CA 1
ATOM 2658 C C . GLU A 1 334 ? -16.592 16.092 21.581 1.00 95.81 334 GLU A C 1
ATOM 2660 O O . GLU A 1 334 ? -17.812 16.183 21.731 1.00 95.81 334 GLU A O 1
ATOM 2665 N N . ARG A 1 335 ? -16.002 14.924 21.299 1.00 95.31 335 ARG A N 1
ATOM 2666 C CA . ARG A 1 335 ? -16.728 13.682 20.996 1.00 95.31 335 ARG A CA 1
ATOM 2667 C C . ARG A 1 335 ? -17.236 12.935 22.235 1.00 95.31 335 ARG A C 1
ATOM 2669 O O . ARG A 1 335 ? -18.303 12.321 22.172 1.00 95.31 335 ARG A O 1
ATOM 2676 N N . ILE A 1 336 ? -16.475 12.949 23.329 1.00 97.31 336 ILE A N 1
ATOM 2677 C CA . ILE A 1 336 ? -16.734 12.170 24.556 1.00 97.31 336 ILE A CA 1
ATOM 2678 C C . ILE A 1 336 ? -17.278 13.067 25.677 1.00 97.31 336 ILE A C 1
ATOM 2680 O O . ILE A 1 336 ? -18.099 12.638 26.489 1.00 97.31 336 ILE A O 1
ATOM 2684 N N . GLY A 1 337 ? -16.859 14.330 25.727 1.00 94.38 337 GLY A N 1
ATOM 2685 C CA . GLY A 1 337 ? -17.275 15.278 26.753 1.00 94.38 337 GLY A CA 1
ATOM 2686 C C . GLY A 1 337 ? -16.871 14.842 28.161 1.00 94.38 337 GLY A C 1
ATOM 2687 O O . GLY A 1 337 ? -15.789 14.328 28.403 1.00 94.38 337 GLY A O 1
ATOM 2688 N N . LYS A 1 338 ? -17.760 15.035 29.133 1.00 95.25 338 LYS A N 1
ATOM 2689 C CA . LYS A 1 338 ? -17.476 14.794 30.562 1.00 95.25 338 LYS A CA 1
ATOM 2690 C C . LYS A 1 338 ? -17.340 13.320 30.974 1.00 95.25 338 LYS A C 1
ATOM 2692 O O . LYS A 1 338 ? -17.189 13.040 32.159 1.00 95.25 338 LYS A O 1
ATOM 2697 N N . ASP A 1 339 ? -17.479 12.392 30.033 1.00 96.81 339 ASP A N 1
ATOM 2698 C CA . ASP A 1 339 ? -17.448 10.955 30.308 1.00 96.81 339 ASP A CA 1
ATOM 2699 C C . ASP A 1 339 ? -16.027 10.382 30.407 1.00 96.81 339 ASP A C 1
ATOM 2701 O O . ASP A 1 339 ? -15.864 9.236 30.829 1.00 96.81 339 ASP A O 1
ATOM 2705 N N . ALA A 1 340 ? -15.013 11.185 30.077 1.00 97.69 340 ALA A N 1
ATOM 2706 C CA . ALA A 1 340 ? -13.609 10.854 30.257 1.00 97.69 340 ALA A CA 1
ATOM 2707 C C . ALA A 1 340 ? -12.820 12.016 30.878 1.00 97.69 340 ALA A C 1
ATOM 2709 O O . ALA A 1 340 ? -13.304 13.139 31.025 1.00 97.69 340 ALA A O 1
ATOM 2710 N N . THR A 1 341 ? -11.586 11.712 31.260 1.00 96.50 341 THR A N 1
ATOM 2711 C CA . THR A 1 341 ? -10.567 12.661 31.707 1.00 96.50 341 THR A CA 1
ATOM 2712 C C . THR A 1 341 ? -9.325 12.500 30.847 1.00 96.50 341 THR A C 1
ATOM 2714 O O . THR A 1 341 ? -9.064 11.410 30.345 1.00 96.50 341 THR A O 1
ATOM 2717 N N . TRP A 1 342 ? -8.559 13.574 30.671 1.00 96.69 342 TRP A N 1
ATOM 2718 C CA . TRP A 1 342 ? -7.395 13.584 29.788 1.00 96.69 342 TRP A CA 1
ATOM 2719 C C . TRP A 1 342 ? -6.123 13.901 30.548 1.00 96.69 342 TRP A C 1
ATOM 2721 O O . TRP A 1 342 ? -6.095 14.805 31.385 1.00 96.69 342 TRP A O 1
ATOM 2731 N N . ILE A 1 343 ? -5.059 13.201 30.181 1.00 94.62 343 ILE A N 1
ATOM 2732 C CA . ILE A 1 343 ? -3.692 13.529 30.543 1.00 94.62 343 ILE A CA 1
ATOM 2733 C C . ILE A 1 343 ? -2.941 13.756 29.235 1.00 94.62 343 ILE A C 1
ATOM 2735 O O . ILE A 1 343 ? -2.655 12.813 28.500 1.00 94.62 343 ILE A O 1
ATOM 2739 N N . VAL A 1 344 ? -2.664 15.022 28.921 1.00 91.88 344 VAL A N 1
ATOM 2740 C CA . VAL A 1 344 ? -1.901 15.367 27.717 1.00 91.88 344 VAL A CA 1
ATOM 2741 C C . VAL A 1 344 ? -0.422 15.139 28.002 1.00 91.88 344 VAL A C 1
ATOM 2743 O O . VAL A 1 344 ? 0.141 15.794 28.882 1.00 91.88 344 VAL A O 1
ATOM 2746 N N . GLY A 1 345 ? 0.205 14.210 27.287 1.00 90.69 345 GLY A N 1
ATOM 2747 C CA . GLY A 1 345 ? 1.604 13.875 27.510 1.00 90.69 345 GLY A CA 1
ATOM 2748 C C . GLY A 1 345 ? 2.064 12.601 26.816 1.00 90.69 345 GLY A C 1
ATOM 2749 O O . GLY A 1 345 ? 1.281 11.837 26.261 1.00 90.69 345 GLY A O 1
ATOM 2750 N N . ASP A 1 346 ? 3.376 12.390 26.864 1.00 90.25 346 ASP A N 1
ATOM 2751 C CA . ASP A 1 346 ? 4.027 11.190 26.348 1.00 90.25 346 ASP A CA 1
ATOM 2752 C C . ASP A 1 346 ? 3.707 9.988 27.243 1.00 90.25 346 ASP A C 1
ATOM 2754 O O . ASP A 1 346 ? 3.994 10.004 28.441 1.00 90.25 346 ASP A O 1
ATOM 2758 N N . ALA A 1 347 ? 3.137 8.938 26.652 1.00 90.94 347 ALA A N 1
ATOM 2759 C CA . ALA A 1 347 ? 2.779 7.703 27.336 1.00 90.94 347 ALA A CA 1
ATOM 2760 C C . ALA A 1 347 ? 3.953 7.034 28.069 1.00 90.94 347 ALA A C 1
ATOM 2762 O O . ALA A 1 347 ? 3.731 6.348 29.064 1.00 90.94 347 ALA A O 1
ATOM 2763 N N . LEU A 1 348 ? 5.190 7.237 27.604 1.00 90.31 348 LEU A N 1
ATOM 2764 C CA . LEU A 1 348 ? 6.391 6.673 28.224 1.00 90.31 348 LEU A CA 1
ATOM 2765 C C . LEU A 1 348 ? 6.937 7.524 29.379 1.00 90.31 348 LEU A C 1
ATOM 2767 O O . LEU A 1 348 ? 7.769 7.044 30.148 1.00 90.31 348 LEU A O 1
ATOM 2771 N N . ALA A 1 349 ? 6.486 8.773 29.511 1.00 91.56 349 ALA A N 1
ATOM 2772 C CA . ALA A 1 349 ? 6.968 9.712 30.527 1.00 91.56 349 ALA A CA 1
ATOM 2773 C C . ALA A 1 349 ? 5.885 10.145 31.524 1.00 91.56 349 ALA A C 1
ATOM 2775 O O . ALA A 1 349 ? 6.200 10.664 32.598 1.00 91.56 349 ALA A O 1
ATOM 2776 N N . VAL A 1 350 ? 4.609 9.971 31.177 1.00 91.00 350 VAL A N 1
ATOM 2777 C CA . VAL A 1 350 ? 3.490 10.368 32.022 1.00 91.00 350 VAL A CA 1
ATOM 2778 C C . VAL A 1 350 ? 3.481 9.554 33.314 1.00 91.00 350 VAL A C 1
ATOM 2780 O O . VAL A 1 350 ? 3.574 8.328 33.314 1.00 91.00 350 VAL A O 1
ATOM 2783 N N . SER A 1 351 ? 3.348 10.247 34.442 1.00 88.25 351 SER A N 1
ATOM 2784 C CA . SER A 1 351 ? 3.144 9.593 35.728 1.00 88.25 351 SER A CA 1
ATOM 2785 C C . SER A 1 351 ? 1.652 9.384 35.945 1.00 88.25 351 SER A C 1
ATOM 2787 O O . SER A 1 351 ? 0.877 10.341 35.993 1.00 88.25 351 SER A O 1
ATOM 2789 N N . VAL A 1 352 ? 1.256 8.123 36.086 1.00 87.62 352 VAL A N 1
ATOM 2790 C CA . VAL A 1 352 ? -0.071 7.731 36.560 1.00 87.62 352 VAL A CA 1
ATOM 2791 C C . VAL A 1 352 ? 0.077 7.034 37.914 1.00 87.62 352 VAL A C 1
ATOM 2793 O O . VAL A 1 352 ? 1.099 6.388 38.141 1.00 87.62 352 VAL A O 1
ATOM 2796 N N . PRO A 1 353 ? -0.888 7.158 38.842 1.00 83.75 353 PRO A N 1
ATOM 2797 C CA . PRO A 1 353 ? -0.754 6.522 40.149 1.00 83.75 353 PRO A CA 1
ATOM 2798 C C . PRO A 1 353 ? -0.709 4.991 40.036 1.00 83.75 353 PRO A C 1
ATOM 2800 O O . PRO A 1 353 ? -1.452 4.404 39.246 1.00 83.75 353 PRO A O 1
ATOM 2803 N N . ASP A 1 354 ? 0.106 4.332 40.857 1.00 81.88 354 ASP A N 1
ATOM 2804 C CA . ASP A 1 354 ? 0.184 2.867 40.888 1.00 81.88 354 ASP A CA 1
ATOM 2805 C C . ASP A 1 354 ? -1.173 2.226 41.224 1.00 81.88 354 ASP A C 1
ATOM 2807 O O . ASP A 1 354 ? -1.951 2.752 42.024 1.00 81.88 354 ASP A O 1
ATOM 2811 N N . ALA A 1 355 ? -1.456 1.068 40.612 1.00 80.31 355 ALA A N 1
ATOM 2812 C CA . ALA A 1 355 ? -2.678 0.277 40.827 1.00 80.31 355 ALA A CA 1
ATOM 2813 C C . ALA A 1 355 ? -3.999 1.078 40.686 1.00 80.31 355 ALA A C 1
ATOM 2815 O O . ALA A 1 355 ? -5.028 0.776 41.309 1.00 80.31 355 ALA A O 1
ATOM 2816 N N . SER A 1 356 ? -3.982 2.126 39.858 1.00 89.38 356 SER A N 1
ATOM 2817 C CA . SER A 1 356 ? -5.110 3.045 39.694 1.00 89.38 356 SER A CA 1
ATOM 2818 C C . SER A 1 356 ? -6.137 2.617 38.647 1.00 89.38 356 SER A C 1
ATOM 2820 O O . SER A 1 356 ? -7.240 3.162 38.659 1.00 89.38 356 SER A O 1
ATOM 2822 N N . PHE A 1 357 ? -5.832 1.619 37.815 1.00 95.62 357 PHE A N 1
ATOM 2823 C CA . PHE A 1 357 ? -6.700 1.164 36.728 1.00 95.62 357 PHE A CA 1
ATOM 2824 C C . PHE A 1 357 ? -6.987 -0.332 36.809 1.00 95.62 357 PHE A C 1
ATOM 2826 O O . PHE A 1 357 ? -6.133 -1.126 37.195 1.00 95.62 357 PHE A O 1
ATOM 2833 N N . ASP A 1 358 ? -8.207 -0.691 36.425 1.00 95.81 358 ASP A N 1
ATOM 2834 C CA . ASP A 1 358 ? -8.709 -2.063 36.371 1.00 95.81 358 ASP A CA 1
ATOM 2835 C C . ASP A 1 358 ? -8.612 -2.635 34.945 1.00 95.81 358 ASP A C 1
ATOM 2837 O O . ASP A 1 358 ? -8.511 -3.845 34.760 1.00 95.81 358 ASP A O 1
ATOM 2841 N N . LEU A 1 359 ? -8.623 -1.760 33.933 1.00 95.81 359 LEU A N 1
ATOM 2842 C CA . LEU A 1 359 ? -8.465 -2.101 32.521 1.00 95.81 359 LEU A CA 1
ATOM 2843 C C . LEU A 1 359 ? -7.562 -1.069 31.839 1.00 95.81 359 LEU A C 1
ATOM 2845 O O . LEU A 1 359 ? -7.773 0.132 31.992 1.00 95.81 359 LEU A O 1
ATOM 2849 N N . ILE A 1 360 ? -6.587 -1.537 31.059 1.00 95.12 360 ILE A N 1
ATOM 2850 C CA . ILE A 1 360 ? -5.736 -0.681 30.227 1.00 95.12 360 ILE A CA 1
ATOM 2851 C C . ILE A 1 360 ? -5.938 -1.075 28.766 1.00 95.12 360 ILE A C 1
ATOM 2853 O O . ILE A 1 360 ? -5.805 -2.247 28.411 1.00 95.12 360 ILE A O 1
ATOM 2857 N N . LEU A 1 361 ? -6.273 -0.097 27.932 1.00 96.25 361 LEU A N 1
ATOM 2858 C CA . LEU A 1 361 ? -6.462 -0.240 26.498 1.00 96.25 361 LEU A CA 1
ATOM 2859 C C . LEU A 1 361 ? -5.339 0.493 25.763 1.00 96.25 361 LEU A C 1
ATOM 2861 O O . LEU A 1 361 ? -5.037 1.651 26.036 1.00 96.25 361 LEU A O 1
ATOM 2865 N N . SER A 1 362 ? -4.722 -0.198 24.813 1.00 94.50 362 SER A N 1
ATOM 2866 C CA . SER A 1 362 ? -3.795 0.386 23.849 1.00 94.50 362 SER A CA 1
ATOM 2867 C C . SER A 1 362 ? -4.119 -0.247 22.505 1.00 94.50 362 SER A C 1
ATOM 2869 O O . SER A 1 362 ? -3.724 -1.379 22.220 1.00 94.50 362 SER A O 1
ATOM 2871 N N . ASN A 1 363 ? -4.966 0.432 21.735 1.00 92.94 363 ASN A N 1
ATOM 2872 C CA . ASN A 1 363 ? -5.442 -0.058 20.451 1.00 92.94 363 ASN A CA 1
ATOM 2873 C C . ASN A 1 363 ? -4.679 0.642 19.331 1.00 92.94 363 ASN A C 1
ATOM 2875 O O . ASN A 1 363 ? -4.787 1.853 19.199 1.00 92.94 363 ASN A O 1
ATOM 2879 N N . GLU A 1 364 ? -3.933 -0.123 18.534 1.00 90.81 364 GLU A N 1
ATOM 2880 C CA . GLU A 1 364 ? -3.151 0.365 17.381 1.00 90.81 364 GLU A CA 1
ATOM 2881 C C . GLU A 1 364 ? -2.075 1.425 17.718 1.00 90.81 364 GLU A C 1
ATOM 2883 O O . GLU A 1 364 ? -1.266 1.735 16.861 1.00 90.81 364 GLU A O 1
ATOM 2888 N N . MET A 1 365 ? -1.960 1.861 18.980 1.00 89.69 365 MET A N 1
ATOM 2889 C CA . MET A 1 365 ? -0.941 2.806 19.456 1.00 89.69 365 MET A CA 1
ATOM 2890 C C . MET A 1 365 ? 0.455 2.179 19.594 1.00 89.69 365 MET A C 1
ATOM 2892 O O . MET A 1 365 ? 1.449 2.840 19.325 1.00 89.69 365 MET A O 1
ATOM 2896 N N . VAL A 1 366 ? 0.572 0.904 20.000 1.00 86.25 366 VAL A N 1
ATOM 2897 C CA . VAL A 1 366 ? 1.888 0.278 20.285 1.00 86.25 366 VAL A CA 1
ATOM 2898 C C . VAL A 1 366 ? 2.845 0.341 19.085 1.00 86.25 366 VAL A C 1
ATOM 2900 O O . VAL A 1 366 ? 4.058 0.362 19.283 1.00 86.25 366 VAL A O 1
ATOM 2903 N N . GLY A 1 367 ? 2.313 0.387 17.858 1.00 82.38 367 GLY A N 1
ATOM 2904 C CA . GLY A 1 367 ? 3.107 0.542 16.636 1.00 82.38 367 GLY A CA 1
ATOM 2905 C C . GLY A 1 367 ? 3.840 1.883 16.525 1.00 82.38 367 GLY A C 1
ATOM 2906 O O . GLY A 1 367 ? 4.866 1.939 15.854 1.00 82.38 367 GLY A O 1
ATOM 2907 N N . ASP A 1 368 ? 3.369 2.914 17.226 1.00 83.06 368 ASP A N 1
ATOM 2908 C CA . ASP A 1 368 ? 3.926 4.271 17.196 1.00 83.06 368 ASP A CA 1
ATOM 2909 C C . ASP A 1 368 ? 4.983 4.503 18.286 1.00 83.06 368 ASP A C 1
ATOM 2911 O O . ASP A 1 368 ? 5.614 5.562 18.348 1.00 83.06 368 ASP A O 1
ATOM 2915 N N . LEU A 1 369 ? 5.195 3.519 19.166 1.00 85.75 369 LEU A N 1
ATOM 2916 C CA . LEU A 1 369 ? 6.222 3.606 20.196 1.00 85.75 369 LEU A CA 1
ATOM 2917 C C . LEU A 1 369 ? 7.624 3.412 19.593 1.00 85.75 369 LEU A C 1
ATOM 2919 O O . LEU A 1 369 ? 7.809 2.577 18.703 1.00 85.75 369 LEU A O 1
ATOM 2923 N N . PRO A 1 370 ? 8.649 4.121 20.107 1.00 82.19 370 PRO A N 1
ATOM 2924 C CA . PRO A 1 370 ? 10.027 3.928 19.675 1.00 82.19 370 PRO A CA 1
ATOM 2925 C C . PRO A 1 370 ? 10.472 2.465 19.794 1.00 82.19 370 PRO A C 1
ATOM 2927 O O . PRO A 1 370 ? 10.293 1.830 20.835 1.00 82.19 370 PRO A O 1
ATOM 2930 N N . ALA A 1 371 ? 11.122 1.954 18.748 1.00 81.31 371 ALA A N 1
ATOM 2931 C CA . ALA A 1 371 ? 11.692 0.612 18.719 1.00 81.31 371 ALA A CA 1
ATOM 2932 C C . ALA A 1 371 ? 13.196 0.666 18.425 1.00 81.31 371 ALA A C 1
ATOM 2934 O O . ALA A 1 371 ? 13.651 1.419 17.565 1.00 81.31 371 ALA A O 1
ATOM 2935 N N . SER A 1 372 ? 13.980 -0.163 19.117 1.00 78.88 372 SER A N 1
ATOM 2936 C CA . SER A 1 372 ? 15.396 -0.356 18.812 1.00 78.88 372 SER A CA 1
ATOM 2937 C C . SER A 1 372 ? 15.571 -1.515 17.834 1.00 78.88 372 SER A C 1
ATOM 2939 O O . SER A 1 372 ? 15.194 -2.656 18.109 1.00 78.88 372 SER A O 1
ATOM 2941 N N . GLN A 1 373 ? 16.172 -1.238 16.678 1.00 78.19 373 GLN A N 1
ATOM 2942 C CA . GLN A 1 373 ? 16.539 -2.288 15.737 1.00 78.19 373 GLN A CA 1
ATOM 2943 C C . GLN A 1 373 ? 17.824 -2.977 16.203 1.00 78.19 373 GLN A C 1
ATOM 2945 O O . GLN A 1 373 ? 18.853 -2.339 16.417 1.00 78.19 373 GLN A O 1
ATOM 2950 N N . HIS A 1 374 ? 17.775 -4.302 16.317 1.00 78.81 374 HIS A N 1
ATOM 2951 C CA . HIS A 1 374 ? 18.938 -5.130 16.611 1.00 78.81 374 HIS A CA 1
ATOM 2952 C C . HIS A 1 374 ? 19.197 -6.069 15.433 1.00 78.81 374 HIS A C 1
ATOM 2954 O O . HIS A 1 374 ? 18.317 -6.830 15.036 1.00 78.81 374 HIS A O 1
ATOM 2960 N N . SER A 1 375 ? 20.408 -6.042 14.882 1.00 78.19 375 SER A N 1
ATOM 2961 C CA . SER A 1 375 ? 20.872 -7.023 13.898 1.00 78.19 375 SER A CA 1
ATOM 2962 C C . SER A 1 375 ? 21.805 -8.025 14.570 1.00 78.19 375 SER A C 1
ATOM 2964 O O . SER A 1 375 ? 22.723 -7.629 15.291 1.00 78.19 375 SER A O 1
ATOM 2966 N N . ARG A 1 376 ? 21.607 -9.321 14.312 1.00 66.88 376 ARG A N 1
ATOM 2967 C CA . ARG A 1 376 ? 22.638 -10.318 14.609 1.00 66.88 376 ARG A CA 1
ATOM 2968 C C . ARG A 1 376 ? 23.746 -10.203 13.570 1.00 66.88 376 ARG A C 1
ATOM 2970 O O . ARG A 1 376 ? 23.477 -10.031 12.386 1.00 66.88 376 ARG A O 1
ATOM 2977 N N . VAL A 1 377 ? 24.980 -10.256 14.053 1.00 65.31 377 VAL A N 1
ATOM 2978 C CA . VAL A 1 377 ? 26.172 -10.405 13.224 1.00 65.31 377 VAL A CA 1
ATOM 2979 C C . VAL A 1 377 ? 26.462 -11.902 13.192 1.00 65.31 377 VAL A C 1
ATOM 2981 O O . VAL A 1 377 ? 27.221 -12.394 14.024 1.00 65.31 377 VAL A O 1
ATOM 2984 N N . ASP A 1 378 ? 25.769 -12.645 12.334 1.00 57.91 378 ASP A N 1
ATOM 2985 C CA . ASP A 1 378 ? 26.121 -14.029 11.999 1.00 57.91 378 ASP A CA 1
ATOM 2986 C C . ASP A 1 378 ? 26.309 -14.243 10.496 1.00 57.91 378 ASP A C 1
ATOM 2988 O O . ASP A 1 378 ? 25.455 -13.793 9.699 1.00 57.91 378 ASP A O 1
#

Sequence (378 aa):
MSSAPPVPPRLRRSRYISWFGHMGAVYLFHDLYGYLMEMSPDIAEMIEAFSDGVDTAETVEYYRGKLGDADPQQFVEVLVGHAVLVDPKEDEIEGLWAFVPIHGKWNVWRRRDDRLTFWTAWGERPVQQIFLDAEETKIWDAFDGNKRLIELRHHHDNAKIISVVRKLVHSDVQALKLSVMPWAVYAKRPAMAPAYLGSTMPYPKWQVGTKAPGWREASAGEPRASMSEISPAEYYKHDVSDADAQFDHQETTLSHLLREPHPALNGKTYGQALIDALLAKEGFVPEGRVRVLEIGAGLGYVAKDVIARLRAAGREVQYTIVELAPALAKAQQERIGKDATWIVGDALAVSVPDASFDLILSNEMVGDLPASQHSRVD

pLDDT: mean 87.92, std 14.04, range [32.91, 98.44]

Secondary structure (DSSP, 8-state):
--PPPPPPSEEEE-SSEEEEEETTEEEEEETTT--EEEE-HHHHHHHHHS-SSEEHHHHHHHHTTTSTTS-HHHHHHHHHHTTSEE-TT--TTGGGGGSEEEE-SS-EEEEETTEEEEEE--TTSPPEEEEE-HHHHHHHHH--SSS-HHHHTTTS-HHHHHHHHHHHHSTTT--EEEESS-HHHHHH-GGGS-GGGT----PPB--TTSPPTTPPPPPTT-----GGG--HHHHHHHT---HHHIIIII---HHHHTSS-BGGGTSB-HHHHHHHHHHTSTTTS-SSEEEEEEE--TTSHHHHHHHHHHHHTT-EEEEEEEES-HHHHHHHHHHHGGG-EEEES-TTT----TT--SEEE-SS-GGGS---------

Foldseek 3Di:
DPPDPDQDQKKAFDPQWFWFFDQQWIWIARLQFLDIDIDDLQLVVLLVVRHQIDGPVVSQVVCVPVVPPDRSVVVSVVCVVVRRIDHNPDDPLVVQQLWQKDFAPDWDWDDDPQKIWTWFAFFPDPIDIDIDDNQLSVLVVVSPQADGNNVCVVPHPNVSNSVSSSVQSGLRHNRIHIDSHGPVVCVVPVVPDDPSRHDHHSGHTDDRPDRGVNNDDPDPPDPPDDPVPQALLNCLAPVCPDLVCCCVGPNPDPQNVQLAQDVVLVRDGPLLSVLVVQVVDPPLADPEEFEEEEEACRLCSSVQNVLVNCVVVVYHYEYEYEAAHPNSVVSNCVVRPPNYYYDHDDPVPDDDDPPRGSYYHYGPNVVSDDDDDDDDPD